Protein AF-A0A9P1DT03-F1 (afdb_monomer_lite)

InterPro domains:
  IPR000571 Zinc finger, CCCH-type [PS50103] (258-285)

Organism: NCBI:txid2562237

Radius of gyration: 35.98 Å; chains: 1; bounding box: 80×106×91 Å

Foldseek 3Di:
DVLVVVLVVLVVVLVVDDLVCLLCSLVVSLVSDDDPLNVLCPPPDPVCSSDSCNNVVSVVSSCVVCVCVLVVVLVVLVVVLVVLLDDDVPDDPVNSVVVNVVSVVVNVVSVVVVVVVVVVVVVVVVVVVVVVVPPPDPDDDDDDDDDDDDDDDDDDDDDDDDDDDDDDDDDDDDDDDDDDDDDDDDDDDDDDDDDDDDDDDDDDDDDDDDDDDDDDDDDDDDDDDDDDDDDDDDDDDDPPPPPPPPPLWALQQQPPPFQHAAADPCLVVVRDPCGNPDNHGNDDHPDHQDDQDPVSLVVLLPQAPLLNLVLLLVLLVVVCVDVLVVVLCVVVNVLSVVVNVVVCVVPNDDPVSNVVSVVSSVSCNRDRNNRSLVSVLVRPNDDPVSNVVSVVSSVSSSVVSVVVVVD

Secondary structure (DSSP, 8-state):
-HHHHHHHHHHHHHHTS-GGGGGGHHHHHHTT--HHHHHTTTTS-HHHHTSTTHHHHHHHHHHHHHTTHHHHHHHHHHHHHHHHTSPPTT--HHHHHHHHHHHHHHHHHHHHHHHHHHHHHHHHHHHHHHHHHSSS--S---------------------------------------------------------------------------------PPPP-PPPP----------------TT---GGGTTTTTT--SB-HHHHTT--TTGGG-SSB-SPPSSPPPPPPHHHHHHHHHS-HHHHHHHHHHHHHHHTTSHHHHHHHHHHHHHHHHHHHHHHHHSPPPHHHHHHHHHTGGGTTT--HHHHHHHHHH-TTS-HHHHHHHHHHHHHHHHHHHHHHH-

pLDDT: mean 75.53, std 22.0, range [33.19, 98.31]

Sequence (407 aa):
MVDLLDTVKVILSVASLEDKQQHLAGPRLLNRLSGEALRATEHLSVASIRSTEGWLEVLKTLDKHYKYLLETELHEAIDEFLFLLRRHGGEGATAFASRSKTQLNRLETLIAQERALTKKKRKKRSKRSRSTRGAGLASDSSSHHSSLEESELESMQDEPQDEPTDGPDEHPTGAAAASPASGHAAEQPAAFESPRAESRTRTAKEGGERGPGGWEGGVERAPSYTPVSKVALEEVGGGESEDWPEDISTSGSLGHPFLCRAPCIRAVHGTCMKGPRCEFCHQEHANPKRKLRREERQFLESMRELLALLMLQWQLERLLVTPRLRDDLRLVLAVLERRVKFLRQVQPPTPGELRQARDNQWILRGFSFGHLFTSLQHWPQVSATFKSEVKLLVDSAHRSMEMQRLG

Structure (mmCIF, N/CA/C/O backbone):
data_AF-A0A9P1DT03-F1
#
_entry.id   AF-A0A9P1DT03-F1
#
loop_
_atom_site.group_PDB
_atom_site.id
_atom_site.type_symbol
_atom_site.label_atom_id
_atom_site.label_alt_id
_atom_site.label_comp_id
_atom_site.label_asym_id
_atom_site.label_entity_id
_atom_site.label_seq_id
_atom_site.pdbx_PDB_ins_code
_atom_site.Cartn_x
_atom_site.Cartn_y
_atom_site.Cartn_z
_atom_site.occupancy
_atom_site.B_iso_or_equiv
_atom_site.auth_seq_id
_atom_site.auth_comp_id
_atom_site.auth_asym_id
_atom_site.auth_atom_id
_atom_site.pdbx_PDB_model_num
ATOM 1 N N . MET A 1 1 ? 27.480 6.971 -14.783 1.00 40.19 1 MET A N 1
ATOM 2 C CA . MET A 1 1 ? 28.730 7.783 -14.762 1.00 40.19 1 MET A CA 1
ATOM 3 C C . MET A 1 1 ? 29.220 8.151 -16.168 1.00 40.19 1 MET A C 1
ATOM 5 O O . MET A 1 1 ? 29.672 9.276 -16.343 1.00 40.19 1 MET A O 1
ATOM 9 N N . VAL A 1 2 ? 29.094 7.255 -17.160 1.00 39.31 2 VAL A N 1
ATOM 10 C CA . VAL A 1 2 ? 29.430 7.522 -18.577 1.00 39.31 2 VAL A CA 1
ATOM 11 C C . VAL A 1 2 ? 28.613 8.694 -19.158 1.00 39.31 2 VAL A C 1
ATOM 13 O O . VAL A 1 2 ? 29.194 9.574 -19.784 1.00 39.31 2 VAL A O 1
ATOM 16 N N . ASP A 1 3 ? 27.326 8.818 -18.815 1.00 54.81 3 ASP A N 1
ATOM 17 C CA . ASP A 1 3 ? 26.463 9.907 -19.321 1.00 54.81 3 ASP A CA 1
ATOM 18 C C . ASP A 1 3 ? 26.859 11.311 -18.830 1.00 54.81 3 ASP A C 1
ATOM 20 O O . ASP A 1 3 ? 26.633 12.319 -19.506 1.00 54.81 3 ASP A O 1
ATOM 24 N N . LEU A 1 4 ? 27.494 11.407 -17.657 1.00 52.66 4 LEU A N 1
ATOM 25 C CA . LEU A 1 4 ? 27.874 12.696 -17.072 1.00 52.66 4 LEU A CA 1
ATOM 26 C C . LEU A 1 4 ? 29.064 13.321 -17.819 1.00 52.66 4 LEU A C 1
ATOM 28 O O . LEU A 1 4 ? 29.118 14.535 -17.999 1.00 52.66 4 LEU A O 1
ATOM 32 N N . LEU A 1 5 ? 30.004 12.489 -18.279 1.00 48.31 5 LEU A N 1
ATOM 33 C CA . LEU A 1 5 ? 31.182 12.916 -19.039 1.00 48.31 5 LEU A CA 1
ATOM 34 C C . LEU A 1 5 ? 30.804 13.459 -20.421 1.00 48.31 5 LEU A C 1
ATOM 36 O O . LEU A 1 5 ? 31.355 14.475 -20.848 1.00 48.31 5 LEU A O 1
ATOM 40 N N . ASP A 1 6 ? 29.832 12.838 -21.088 1.00 57.75 6 ASP A N 1
ATOM 41 C CA . ASP A 1 6 ? 29.327 13.335 -22.369 1.00 57.75 6 ASP A CA 1
ATOM 42 C C . ASP A 1 6 ? 28.484 14.604 -22.195 1.00 57.75 6 ASP A C 1
ATOM 44 O O . ASP A 1 6 ? 28.613 15.538 -22.987 1.00 57.75 6 ASP A O 1
ATOM 48 N N . THR A 1 7 ? 27.740 14.723 -21.091 1.00 58.69 7 THR A N 1
ATOM 49 C CA . THR A 1 7 ? 27.036 15.966 -20.735 1.00 58.69 7 THR A CA 1
ATOM 50 C C . THR A 1 7 ? 28.016 17.130 -20.519 1.00 58.69 7 THR A C 1
ATOM 52 O O . THR A 1 7 ? 27.793 18.228 -21.026 1.00 58.69 7 THR A O 1
ATOM 55 N N . VAL A 1 8 ? 29.146 16.902 -19.838 1.00 57.75 8 VAL A N 1
ATOM 56 C CA . VAL A 1 8 ? 30.189 17.927 -19.626 1.00 57.75 8 VAL A CA 1
ATOM 57 C C . VAL A 1 8 ? 30.841 18.356 -20.943 1.00 57.75 8 VAL A C 1
ATOM 59 O O . VAL A 1 8 ? 31.031 19.552 -21.161 1.00 57.75 8 VAL A O 1
ATOM 62 N N . LYS A 1 9 ? 31.131 17.421 -21.858 1.00 63.69 9 LYS A N 1
ATOM 63 C CA . LYS A 1 9 ? 31.642 17.761 -23.200 1.00 63.69 9 LYS A CA 1
ATOM 64 C C . LYS A 1 9 ? 30.647 18.609 -23.992 1.00 63.69 9 LYS A C 1
ATOM 66 O O . LYS A 1 9 ? 31.058 19.552 -24.663 1.00 63.69 9 LYS A O 1
ATOM 71 N N . VAL A 1 10 ? 29.348 18.318 -23.886 1.00 60.16 10 VAL A N 1
ATOM 72 C CA . VAL A 1 10 ? 28.306 19.122 -24.538 1.00 60.16 10 VAL A CA 1
ATOM 73 C C . VAL A 1 10 ? 28.227 20.519 -23.923 1.00 60.16 10 VAL A C 1
ATOM 75 O O . VAL A 1 10 ? 28.206 21.485 -24.677 1.00 60.16 10 VAL A O 1
ATOM 78 N N . ILE A 1 11 ? 28.282 20.661 -22.595 1.00 65.06 11 ILE A N 1
ATOM 79 C CA . ILE A 1 11 ? 28.311 21.976 -21.925 1.00 65.06 11 ILE A CA 1
ATOM 80 C C . ILE A 1 11 ? 29.515 22.806 -22.393 1.00 65.06 11 ILE A C 1
ATOM 82 O O . ILE A 1 11 ? 29.360 23.984 -22.707 1.00 65.06 11 ILE A O 1
ATOM 86 N N . LEU A 1 12 ? 30.695 22.191 -22.510 1.00 61.03 12 LEU A N 1
ATOM 87 C CA . LEU A 1 12 ? 31.896 22.855 -23.029 1.00 61.03 12 LEU A CA 1
ATOM 88 C C . LEU A 1 12 ? 31.758 23.233 -24.513 1.00 61.03 12 LEU A C 1
ATOM 90 O O . LEU A 1 12 ? 32.197 24.307 -24.912 1.00 61.03 12 LEU A O 1
ATOM 94 N N . SER A 1 13 ? 31.095 22.400 -25.321 1.00 67.44 13 SER A N 1
ATOM 95 C CA . SER A 1 13 ? 30.803 22.722 -26.726 1.00 67.44 13 SER A CA 1
ATOM 96 C C . SER A 1 13 ? 29.764 23.839 -26.878 1.00 67.44 13 SER A C 1
ATOM 98 O O . SER A 1 13 ? 29.881 24.659 -27.781 1.00 67.44 13 SER A O 1
ATOM 100 N N . VAL A 1 14 ? 28.783 23.912 -25.971 1.00 59.94 14 VAL A N 1
ATOM 101 C CA . VAL A 1 14 ? 27.758 24.965 -25.925 1.00 59.94 14 VAL A CA 1
ATOM 102 C C . VAL A 1 14 ? 28.367 26.288 -25.472 1.00 59.94 14 VAL A C 1
ATOM 104 O O . VAL A 1 14 ? 28.049 27.321 -26.049 1.00 59.94 14 VAL A O 1
ATOM 107 N N . ALA A 1 15 ? 29.302 26.261 -24.518 1.00 65.56 15 ALA A N 1
ATOM 108 C CA . ALA A 1 15 ? 30.071 27.437 -24.110 1.00 65.56 15 ALA A CA 1
ATOM 109 C C . ALA A 1 15 ? 30.966 27.999 -25.234 1.00 65.56 15 ALA A C 1
ATOM 111 O O . ALA A 1 15 ? 31.374 29.153 -25.166 1.00 65.56 15 ALA A O 1
ATOM 112 N N . SER A 1 16 ? 31.253 27.195 -26.266 1.00 73.19 16 SER A N 1
ATOM 113 C CA . SER A 1 16 ? 31.991 27.602 -27.468 1.00 73.19 16 SER A CA 1
ATOM 114 C C . SER A 1 16 ? 31.085 28.051 -28.626 1.00 73.19 16 SER A C 1
ATOM 116 O O . SER A 1 16 ? 31.606 28.410 -29.683 1.00 73.19 16 SER A O 1
ATOM 118 N N . LEU A 1 17 ? 29.754 28.004 -28.484 1.00 77.19 17 LEU A N 1
ATOM 119 C CA . LEU A 1 17 ? 28.845 28.485 -29.525 1.00 77.19 17 LEU A CA 1
ATOM 120 C C . LEU A 1 17 ? 28.819 30.014 -29.537 1.00 77.19 17 LEU A C 1
ATOM 122 O O . LEU A 1 17 ? 28.672 30.657 -28.499 1.00 77.19 17 LEU A O 1
ATOM 126 N N . GLU A 1 18 ? 28.904 30.594 -30.732 1.00 78.38 18 GLU A N 1
ATOM 127 C CA . GLU A 1 18 ? 28.679 32.023 -30.933 1.00 78.38 18 GLU A CA 1
ATOM 128 C C . GLU A 1 18 ? 27.270 32.419 -30.463 1.00 78.38 18 GLU A C 1
ATOM 130 O O . GLU A 1 18 ? 26.312 31.656 -30.619 1.00 78.38 18 GLU A O 1
ATOM 135 N N . ASP A 1 19 ? 27.129 33.642 -29.947 1.00 78.31 19 ASP A N 1
ATOM 136 C CA . ASP A 1 19 ? 25.899 34.180 -29.336 1.00 78.31 19 ASP A CA 1
ATOM 137 C C . ASP A 1 19 ? 24.647 33.975 -30.217 1.00 78.31 19 ASP A C 1
ATOM 139 O O . ASP A 1 19 ? 23.552 33.666 -29.749 1.00 78.31 19 ASP A O 1
ATOM 143 N N . LYS A 1 20 ? 24.832 34.022 -31.542 1.00 84.50 20 LYS A N 1
ATOM 144 C CA . LYS A 1 20 ? 23.774 33.838 -32.547 1.00 84.50 20 LYS A CA 1
ATOM 145 C C . LYS A 1 20 ? 23.182 32.422 -32.575 1.00 84.50 20 LYS A C 1
ATOM 147 O O . LYS A 1 20 ? 22.052 32.254 -33.026 1.00 84.50 20 LYS A O 1
ATOM 152 N N . GLN A 1 21 ? 23.908 31.402 -32.113 1.00 86.44 21 GLN A N 1
ATOM 153 C CA . GLN A 1 21 ? 23.494 29.992 -32.165 1.00 86.44 21 GLN A CA 1
ATOM 154 C C . GLN A 1 21 ? 23.014 29.428 -30.820 1.00 86.44 21 GLN A C 1
ATOM 156 O O . GLN A 1 21 ? 22.638 28.255 -30.754 1.00 86.44 21 GLN A O 1
ATOM 161 N N . GLN A 1 22 ? 22.970 30.231 -29.753 1.00 83.81 22 GLN A N 1
ATOM 162 C CA . GLN A 1 22 ? 22.597 29.749 -28.416 1.00 83.81 22 GLN A CA 1
ATOM 163 C C . GLN A 1 22 ? 21.181 29.156 -28.345 1.00 83.81 22 GLN A C 1
ATOM 165 O O . GLN A 1 22 ? 20.955 28.181 -27.633 1.00 83.81 22 GLN A O 1
ATOM 170 N N . HIS A 1 23 ? 20.247 29.655 -29.157 1.00 87.94 23 HIS A N 1
ATOM 171 C CA . HIS A 1 23 ? 18.879 29.131 -29.252 1.00 87.94 23 HIS A CA 1
ATOM 172 C C . HIS A 1 23 ? 18.800 27.665 -29.746 1.00 87.94 23 HIS A C 1
ATOM 174 O O . HIS A 1 23 ? 17.794 26.985 -29.540 1.00 87.94 23 HIS A O 1
ATOM 180 N N . LEU A 1 24 ? 19.862 27.143 -30.380 1.00 90.56 24 LEU A N 1
ATOM 181 C CA . LEU A 1 24 ? 19.963 25.742 -30.814 1.00 90.56 24 LEU A CA 1
ATOM 182 C C . LEU A 1 24 ? 20.623 24.829 -29.771 1.00 90.56 24 LEU A C 1
ATOM 184 O O . LEU A 1 24 ? 20.621 23.607 -29.944 1.00 90.56 24 LEU A O 1
ATOM 188 N N . ALA A 1 25 ? 21.182 25.386 -28.694 1.00 87.81 25 ALA A N 1
ATOM 189 C CA . ALA A 1 25 ? 21.884 24.614 -27.675 1.00 87.81 25 ALA A CA 1
ATOM 190 C C . ALA A 1 25 ? 20.943 23.668 -26.912 1.00 87.81 25 ALA A C 1
ATOM 192 O O . ALA A 1 25 ? 21.278 22.499 -26.725 1.00 87.81 25 ALA A O 1
ATOM 193 N N . GLY A 1 26 ? 19.748 24.140 -26.535 1.00 90.31 26 GLY A N 1
ATOM 194 C CA . GLY A 1 26 ? 18.739 23.336 -25.834 1.00 90.31 26 GLY A CA 1
ATOM 195 C C . GLY A 1 26 ? 18.313 22.090 -26.625 1.00 90.31 26 GLY A C 1
ATOM 196 O O . GLY A 1 26 ? 18.474 20.976 -26.124 1.00 90.31 26 GLY A O 1
ATOM 197 N N . PRO A 1 27 ? 17.857 22.230 -27.887 1.00 93.62 27 PRO A N 1
ATOM 198 C CA . PRO A 1 27 ? 17.497 21.085 -28.725 1.00 93.62 27 PRO A CA 1
ATOM 199 C C . PRO A 1 27 ? 18.657 20.111 -28.979 1.00 93.62 27 PRO A C 1
ATOM 201 O O . PRO A 1 27 ? 18.458 18.897 -28.978 1.00 93.62 27 PRO A O 1
ATOM 204 N N . ARG A 1 28 ? 19.886 20.616 -29.170 1.00 89.56 28 ARG A N 1
ATOM 205 C CA . ARG A 1 28 ? 21.075 19.763 -29.354 1.00 89.56 28 ARG A CA 1
ATOM 206 C C . ARG A 1 28 ? 21.401 18.949 -28.107 1.00 89.56 28 ARG A C 1
ATOM 208 O O . ARG A 1 28 ? 21.791 17.793 -28.243 1.00 89.56 28 ARG A O 1
ATOM 215 N N . LEU A 1 29 ? 21.241 19.543 -26.924 1.00 87.94 29 LEU A N 1
ATOM 216 C CA . LEU A 1 29 ? 21.437 18.859 -25.652 1.00 87.94 29 LEU A CA 1
ATOM 217 C C . LEU A 1 29 ? 20.405 17.736 -25.481 1.00 87.94 29 LEU A C 1
ATOM 219 O O . LEU A 1 29 ? 20.803 16.608 -25.215 1.00 87.94 29 LEU A O 1
ATOM 223 N N . LEU A 1 30 ? 19.116 18.002 -25.734 1.00 91.19 30 LEU A N 1
ATOM 224 C CA . LEU A 1 30 ? 18.057 16.985 -25.639 1.00 91.19 30 LEU A CA 1
ATOM 225 C C . LEU A 1 30 ? 18.270 15.797 -26.580 1.00 91.19 30 LEU A C 1
ATOM 227 O O . LEU A 1 30 ? 18.135 14.660 -26.146 1.00 91.19 30 LEU A O 1
ATOM 231 N N . ASN A 1 31 ? 18.677 16.037 -27.830 1.00 91.75 31 ASN A N 1
ATOM 232 C CA . ASN A 1 31 ? 18.954 14.965 -28.798 1.00 91.75 31 ASN A CA 1
ATOM 233 C C . ASN A 1 31 ? 20.114 14.040 -28.390 1.00 91.75 31 ASN A C 1
ATOM 235 O O . ASN A 1 31 ? 20.312 12.995 -29.006 1.00 91.75 31 ASN A O 1
ATOM 239 N N . ARG A 1 32 ? 20.924 14.442 -27.404 1.00 86.12 32 ARG A N 1
ATOM 240 C CA . ARG A 1 32 ? 22.022 13.638 -26.853 1.00 86.12 32 ARG A CA 1
ATOM 241 C C . ARG A 1 32 ? 21.647 12.941 -25.549 1.00 86.12 32 ARG A C 1
ATOM 243 O O . ARG A 1 32 ? 22.372 12.039 -25.140 1.00 86.12 32 ARG A O 1
ATOM 250 N N . LEU A 1 33 ? 20.554 13.342 -24.900 1.00 85.44 33 LEU A N 1
ATOM 251 C CA . LEU A 1 33 ? 20.055 12.651 -23.719 1.00 85.44 33 LEU A CA 1
ATOM 252 C C . LEU A 1 33 ? 19.413 11.326 -24.129 1.00 85.44 33 LEU A C 1
ATOM 254 O O . LEU A 1 33 ? 18.764 11.216 -25.167 1.00 85.44 33 LEU A O 1
ATOM 258 N N . SER A 1 34 ? 19.573 10.316 -23.284 1.00 85.00 34 SER A N 1
ATOM 259 C CA . SER A 1 34 ? 18.923 9.019 -23.446 1.00 85.00 34 SER A CA 1
ATOM 260 C C . SER A 1 34 ? 18.436 8.495 -22.094 1.00 85.00 34 SER A C 1
ATOM 262 O O . SER A 1 34 ? 18.786 9.036 -21.040 1.00 85.00 34 SER A O 1
ATOM 264 N N . GLY A 1 35 ? 17.573 7.476 -22.124 1.00 88.12 35 GLY A N 1
ATOM 265 C CA . GLY A 1 35 ? 17.072 6.806 -20.923 1.00 88.12 35 GLY A CA 1
ATOM 266 C C . GLY A 1 35 ? 16.370 7.748 -19.940 1.00 88.12 35 GLY A C 1
ATOM 267 O O . GLY A 1 35 ? 15.505 8.538 -20.320 1.00 88.12 35 GLY A O 1
ATOM 268 N N . GLU A 1 36 ? 16.747 7.655 -18.665 1.00 81.12 36 GLU A N 1
ATOM 269 C CA . GLU A 1 36 ? 16.115 8.410 -17.577 1.00 81.12 36 GLU A CA 1
ATOM 270 C C . GLU A 1 36 ? 16.347 9.921 -17.684 1.00 81.12 36 GLU A C 1
ATOM 272 O O . GLU A 1 36 ? 15.454 10.709 -17.387 1.00 81.12 36 GLU A O 1
ATOM 277 N N . ALA A 1 37 ? 17.508 10.346 -18.195 1.00 83.88 37 ALA A N 1
ATOM 278 C CA . ALA A 1 37 ? 17.792 11.763 -18.405 1.00 83.88 37 ALA A CA 1
ATOM 279 C C . ALA A 1 37 ? 16.848 12.390 -19.441 1.00 83.88 37 ALA A C 1
ATOM 281 O O . ALA A 1 37 ? 16.415 13.525 -19.257 1.00 83.88 37 ALA A O 1
ATOM 282 N N . LEU A 1 38 ? 16.496 11.647 -20.497 1.00 92.25 38 LEU A N 1
ATOM 283 C CA . LEU A 1 38 ? 15.524 12.108 -21.487 1.00 92.25 38 LEU A CA 1
ATOM 284 C C . LEU A 1 38 ? 14.125 12.202 -20.864 1.00 92.25 38 LEU A C 1
ATOM 286 O O . LEU A 1 38 ? 13.516 13.271 -20.926 1.00 92.25 38 LEU A O 1
ATOM 290 N N . ARG A 1 39 ? 13.674 11.144 -20.172 1.00 88.94 39 ARG A N 1
ATOM 291 C CA . ARG A 1 39 ? 12.377 11.109 -19.465 1.00 88.94 39 ARG A CA 1
ATOM 292 C C . ARG A 1 39 ? 12.217 12.259 -18.474 1.00 88.94 39 ARG A C 1
ATOM 294 O O . ARG A 1 39 ? 11.182 12.920 -18.434 1.00 88.94 39 ARG A O 1
ATOM 301 N N . ALA A 1 40 ? 13.278 12.567 -17.731 1.00 91.00 40 ALA A N 1
ATOM 302 C CA . ALA A 1 40 ? 13.310 13.685 -16.796 1.00 91.00 40 ALA A CA 1
ATOM 303 C C . ALA A 1 40 ? 13.072 15.047 -17.464 1.00 91.00 40 ALA A C 1
ATOM 305 O O . ALA A 1 40 ? 12.684 15.986 -16.780 1.00 91.00 40 ALA A O 1
ATOM 306 N N . THR A 1 41 ? 13.284 15.171 -18.775 1.00 95.56 41 THR A N 1
ATOM 307 C CA . THR A 1 41 ? 13.151 16.428 -19.528 1.00 95.56 41 THR A CA 1
ATOM 308 C C . THR A 1 41 ? 11.926 16.486 -20.444 1.00 95.56 41 THR A C 1
ATOM 310 O O . THR A 1 41 ? 11.654 17.544 -21.003 1.00 95.56 41 THR A O 1
ATOM 313 N N . GLU A 1 42 ? 11.141 15.408 -20.560 1.00 96.00 42 GLU A N 1
ATOM 314 C CA . GLU A 1 42 ? 9.981 15.321 -21.472 1.00 96.00 42 GLU A CA 1
ATOM 315 C C . GLU A 1 42 ? 8.890 16.366 -21.199 1.00 96.00 42 GLU A C 1
ATOM 317 O O . GLU A 1 42 ? 8.134 16.736 -22.093 1.00 96.00 42 GLU A O 1
ATOM 322 N N . HIS A 1 43 ? 8.811 16.866 -19.967 1.00 95.94 43 HIS A N 1
ATOM 323 C CA . HIS A 1 43 ? 7.821 17.862 -19.562 1.00 95.94 43 HIS A CA 1
ATOM 324 C C . HIS A 1 43 ? 8.209 19.306 -19.923 1.00 95.94 43 HIS A C 1
ATOM 326 O O . HIS A 1 43 ? 7.423 20.225 -19.687 1.00 95.94 43 HIS A O 1
ATOM 332 N N . LEU A 1 44 ? 9.413 19.531 -20.460 1.00 96.69 44 LEU A N 1
ATOM 333 C CA . LEU A 1 44 ? 9.859 20.857 -20.876 1.00 96.69 44 LEU A CA 1
ATOM 334 C C . LEU A 1 44 ? 9.197 21.261 -22.194 1.00 96.69 44 LEU A C 1
ATOM 336 O O . LEU A 1 44 ? 9.132 20.493 -23.153 1.00 96.69 44 LEU A O 1
ATOM 340 N N . SER A 1 45 ? 8.709 22.499 -22.259 1.00 97.00 45 SER A N 1
ATOM 341 C CA . SER A 1 45 ? 8.036 22.990 -23.458 1.00 97.00 45 SER A CA 1
ATOM 342 C C . SER A 1 45 ? 9.037 23.230 -24.591 1.00 97.00 45 SER A C 1
ATOM 344 O O . SER A 1 45 ? 10.097 23.823 -24.394 1.00 97.00 45 SER A O 1
ATOM 346 N N . VAL A 1 46 ? 8.680 22.848 -25.820 1.00 95.44 46 VAL A N 1
ATOM 347 C CA . VAL A 1 46 ? 9.539 23.072 -27.001 1.00 95.44 46 VAL A CA 1
ATOM 348 C C . VAL A 1 46 ? 9.861 24.562 -27.192 1.00 95.44 46 VAL A C 1
ATOM 350 O O . VAL A 1 46 ? 10.950 24.907 -27.651 1.00 95.44 46 VAL A O 1
ATOM 353 N N . ALA A 1 47 ? 8.935 25.448 -26.815 1.00 95.94 47 ALA A N 1
ATOM 354 C CA . ALA A 1 47 ? 9.129 26.893 -26.868 1.00 95.94 47 ALA A CA 1
ATOM 355 C C . ALA A 1 47 ? 10.214 27.370 -25.888 1.00 95.94 47 ALA A C 1
ATOM 357 O O . ALA A 1 47 ? 11.076 28.156 -26.276 1.00 95.94 47 ALA A O 1
ATOM 358 N N . SER A 1 48 ? 10.213 26.866 -24.651 1.00 95.50 48 SER A N 1
ATOM 359 C CA . SER A 1 48 ? 11.189 27.268 -23.634 1.00 95.50 48 SER A CA 1
ATOM 360 C C . SER A 1 48 ? 12.589 26.720 -23.933 1.00 95.50 48 SER A C 1
ATOM 362 O O . SER A 1 48 ? 13.575 27.450 -23.822 1.00 95.50 48 SER A O 1
ATOM 364 N N . ILE A 1 49 ? 12.675 25.503 -24.480 1.00 95.38 49 ILE A N 1
ATOM 365 C CA . ILE A 1 49 ? 13.932 24.869 -24.909 1.00 95.38 49 ILE A CA 1
ATOM 366 C C . ILE A 1 49 ? 14.616 25.625 -26.065 1.00 95.38 49 ILE A C 1
ATOM 368 O O . ILE A 1 49 ? 15.844 25.637 -26.145 1.00 95.38 49 ILE A O 1
ATOM 372 N N . ARG A 1 50 ? 13.847 26.250 -26.968 1.00 95.25 50 ARG A N 1
ATOM 373 C CA . ARG A 1 50 ? 14.374 27.032 -28.107 1.00 95.25 50 ARG A CA 1
ATOM 374 C C . ARG A 1 50 ? 14.741 28.475 -27.751 1.00 95.25 50 ARG A C 1
ATOM 376 O O . ARG A 1 50 ? 15.167 29.220 -28.630 1.00 95.25 50 ARG A O 1
ATOM 383 N N . SER A 1 51 ? 14.559 28.897 -26.502 1.00 94.75 51 SER A N 1
ATOM 384 C CA . SER A 1 51 ? 15.024 30.211 -26.056 1.00 94.75 51 SER A CA 1
ATOM 385 C C . SER A 1 51 ? 16.557 30.258 -25.986 1.00 94.75 51 SER A C 1
ATOM 387 O O . SER A 1 51 ? 17.225 29.223 -25.942 1.00 94.75 51 SER A O 1
ATOM 389 N N . THR A 1 52 ? 17.136 31.459 -25.951 1.00 91.88 52 THR A N 1
ATOM 390 C CA . THR A 1 52 ? 18.587 31.656 -25.761 1.00 91.88 52 THR A CA 1
ATOM 391 C C . THR A 1 52 ? 19.096 31.010 -24.467 1.00 91.88 52 THR A C 1
ATOM 393 O O . THR A 1 52 ? 20.208 30.489 -24.426 1.00 91.88 52 THR A O 1
ATOM 396 N N . GLU A 1 53 ? 18.247 30.948 -23.439 1.00 91.50 53 GLU A N 1
ATOM 397 C CA . GLU A 1 53 ? 18.526 30.299 -22.154 1.00 91.50 53 GLU A CA 1
ATOM 398 C C . GLU A 1 53 ? 17.947 28.878 -22.037 1.00 91.50 53 GLU A C 1
ATOM 400 O O . GLU A 1 53 ? 18.038 28.256 -20.978 1.00 91.50 53 GLU A O 1
ATOM 405 N N . GLY A 1 54 ? 17.374 28.314 -23.103 1.00 90.38 54 GLY A N 1
ATOM 406 C CA . GLY A 1 54 ? 16.648 27.041 -23.031 1.00 90.38 54 GLY A CA 1
ATOM 407 C C . GLY A 1 54 ? 17.522 25.864 -22.591 1.00 90.38 54 GLY A C 1
ATOM 408 O O . GLY A 1 54 ? 17.065 24.954 -21.902 1.00 90.38 54 GLY A O 1
ATOM 409 N N . TRP A 1 55 ? 18.820 25.911 -22.894 1.00 90.62 55 TRP A N 1
ATOM 410 C CA . TRP A 1 55 ? 19.790 24.924 -22.413 1.00 90.62 55 TRP A CA 1
ATOM 411 C C . TRP A 1 55 ? 19.997 24.979 -20.887 1.00 90.62 55 TRP A C 1
ATOM 413 O O . TRP A 1 55 ? 20.202 23.934 -20.268 1.00 90.62 55 TRP A O 1
ATOM 423 N N . LEU A 1 56 ? 19.888 26.156 -20.254 1.00 88.75 56 LEU A N 1
ATOM 424 C CA . LEU A 1 56 ? 19.953 26.288 -18.792 1.00 88.75 56 LEU A CA 1
ATOM 425 C C . LEU A 1 56 ? 18.743 25.642 -18.123 1.00 88.75 56 LEU A C 1
ATOM 427 O O . LEU A 1 56 ? 18.870 25.092 -17.032 1.00 88.75 56 LEU A O 1
ATOM 431 N N . GLU A 1 57 ? 17.573 25.703 -18.753 1.00 94.12 57 GLU A N 1
ATOM 432 C CA . GLU A 1 57 ? 16.363 25.068 -18.234 1.00 94.12 57 GLU A CA 1
ATOM 433 C C . GLU A 1 57 ? 16.466 23.537 -18.269 1.00 94.12 57 GLU A C 1
ATOM 435 O O . GLU A 1 57 ? 16.141 22.875 -17.278 1.00 94.12 57 GLU A O 1
ATOM 440 N N . VAL A 1 58 ? 17.032 22.976 -19.345 1.00 92.31 58 VAL A N 1
ATOM 441 C CA . VAL A 1 58 ? 17.362 21.543 -19.434 1.00 92.31 58 VAL A CA 1
ATOM 442 C C . VAL A 1 58 ? 18.338 21.147 -18.319 1.00 92.31 58 VAL A C 1
ATOM 444 O O . VAL A 1 58 ? 18.072 20.201 -17.578 1.00 92.31 58 VAL A O 1
ATOM 447 N N . LEU A 1 59 ? 19.423 21.905 -18.119 1.00 88.31 59 LEU A N 1
ATOM 448 C CA . LEU A 1 59 ? 20.396 21.624 -17.055 1.00 88.31 59 LEU A CA 1
ATOM 449 C C . LEU A 1 59 ? 19.808 21.757 -15.647 1.00 88.31 59 LEU A C 1
ATOM 451 O O . LEU A 1 59 ? 20.086 20.912 -14.802 1.00 88.31 59 LEU A O 1
ATOM 455 N N . LYS A 1 60 ? 18.981 22.775 -15.377 1.00 91.00 60 LYS A N 1
ATOM 456 C CA . LYS A 1 60 ? 18.287 22.936 -14.085 1.00 91.00 60 LYS A CA 1
ATOM 457 C C . LYS A 1 60 ? 17.347 21.767 -13.806 1.00 91.00 60 LYS A C 1
ATOM 459 O O . LYS A 1 60 ? 17.234 21.333 -12.662 1.00 91.00 60 LYS A O 1
ATOM 464 N N . THR A 1 61 ? 16.675 21.266 -14.837 1.00 93.50 61 THR A N 1
ATOM 465 C CA . THR A 1 61 ? 15.756 20.129 -14.727 1.00 93.50 61 THR A CA 1
ATOM 466 C C . THR A 1 61 ? 16.514 18.845 -14.420 1.00 93.50 61 THR A C 1
ATOM 468 O O . THR A 1 61 ? 16.147 18.137 -13.483 1.00 93.50 61 THR A O 1
ATOM 471 N N . LEU A 1 62 ? 17.624 18.598 -15.122 1.00 89.00 62 LEU A N 1
ATOM 472 C CA . LEU A 1 62 ? 18.521 17.480 -14.834 1.00 89.00 62 LEU A CA 1
ATOM 473 C C . LEU A 1 62 ? 19.139 17.597 -13.435 1.00 89.00 62 LEU A C 1
ATOM 475 O O . LEU A 1 62 ? 19.096 16.634 -12.678 1.00 89.00 62 LEU A O 1
ATOM 479 N N . ASP A 1 63 ? 19.641 18.771 -13.045 1.00 84.94 63 ASP A N 1
ATOM 480 C CA . ASP A 1 63 ? 20.190 19.009 -11.704 1.00 84.94 63 ASP A CA 1
ATOM 481 C C . ASP A 1 63 ? 19.136 18.743 -10.625 1.00 84.94 63 ASP A C 1
ATOM 483 O O . ASP A 1 63 ? 19.415 18.058 -9.648 1.00 84.94 63 ASP A O 1
ATOM 487 N N . LYS A 1 64 ? 17.891 19.198 -10.823 1.00 87.81 64 LYS A N 1
ATOM 488 C CA . LYS A 1 64 ? 16.776 18.937 -9.904 1.00 87.81 64 LYS A CA 1
ATOM 489 C C . LYS A 1 64 ? 16.428 17.450 -9.823 1.00 87.81 64 LYS A C 1
ATOM 491 O O . LYS A 1 64 ? 16.196 16.964 -8.717 1.00 87.81 64 LYS A O 1
ATOM 496 N N . HIS A 1 65 ? 16.375 16.758 -10.959 1.00 85.81 65 HIS A N 1
ATOM 497 C CA . HIS A 1 65 ? 16.036 15.338 -11.038 1.00 85.81 65 HIS A CA 1
ATOM 498 C C . HIS A 1 65 ? 17.119 14.469 -10.380 1.00 85.81 65 HIS A C 1
ATOM 500 O O . HIS A 1 65 ? 16.820 13.643 -9.524 1.00 85.81 65 HIS A O 1
ATOM 506 N N . TYR A 1 66 ? 18.391 14.741 -10.676 1.00 81.88 66 TYR A N 1
ATOM 507 C CA . TYR A 1 66 ? 19.531 13.990 -10.149 1.00 81.88 66 TYR A CA 1
ATOM 508 C C . TYR A 1 66 ? 20.049 14.491 -8.794 1.00 81.88 66 TYR A C 1
ATOM 510 O O . TYR A 1 66 ? 20.953 13.889 -8.213 1.00 81.88 66 TYR A O 1
ATOM 518 N N . LYS A 1 67 ? 19.457 15.552 -8.231 1.00 82.06 67 LYS A N 1
ATOM 519 C CA . LYS A 1 67 ? 19.821 16.111 -6.917 1.00 82.06 67 LYS A CA 1
ATOM 520 C C . LYS A 1 67 ? 19.818 15.073 -5.793 1.00 82.06 67 LYS A C 1
ATOM 522 O O . LYS A 1 67 ? 20.580 15.215 -4.833 1.00 82.06 67 LYS A O 1
ATOM 527 N N . TYR A 1 68 ? 18.945 14.077 -5.917 1.00 77.06 68 TYR A N 1
ATOM 528 C CA . TYR A 1 68 ? 18.726 13.013 -4.941 1.00 77.06 68 TYR A CA 1
ATOM 529 C C . TYR A 1 68 ? 19.204 11.647 -5.441 1.00 77.06 68 TYR A C 1
ATOM 531 O O . TYR A 1 68 ? 19.001 10.662 -4.746 1.00 77.06 68 TYR A O 1
ATOM 539 N N . LEU A 1 69 ? 19.880 11.575 -6.597 1.00 77.38 69 LEU A N 1
ATOM 540 C CA . LEU A 1 69 ? 20.268 10.301 -7.212 1.00 77.38 69 LEU A CA 1
ATOM 541 C C . LEU A 1 69 ? 21.059 9.413 -6.252 1.00 77.38 69 LEU A C 1
ATOM 543 O O . LEU A 1 69 ? 20.788 8.231 -6.164 1.00 77.38 69 LEU A O 1
ATOM 547 N N . LEU A 1 70 ? 21.988 9.981 -5.483 1.00 70.31 70 LEU A N 1
ATOM 548 C CA . LEU A 1 70 ? 22.792 9.204 -4.534 1.00 70.31 70 LEU A CA 1
ATOM 549 C C . LEU A 1 70 ? 21.984 8.677 -3.345 1.00 70.31 70 LEU A C 1
ATOM 551 O O . LEU A 1 70 ? 22.340 7.651 -2.783 1.00 70.31 70 LEU A O 1
ATOM 555 N N . GLU A 1 71 ? 20.914 9.372 -2.960 1.00 71.56 71 GLU A N 1
ATOM 556 C CA . GLU A 1 71 ? 19.980 8.898 -1.936 1.00 71.56 71 GLU A CA 1
ATOM 557 C C . GLU A 1 71 ? 19.133 7.757 -2.514 1.00 71.56 71 GLU A C 1
ATOM 559 O O . GLU A 1 71 ? 18.996 6.714 -1.885 1.00 71.56 71 GLU A O 1
ATOM 564 N N . THR A 1 72 ? 18.661 7.897 -3.757 1.00 75.88 72 THR A N 1
ATOM 565 C CA . THR A 1 72 ? 17.939 6.842 -4.482 1.00 75.88 72 THR A CA 1
ATOM 566 C C . THR A 1 72 ? 18.805 5.603 -4.730 1.00 75.88 72 THR A C 1
ATOM 568 O O . THR A 1 72 ? 18.385 4.509 -4.381 1.00 75.88 72 THR A O 1
ATOM 571 N N . GLU A 1 73 ? 20.031 5.754 -5.240 1.00 76.25 73 GLU A N 1
ATOM 572 C CA . GLU A 1 73 ? 20.986 4.656 -5.458 1.00 76.25 73 GLU A CA 1
ATOM 573 C C . GLU A 1 73 ? 21.361 3.963 -4.143 1.00 76.25 73 GLU A C 1
ATOM 575 O O . GLU A 1 73 ? 21.517 2.743 -4.109 1.00 76.25 73 GLU A O 1
ATOM 580 N N . LEU A 1 74 ? 21.491 4.720 -3.047 1.00 69.06 74 LEU A N 1
ATOM 581 C CA . LEU A 1 74 ? 21.707 4.148 -1.722 1.00 69.06 74 LEU A CA 1
ATOM 582 C C . LEU A 1 74 ? 20.492 3.330 -1.270 1.00 69.06 74 LEU A C 1
ATOM 584 O O . LEU A 1 74 ? 20.670 2.214 -0.792 1.00 69.06 74 LEU A O 1
ATOM 588 N N . HIS A 1 75 ? 19.275 3.851 -1.435 1.00 70.00 75 HIS A N 1
ATOM 589 C CA . HIS A 1 75 ? 18.049 3.126 -1.100 1.00 70.00 75 HIS A CA 1
ATOM 590 C C . HIS A 1 75 ? 17.882 1.851 -1.934 1.00 70.00 75 HIS A C 1
ATOM 592 O O . HIS A 1 75 ? 17.631 0.793 -1.365 1.00 70.00 75 HIS A O 1
ATOM 598 N N . GLU A 1 76 ? 18.103 1.918 -3.246 1.00 77.56 76 GLU A N 1
ATOM 599 C CA . GLU A 1 76 ? 18.065 0.749 -4.129 1.00 77.56 76 GLU A CA 1
ATOM 600 C C . GLU A 1 76 ? 19.146 -0.275 -3.766 1.00 77.56 76 GLU A C 1
ATOM 602 O O . GLU A 1 76 ? 18.865 -1.469 -3.727 1.00 77.56 76 GLU A O 1
ATOM 607 N N . ALA A 1 77 ? 20.363 0.166 -3.429 1.00 72.00 77 ALA A N 1
ATOM 608 C CA . ALA A 1 77 ? 21.427 -0.730 -2.979 1.00 72.00 77 ALA A CA 1
ATOM 609 C C . ALA A 1 77 ? 21.113 -1.381 -1.621 1.00 72.00 77 ALA A C 1
ATOM 611 O O . ALA A 1 77 ? 21.481 -2.535 -1.404 1.00 72.00 77 ALA A O 1
ATOM 612 N N . ILE A 1 78 ? 20.432 -0.673 -0.712 1.00 69.25 78 ILE A N 1
ATOM 613 C CA . ILE A 1 78 ? 19.935 -1.241 0.549 1.00 69.25 78 ILE A CA 1
ATOM 614 C C . ILE A 1 78 ? 18.870 -2.298 0.259 1.00 69.25 78 ILE A C 1
ATOM 616 O O . ILE A 1 78 ? 18.955 -3.394 0.806 1.00 69.25 78 ILE A O 1
ATOM 620 N N . ASP A 1 79 ? 17.902 -2.006 -0.607 1.00 70.06 79 ASP A N 1
ATOM 621 C CA . ASP A 1 79 ? 16.841 -2.951 -0.963 1.00 70.06 79 ASP A CA 1
ATOM 622 C C . ASP A 1 79 ? 17.404 -4.188 -1.685 1.00 70.06 79 ASP A C 1
ATOM 624 O O . ASP A 1 79 ? 17.048 -5.318 -1.341 1.00 70.06 79 ASP A O 1
ATOM 628 N N . GLU A 1 80 ? 18.344 -4.002 -2.618 1.00 76.81 80 GLU A N 1
ATOM 629 C CA . GLU A 1 80 ? 19.073 -5.080 -3.297 1.00 76.81 80 GLU A CA 1
ATOM 630 C C . GLU A 1 80 ? 19.861 -5.925 -2.283 1.00 76.81 80 GLU A C 1
ATOM 632 O O . GLU A 1 80 ? 19.777 -7.153 -2.295 1.00 76.81 80 GLU A O 1
ATOM 637 N N . PHE A 1 81 ? 20.579 -5.288 -1.353 1.00 75.81 81 PHE A N 1
ATOM 638 C CA . PHE A 1 81 ? 21.299 -5.979 -0.284 1.00 75.81 81 PHE A CA 1
ATOM 639 C C . PHE A 1 81 ? 20.352 -6.791 0.609 1.00 75.81 81 PHE A C 1
ATOM 641 O O . PHE A 1 81 ? 20.598 -7.972 0.845 1.00 75.81 81 PHE A O 1
ATOM 648 N N . LEU A 1 82 ? 19.246 -6.195 1.066 1.00 72.06 82 LEU A N 1
ATOM 649 C CA . LEU A 1 82 ? 18.248 -6.864 1.905 1.00 72.06 82 LEU A CA 1
ATOM 650 C C . LEU A 1 82 ? 17.587 -8.044 1.185 1.00 72.06 82 LEU A C 1
ATOM 652 O O . LEU A 1 82 ? 17.330 -9.075 1.807 1.00 72.06 82 LEU A O 1
ATOM 656 N N . PHE A 1 83 ? 17.346 -7.919 -0.119 1.00 73.81 83 PHE A N 1
ATOM 657 C CA . PHE A 1 83 ? 16.842 -9.009 -0.944 1.00 73.81 83 PHE A CA 1
ATOM 658 C C . PHE A 1 83 ? 17.869 -10.147 -1.071 1.00 73.81 83 PHE A C 1
ATOM 660 O O . PHE A 1 83 ? 17.526 -11.319 -0.911 1.00 73.81 83 PHE A O 1
ATOM 667 N N . LEU A 1 84 ? 19.144 -9.808 -1.285 1.00 72.38 84 LEU A N 1
ATOM 668 C CA . LEU A 1 84 ? 20.245 -10.762 -1.455 1.00 72.38 84 LEU A CA 1
ATOM 669 C C . LEU A 1 84 ? 20.723 -11.417 -0.151 1.00 72.38 84 LEU A C 1
ATOM 671 O O . LEU A 1 84 ? 21.394 -12.447 -0.207 1.00 72.38 84 LEU A O 1
ATOM 675 N N . LEU A 1 85 ? 20.344 -10.892 1.019 1.00 76.00 85 LEU A N 1
ATOM 676 C CA . LEU A 1 85 ? 20.541 -11.580 2.303 1.00 76.00 85 LEU A CA 1
ATOM 677 C C . LEU A 1 85 ? 19.776 -12.911 2.381 1.00 76.00 85 LEU A C 1
ATOM 679 O O . LEU A 1 85 ? 20.066 -13.746 3.242 1.00 76.00 85 LEU A O 1
ATOM 683 N N . ARG A 1 86 ? 18.809 -13.146 1.485 1.00 84.00 86 ARG A N 1
ATOM 684 C CA . ARG A 1 86 ? 18.137 -14.437 1.376 1.00 84.00 86 ARG A CA 1
ATOM 685 C C . ARG A 1 86 ? 19.044 -15.426 0.641 1.00 84.00 86 ARG A C 1
ATOM 687 O O . ARG A 1 86 ? 19.232 -15.341 -0.568 1.00 84.00 86 ARG A O 1
ATOM 694 N N . ARG A 1 87 ? 19.567 -16.407 1.380 1.00 80.50 87 ARG A N 1
ATOM 695 C CA . ARG A 1 87 ? 20.332 -17.522 0.805 1.00 80.50 87 ARG A CA 1
ATOM 696 C C . ARG A 1 87 ? 19.478 -18.268 -0.223 1.00 80.50 87 ARG A C 1
ATOM 698 O O . ARG A 1 87 ? 18.352 -18.663 0.087 1.00 80.50 87 ARG A O 1
ATOM 705 N N . HIS A 1 88 ? 20.010 -18.482 -1.424 1.00 87.75 88 HIS A N 1
ATOM 706 C CA . HIS A 1 88 ? 19.304 -19.262 -2.440 1.00 87.75 88 HIS A CA 1
ATOM 707 C C . HIS A 1 88 ? 19.358 -20.763 -2.112 1.00 87.75 88 HIS A C 1
ATOM 709 O O . HIS A 1 88 ? 20.314 -21.256 -1.504 1.00 87.75 88 HIS A O 1
ATOM 715 N N . GLY A 1 89 ? 18.326 -21.510 -2.515 1.00 88.12 89 GLY A N 1
ATOM 716 C CA . GLY A 1 89 ? 18.342 -22.972 -2.436 1.00 88.12 89 GLY A CA 1
ATOM 717 C C . GLY A 1 89 ? 19.490 -23.531 -3.279 1.00 88.12 89 GLY A C 1
ATOM 718 O O . GLY A 1 89 ? 19.619 -23.176 -4.445 1.00 88.12 89 GLY A O 1
ATOM 719 N N . GLY A 1 90 ? 20.350 -24.357 -2.680 1.00 90.75 90 GLY A N 1
ATOM 720 C CA . GLY A 1 90 ? 21.534 -24.919 -3.346 1.00 90.75 90 GLY A CA 1
ATOM 721 C C . GLY A 1 90 ? 22.786 -24.031 -3.332 1.00 90.75 90 GLY A C 1
ATOM 722 O O . GLY A 1 90 ? 23.837 -24.463 -3.794 1.00 90.75 90 GLY A O 1
ATOM 723 N N . GLU A 1 91 ? 22.727 -22.821 -2.769 1.00 93.06 91 GLU A N 1
ATOM 724 C CA . GLU A 1 91 ? 23.914 -21.978 -2.620 1.00 93.06 91 GLU A CA 1
ATOM 725 C C . GLU A 1 91 ? 24.786 -22.438 -1.439 1.00 93.06 91 GLU A C 1
ATOM 727 O O . GLU A 1 91 ? 24.331 -22.517 -0.292 1.00 93.06 91 GLU A O 1
ATOM 732 N N . GLY A 1 92 ? 26.060 -22.730 -1.721 1.00 93.38 92 GLY A N 1
ATOM 733 C CA . GLY A 1 92 ? 27.063 -23.052 -0.706 1.00 93.38 92 GLY A CA 1
ATOM 734 C C . GLY A 1 92 ? 27.404 -21.849 0.182 1.00 93.38 92 GLY A C 1
ATOM 735 O O . GLY A 1 92 ? 27.345 -20.697 -0.250 1.00 93.38 92 GLY A O 1
ATOM 736 N N . ALA A 1 93 ? 27.805 -22.108 1.430 1.00 86.56 93 ALA A N 1
ATOM 737 C CA . ALA A 1 93 ? 28.066 -21.059 2.422 1.00 86.56 93 ALA A CA 1
ATOM 738 C C . ALA A 1 93 ? 29.140 -20.043 1.979 1.00 86.56 93 ALA A C 1
ATOM 740 O O . ALA A 1 93 ? 29.012 -18.851 2.249 1.00 86.56 93 ALA A O 1
ATOM 741 N N . THR A 1 94 ? 30.171 -20.497 1.262 1.00 92.12 94 THR A N 1
ATOM 742 C CA . THR A 1 94 ? 31.257 -19.647 0.749 1.00 92.12 94 THR A CA 1
ATOM 743 C C . THR A 1 94 ? 30.790 -18.715 -0.370 1.00 92.12 94 THR A C 1
ATOM 745 O O . THR A 1 94 ? 31.119 -17.529 -0.352 1.00 92.12 94 THR A O 1
ATOM 748 N N . ALA A 1 95 ? 29.974 -19.215 -1.304 1.00 88.50 95 ALA A N 1
ATOM 749 C CA . ALA A 1 95 ? 29.395 -18.420 -2.388 1.00 88.50 95 ALA A CA 1
ATOM 750 C C . ALA A 1 95 ? 28.459 -17.329 -1.843 1.00 88.50 95 ALA A C 1
ATOM 752 O O . ALA A 1 95 ? 28.596 -16.156 -2.204 1.00 88.50 95 ALA A O 1
ATOM 753 N N . PHE A 1 96 ? 27.599 -17.699 -0.886 1.00 89.00 96 PHE A N 1
ATOM 754 C CA . PHE A 1 96 ? 26.723 -16.761 -0.187 1.00 89.00 96 PHE A CA 1
ATOM 755 C C . PHE A 1 96 ? 27.518 -15.670 0.548 1.00 89.00 96 PHE A C 1
ATOM 757 O O . PHE A 1 96 ? 27.235 -14.478 0.392 1.00 89.00 96 PHE A O 1
ATOM 764 N N . ALA A 1 97 ? 28.546 -16.055 1.314 1.00 84.50 97 ALA A N 1
ATOM 765 C CA . ALA A 1 97 ? 29.386 -15.110 2.048 1.00 84.50 97 ALA A CA 1
ATOM 766 C C . ALA A 1 97 ? 30.134 -14.151 1.108 1.00 84.50 97 ALA A C 1
ATOM 768 O O . ALA A 1 97 ? 30.202 -12.951 1.377 1.00 84.50 97 ALA A O 1
ATOM 769 N N . SER A 1 98 ? 30.644 -14.653 -0.022 1.00 91.00 98 SER A N 1
ATOM 770 C CA . SER A 1 98 ? 31.332 -13.832 -1.021 1.00 91.00 98 SER A CA 1
ATOM 771 C C . SER A 1 98 ? 30.398 -12.791 -1.641 1.00 91.00 98 SER A C 1
ATOM 773 O O . SER A 1 98 ? 30.749 -11.614 -1.702 1.00 91.00 98 SER A O 1
ATOM 775 N N . ARG A 1 99 ? 29.192 -13.192 -2.067 1.00 87.06 99 ARG A N 1
ATOM 776 C CA . ARG A 1 99 ? 28.193 -12.266 -2.628 1.00 87.06 99 ARG A CA 1
ATOM 777 C C . ARG A 1 99 ? 27.747 -11.221 -1.613 1.00 87.06 99 ARG A C 1
ATOM 779 O O . ARG A 1 99 ? 27.721 -10.033 -1.932 1.00 87.06 99 ARG A O 1
ATOM 786 N N . SER A 1 100 ? 27.458 -11.664 -0.390 1.00 85.38 100 SER A N 1
ATOM 787 C CA . SER A 1 100 ? 27.074 -10.784 0.716 1.00 85.38 100 SER A CA 1
ATOM 788 C C . SER A 1 100 ? 28.156 -9.740 0.991 1.00 85.38 100 SER A C 1
ATOM 790 O O . SER A 1 100 ? 27.850 -8.557 1.106 1.00 85.38 100 SER A O 1
ATOM 792 N N . LYS A 1 101 ? 29.433 -10.146 1.016 1.00 90.31 101 LYS A N 1
ATOM 793 C CA . LYS A 1 101 ? 30.567 -9.238 1.229 1.00 90.31 101 LYS A CA 1
ATOM 794 C C . LYS A 1 101 ? 30.716 -8.210 0.107 1.00 90.31 101 LYS A C 1
ATOM 796 O O . LYS A 1 101 ? 30.934 -7.037 0.391 1.00 90.31 101 LYS A O 1
ATOM 801 N N . THR A 1 102 ? 30.566 -8.614 -1.155 1.00 89.38 102 THR A N 1
ATOM 802 C CA . THR A 1 102 ? 30.634 -7.684 -2.295 1.00 89.38 102 THR A CA 1
ATOM 803 C C . THR A 1 102 ? 29.545 -6.615 -2.220 1.00 89.38 102 THR A C 1
ATOM 805 O O . THR A 1 102 ? 29.833 -5.433 -2.410 1.00 89.38 102 THR A O 1
ATOM 808 N N . GLN A 1 103 ? 28.310 -7.006 -1.899 1.00 83.12 103 GLN A N 1
ATOM 809 C CA . GLN A 1 103 ? 27.203 -6.056 -1.774 1.00 83.12 103 GLN A CA 1
ATOM 810 C C . GLN A 1 103 ? 27.356 -5.151 -0.545 1.00 83.12 103 GLN A C 1
ATOM 812 O O . GLN A 1 103 ? 27.095 -3.953 -0.631 1.00 83.12 103 GLN A O 1
ATOM 817 N N . LEU A 1 104 ? 27.868 -5.683 0.569 1.00 85.00 104 LEU A N 1
ATOM 818 C CA . LEU A 1 104 ? 28.171 -4.894 1.763 1.00 85.00 104 LEU A CA 1
ATOM 819 C C . LEU A 1 104 ? 29.252 -3.840 1.475 1.00 85.00 104 LEU A C 1
ATOM 821 O O . LEU A 1 104 ? 29.056 -2.671 1.792 1.00 85.00 104 LEU A O 1
ATOM 825 N N . ASN A 1 105 ? 30.329 -4.204 0.774 1.00 88.50 105 ASN A N 1
ATOM 826 C CA . ASN A 1 105 ? 31.365 -3.254 0.349 1.00 88.50 105 ASN A CA 1
ATOM 827 C C . ASN A 1 105 ? 30.805 -2.152 -0.572 1.00 88.50 105 ASN A C 1
ATOM 829 O O . ASN A 1 105 ? 31.203 -0.985 -0.476 1.00 88.50 105 ASN A O 1
ATOM 833 N N . ARG A 1 106 ? 29.875 -2.499 -1.476 1.00 86.94 106 ARG A N 1
ATOM 834 C CA . ARG A 1 106 ? 29.180 -1.522 -2.330 1.00 86.94 106 ARG A CA 1
ATOM 835 C C . ARG A 1 106 ? 28.361 -0.549 -1.481 1.00 86.94 106 ARG A C 1
ATOM 837 O O . ARG A 1 106 ? 28.479 0.661 -1.670 1.00 86.94 106 ARG A O 1
ATOM 844 N N . LEU A 1 107 ? 27.594 -1.062 -0.520 1.00 84.06 107 LEU A N 1
ATOM 845 C CA . LEU A 1 107 ? 26.790 -0.256 0.396 1.00 84.06 107 LEU A CA 1
ATOM 846 C C . LEU A 1 107 ? 27.661 0.672 1.260 1.00 84.06 107 LEU A C 1
ATOM 848 O O . LEU A 1 107 ? 27.386 1.867 1.355 1.00 84.06 107 LEU A O 1
ATOM 852 N N . GLU A 1 108 ? 28.754 0.162 1.830 1.00 88.75 108 GLU A N 1
ATOM 853 C CA . GLU A 1 108 ? 29.721 0.960 2.593 1.00 88.75 108 GLU A CA 1
ATOM 854 C C . GLU A 1 108 ? 30.315 2.097 1.755 1.00 88.75 108 GLU A C 1
ATOM 856 O O . GLU A 1 108 ? 30.440 3.229 2.234 1.00 88.75 108 GLU A O 1
ATOM 861 N N . THR A 1 109 ? 30.630 1.821 0.487 1.00 89.38 109 THR A N 1
ATOM 862 C CA . THR A 1 109 ? 31.149 2.828 -0.444 1.00 89.38 109 THR A CA 1
ATOM 863 C C . THR A 1 109 ? 30.125 3.939 -0.6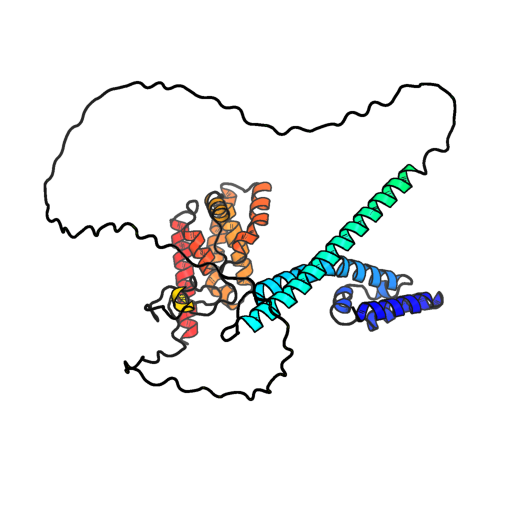85 1.00 89.38 109 THR A C 1
ATOM 865 O O . THR A 1 109 ? 30.485 5.118 -0.632 1.00 89.38 109 THR A O 1
ATOM 868 N N . LEU A 1 110 ? 28.849 3.597 -0.888 1.00 82.69 110 LEU A N 1
ATOM 869 C CA . LEU A 1 110 ? 27.773 4.579 -1.070 1.00 82.69 110 LEU A CA 1
ATOM 870 C C . LEU A 1 110 ? 27.551 5.425 0.194 1.00 82.69 110 LEU A C 1
ATOM 872 O O . LEU A 1 110 ? 27.501 6.654 0.110 1.00 82.69 110 LEU A O 1
ATOM 876 N N . ILE A 1 111 ? 27.544 4.805 1.379 1.00 81.81 111 ILE A N 1
ATOM 877 C CA . ILE A 1 111 ? 27.448 5.517 2.666 1.00 81.81 111 ILE A CA 1
ATOM 878 C C . ILE A 1 111 ? 28.637 6.475 2.850 1.00 81.81 111 ILE A C 1
ATOM 880 O O . ILE A 1 111 ? 28.477 7.615 3.300 1.00 81.81 111 ILE A O 1
ATOM 884 N N . ALA A 1 112 ? 29.853 6.046 2.503 1.00 89.19 112 ALA A N 1
ATOM 885 C CA . ALA A 1 112 ? 31.040 6.892 2.584 1.00 89.19 112 ALA A CA 1
ATOM 886 C C . ALA A 1 112 ? 30.946 8.101 1.635 1.00 89.19 112 ALA A C 1
ATOM 888 O O . ALA A 1 112 ? 31.270 9.227 2.036 1.00 89.19 112 ALA A O 1
ATOM 889 N N . GLN A 1 113 ? 30.459 7.896 0.407 1.00 86.69 113 GLN A N 1
ATOM 890 C CA . GLN A 1 113 ? 30.225 8.965 -0.567 1.00 86.69 113 GLN A CA 1
ATOM 891 C C . GLN A 1 113 ? 29.174 9.968 -0.071 1.00 86.69 113 GLN A C 1
ATOM 893 O O . GLN A 1 113 ? 29.410 11.182 -0.109 1.00 86.69 113 GLN A O 1
ATOM 898 N N . GLU A 1 114 ? 28.059 9.487 0.477 1.00 86.75 114 GLU A N 1
ATOM 899 C CA . GLU A 1 114 ? 27.005 10.329 1.043 1.00 86.75 114 GLU A CA 1
ATOM 900 C C . GLU A 1 114 ? 27.527 11.176 2.221 1.00 86.75 114 GLU A C 1
ATOM 902 O O . GLU A 1 114 ? 27.372 12.406 2.260 1.00 86.75 114 GLU A O 1
ATOM 907 N N . ARG A 1 115 ? 28.262 10.552 3.153 1.00 87.94 115 ARG A N 1
ATOM 908 C CA . ARG A 1 115 ? 28.930 11.244 4.270 1.00 87.94 115 ARG A CA 1
ATOM 909 C C . ARG A 1 115 ? 29.938 12.290 3.785 1.00 87.94 115 ARG A C 1
ATOM 911 O O . ARG A 1 115 ? 30.064 13.362 4.384 1.00 87.94 115 ARG A O 1
ATOM 918 N N . ALA A 1 116 ? 30.665 12.028 2.701 1.00 89.06 116 ALA A N 1
ATOM 919 C CA . ALA A 1 116 ? 31.587 13.003 2.122 1.00 89.06 116 ALA A CA 1
ATOM 920 C C . ALA A 1 116 ? 30.842 14.219 1.540 1.00 89.06 116 ALA A C 1
ATOM 922 O O . ALA A 1 116 ? 31.278 15.363 1.720 1.00 89.06 116 ALA A O 1
ATOM 923 N N . LEU A 1 117 ? 29.693 14.008 0.894 1.00 83.75 117 LEU A N 1
ATOM 924 C CA . LEU A 1 117 ? 28.870 15.085 0.339 1.00 83.75 117 LEU A CA 1
ATOM 925 C C . LEU A 1 117 ? 28.204 15.937 1.414 1.00 83.75 117 LEU A C 1
ATOM 927 O O . LEU A 1 117 ? 28.208 17.168 1.308 1.00 83.75 117 LEU A O 1
ATOM 931 N N . THR A 1 118 ? 27.692 15.325 2.480 1.00 83.00 118 THR A N 1
ATOM 932 C CA . THR A 1 118 ? 27.134 16.064 3.621 1.00 83.00 118 THR A CA 1
ATOM 933 C C . THR A 1 118 ? 28.209 16.912 4.308 1.00 83.00 118 THR A C 1
ATOM 935 O O . THR A 1 118 ? 27.981 18.099 4.567 1.00 83.00 118 THR A O 1
ATOM 938 N N . LYS A 1 119 ? 29.428 16.382 4.495 1.00 92.56 119 LYS A N 1
ATOM 939 C CA . LYS A 1 119 ? 30.585 17.157 4.987 1.00 92.56 119 LYS A CA 1
ATOM 940 C C . LYS A 1 119 ? 30.927 18.337 4.067 1.00 92.56 119 LYS A C 1
ATOM 942 O O . LYS A 1 119 ? 31.114 19.452 4.559 1.00 92.56 119 LYS A O 1
ATOM 947 N N . LYS A 1 120 ? 30.959 18.141 2.740 1.00 90.69 120 LYS A N 1
ATOM 948 C CA . LYS A 1 120 ? 31.185 19.227 1.760 1.00 90.69 120 LYS A CA 1
ATOM 949 C C . LYS A 1 120 ? 30.098 20.308 1.844 1.00 90.69 120 LYS A C 1
ATOM 951 O O . LYS A 1 120 ? 30.424 21.496 1.875 1.00 90.69 120 LYS A O 1
ATOM 956 N N . LYS A 1 121 ? 28.821 19.919 1.966 1.00 85.62 121 LYS A N 1
ATOM 957 C CA . LYS A 1 121 ? 27.690 20.848 2.158 1.00 85.62 121 LYS A CA 1
ATOM 958 C C . LYS A 1 121 ? 27.836 21.659 3.456 1.00 85.62 121 LYS A C 1
ATOM 960 O O . LYS A 1 121 ? 27.669 22.880 3.422 1.00 85.62 121 LYS A O 1
ATOM 965 N N . ARG A 1 122 ? 28.218 21.025 4.576 1.00 89.00 122 ARG A N 1
ATOM 966 C CA . ARG A 1 122 ? 28.472 21.712 5.863 1.00 89.00 122 ARG A CA 1
ATOM 967 C C . ARG A 1 122 ? 29.621 22.721 5.756 1.00 89.00 122 ARG A C 1
ATOM 969 O O . ARG A 1 122 ? 29.447 23.872 6.153 1.00 89.00 122 ARG A O 1
ATOM 976 N N . LYS A 1 123 ? 30.746 22.344 5.132 1.00 93.12 123 LYS A N 1
ATOM 977 C CA . LYS A 1 123 ? 31.882 23.258 4.891 1.00 93.12 123 LYS A CA 1
ATOM 978 C C . LYS A 1 123 ? 31.488 24.463 4.025 1.00 93.12 123 LYS A C 1
ATOM 980 O O . LYS A 1 123 ? 31.844 25.591 4.355 1.00 93.12 123 LYS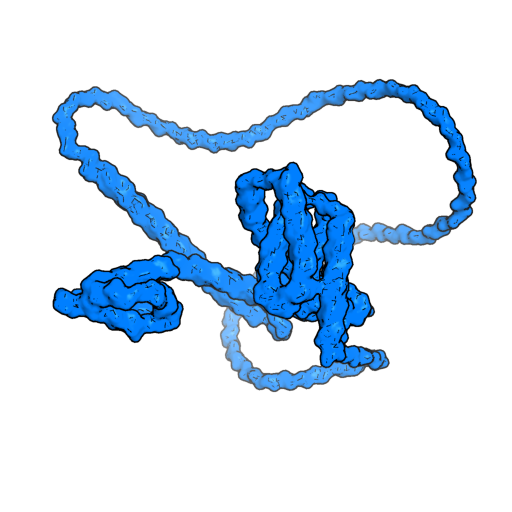 A O 1
ATOM 985 N N . LYS A 1 124 ? 30.696 24.258 2.962 1.00 90.50 124 LYS A N 1
ATOM 986 C CA . LYS A 1 124 ? 30.207 25.353 2.099 1.00 90.50 124 LYS A CA 1
ATOM 987 C C . LYS A 1 124 ? 29.297 26.329 2.857 1.00 90.50 124 LYS A C 1
ATOM 989 O O . LYS A 1 124 ? 29.421 27.536 2.660 1.00 90.50 124 LYS A O 1
ATOM 994 N N . ARG A 1 125 ? 28.424 25.836 3.749 1.00 87.44 125 ARG A N 1
ATOM 995 C CA . ARG A 1 125 ? 27.576 26.694 4.606 1.00 87.44 125 ARG A CA 1
ATOM 996 C C . ARG A 1 125 ? 28.409 27.511 5.597 1.00 87.44 125 ARG A C 1
ATOM 998 O O . ARG A 1 125 ? 28.188 28.712 5.694 1.00 87.44 125 ARG A O 1
ATOM 1005 N N . SER A 1 126 ? 29.400 26.895 6.246 1.00 89.50 126 SER A N 1
ATOM 1006 C CA . SER A 1 126 ? 30.306 27.582 7.182 1.00 89.50 126 SER A CA 1
ATOM 1007 C C . SER A 1 126 ? 31.160 28.665 6.500 1.00 89.50 126 SER A C 1
ATOM 1009 O O . SER A 1 126 ? 31.300 29.770 7.021 1.00 89.50 126 SER A O 1
ATOM 1011 N N . LYS A 1 127 ? 31.671 28.412 5.285 1.00 91.38 127 LYS A N 1
ATOM 1012 C CA . LYS A 1 127 ? 32.424 29.432 4.531 1.00 91.38 127 LYS A CA 1
ATOM 1013 C C . LYS A 1 127 ? 31.546 30.631 4.151 1.00 91.38 127 LYS A C 1
ATOM 1015 O O . LYS A 1 127 ? 32.003 31.770 4.210 1.00 91.38 127 LYS A O 1
ATOM 1020 N N . ARG A 1 128 ? 30.277 30.388 3.799 1.00 83.25 128 ARG A N 1
ATOM 1021 C CA . ARG A 1 128 ? 29.326 31.450 3.440 1.00 83.25 128 ARG A CA 1
ATOM 1022 C C . ARG A 1 128 ? 28.933 32.297 4.655 1.00 83.25 128 ARG A C 1
ATOM 1024 O O . ARG A 1 128 ? 28.929 33.514 4.535 1.00 83.25 128 ARG A O 1
ATOM 1031 N N . SER A 1 129 ? 28.701 31.691 5.824 1.00 82.62 129 SER A N 1
ATOM 1032 C CA . SER A 1 129 ? 28.394 32.449 7.049 1.00 82.62 129 SER A CA 1
ATOM 1033 C C . SER A 1 129 ? 29.566 33.313 7.528 1.00 82.62 129 SER A C 1
ATOM 1035 O O . SER A 1 129 ? 29.341 34.420 8.013 1.00 82.62 129 SER A O 1
ATOM 1037 N N . ARG A 1 130 ? 30.815 32.862 7.340 1.00 82.25 130 ARG A N 1
ATOM 1038 C CA . ARG A 1 130 ? 32.006 33.663 7.670 1.00 82.25 130 ARG A CA 1
ATOM 1039 C C . ARG A 1 130 ? 32.218 34.831 6.700 1.00 82.25 130 ARG A C 1
ATOM 1041 O O . ARG A 1 130 ? 32.577 35.916 7.136 1.00 82.25 130 ARG A O 1
ATOM 1048 N N . SER A 1 131 ? 31.934 34.640 5.409 1.00 78.75 131 SER A N 1
ATOM 1049 C CA . SER A 1 131 ? 32.045 35.705 4.399 1.00 78.75 131 SER A CA 1
ATOM 1050 C C . SER A 1 131 ? 31.006 36.817 4.577 1.00 78.75 131 SER A C 1
ATOM 1052 O O . SER A 1 131 ? 31.315 37.967 4.294 1.00 78.75 131 SER A O 1
ATOM 1054 N N . THR A 1 132 ? 29.792 36.508 5.046 1.00 75.12 132 THR A N 1
ATOM 1055 C CA . THR A 1 132 ? 28.733 37.519 5.233 1.00 75.12 132 THR A CA 1
ATOM 1056 C C . THR A 1 132 ? 28.956 38.393 6.473 1.00 75.12 132 THR A C 1
ATOM 1058 O O . THR A 1 132 ? 28.512 39.533 6.490 1.00 75.12 132 THR A O 1
ATOM 1061 N N . ARG A 1 133 ? 29.690 37.910 7.485 1.00 66.81 133 ARG A N 1
ATOM 1062 C CA . ARG A 1 133 ? 30.067 38.715 8.664 1.00 66.81 133 ARG A CA 1
ATOM 1063 C C . ARG A 1 133 ? 31.311 39.591 8.459 1.00 66.81 133 ARG A C 1
ATOM 1065 O O . ARG A 1 133 ? 31.523 40.499 9.246 1.00 66.81 133 ARG A O 1
ATOM 1072 N N . GLY A 1 134 ? 32.120 39.337 7.428 1.00 61.38 134 GLY A N 1
ATOM 1073 C CA . GLY A 1 134 ? 33.377 40.062 7.188 1.00 61.38 134 GLY A CA 1
ATOM 1074 C C . GLY A 1 134 ? 33.283 41.288 6.272 1.00 61.38 134 GLY A C 1
ATOM 1075 O O . GLY A 1 134 ? 34.300 41.930 6.053 1.00 61.38 134 GLY A O 1
ATOM 1076 N N . ALA A 1 135 ? 32.109 41.600 5.710 1.00 59.38 135 ALA A N 1
ATOM 1077 C CA . ALA A 1 135 ? 31.948 42.668 4.711 1.00 59.38 135 ALA A CA 1
ATOM 1078 C C . ALA A 1 135 ? 31.119 43.874 5.193 1.00 59.38 135 ALA A C 1
ATOM 1080 O O . ALA A 1 135 ? 30.848 44.779 4.412 1.00 59.38 135 ALA A O 1
ATOM 1081 N N . GLY A 1 136 ? 30.707 43.899 6.461 1.00 57.19 136 GLY A N 1
ATOM 1082 C CA . GLY A 1 136 ? 29.958 45.012 7.036 1.00 57.19 136 GLY A CA 1
ATOM 1083 C C . GLY A 1 136 ? 30.601 45.465 8.331 1.00 57.19 136 GLY A C 1
ATOM 1084 O O . GLY A 1 136 ? 30.139 45.039 9.377 1.00 57.19 136 GLY A O 1
ATOM 1085 N N . LEU A 1 137 ? 31.690 46.236 8.238 1.00 56.62 137 LEU A N 1
ATOM 1086 C CA . LEU A 1 137 ? 32.212 47.154 9.266 1.00 56.62 137 LEU A CA 1
ATOM 1087 C C . LEU A 1 137 ? 33.473 47.843 8.714 1.00 56.62 137 LEU A C 1
ATOM 1089 O O . LEU A 1 137 ? 34.603 47.562 9.098 1.00 56.62 137 LEU A O 1
ATOM 1093 N N . ALA A 1 138 ? 33.252 48.741 7.760 1.00 57.00 138 ALA A N 1
ATOM 1094 C CA . ALA A 1 138 ? 34.139 49.867 7.502 1.00 57.00 138 ALA A CA 1
ATOM 1095 C C . ALA A 1 138 ? 33.267 51.124 7.594 1.00 57.00 138 ALA A C 1
ATOM 1097 O O . ALA A 1 138 ? 32.831 51.665 6.585 1.00 57.00 138 ALA A O 1
ATOM 1098 N N . SER A 1 139 ? 32.909 51.505 8.820 1.00 56.25 139 SER A N 1
ATOM 1099 C CA . SER A 1 139 ? 32.410 52.844 9.126 1.00 56.25 139 SER A CA 1
ATOM 1100 C C . SER A 1 139 ? 32.788 53.177 10.564 1.00 56.25 139 SER A C 1
ATOM 1102 O O . SER A 1 139 ? 32.367 52.494 11.493 1.00 56.25 139 SER A O 1
ATOM 1104 N N . ASP A 1 140 ? 33.630 54.200 10.658 1.00 44.00 140 ASP A N 1
ATOM 1105 C CA . ASP A 1 140 ? 33.983 55.053 11.789 1.00 44.00 140 ASP A CA 1
ATOM 1106 C C . ASP A 1 140 ? 34.434 54.437 13.116 1.00 44.00 140 ASP A C 1
ATOM 1108 O O . ASP A 1 140 ? 33.670 54.078 14.009 1.00 44.00 140 ASP A O 1
ATOM 1112 N N . SER A 1 141 ? 35.757 54.489 13.284 1.00 49.53 141 SER A N 1
ATOM 1113 C CA . SER A 1 141 ? 36.388 54.726 14.574 1.00 49.53 141 SER A CA 1
ATOM 1114 C C . SER A 1 141 ? 36.033 56.121 15.105 1.00 49.53 141 SER A C 1
ATOM 1116 O O . SER A 1 141 ? 36.537 57.123 14.608 1.00 49.53 141 SER A O 1
ATOM 1118 N N . SER A 1 142 ? 35.292 56.171 16.210 1.00 51.12 142 SER A N 1
ATOM 1119 C CA . SER A 1 142 ? 35.562 57.130 17.283 1.00 51.12 142 SER A CA 1
ATOM 1120 C C . SER A 1 142 ? 35.580 56.386 18.619 1.00 51.12 142 SER A C 1
ATOM 1122 O O . SER A 1 142 ? 34.563 55.845 19.043 1.00 51.12 142 SER A O 1
ATOM 1124 N N . SER A 1 143 ? 36.777 56.323 19.206 1.00 51.59 143 SER A N 1
ATOM 1125 C CA . SER A 1 143 ? 37.118 56.172 20.629 1.00 51.59 143 SER A CA 1
ATOM 1126 C C . SER A 1 143 ? 36.014 55.750 21.611 1.00 51.59 143 SER A C 1
ATOM 1128 O O . SER A 1 143 ? 35.069 56.498 21.823 1.00 51.59 143 SER A O 1
ATOM 1130 N N . HIS A 1 144 ? 36.238 54.670 22.365 1.00 43.94 144 HIS A N 1
ATOM 1131 C CA . HIS A 1 144 ? 36.559 54.776 23.796 1.00 43.94 144 HIS A CA 1
ATOM 1132 C C . HIS A 1 144 ? 36.924 53.408 24.408 1.00 43.94 144 HIS A C 1
ATOM 1134 O O . HIS A 1 144 ? 36.383 52.363 24.066 1.00 43.94 144 HIS A O 1
ATOM 1140 N N . HIS A 1 145 ? 37.907 53.486 25.299 1.00 48.47 145 HIS A N 1
ATOM 1141 C CA . HIS A 1 145 ? 38.512 52.481 26.171 1.00 48.47 145 HIS A CA 1
ATOM 1142 C C . HIS A 1 145 ? 37.520 51.619 26.982 1.00 48.47 145 HIS A C 1
ATOM 1144 O O . HIS A 1 145 ? 36.637 52.182 27.619 1.00 48.47 145 HIS A O 1
ATOM 1150 N N . SER A 1 146 ? 37.762 50.300 27.050 1.00 43.84 146 SER A N 1
ATOM 1151 C CA . SER A 1 146 ? 37.650 49.409 28.238 1.00 43.84 146 SER A CA 1
ATOM 1152 C C . SER A 1 146 ? 37.882 47.968 27.744 1.00 43.84 146 SER A C 1
ATOM 1154 O O . SER A 1 146 ? 37.090 47.485 26.947 1.00 43.84 146 SER A O 1
ATOM 1156 N N . SER A 1 147 ? 39.000 47.266 27.956 1.00 53.12 147 SER A N 1
ATOM 1157 C CA . SER A 1 147 ? 39.673 46.848 29.198 1.00 53.12 147 SER A CA 1
ATOM 1158 C C . SER A 1 147 ? 38.750 46.149 30.195 1.00 53.12 147 SER A C 1
ATOM 1160 O O . SER A 1 147 ? 38.327 46.767 31.165 1.00 53.12 147 SER A O 1
ATOM 1162 N N . LEU A 1 148 ? 38.480 44.859 29.980 1.00 44.22 148 LEU A N 1
ATOM 1163 C CA . LEU A 1 148 ? 38.346 43.884 31.067 1.00 44.22 148 LEU A CA 1
ATOM 1164 C C . LEU A 1 148 ? 38.434 42.456 30.527 1.00 44.22 148 LEU A C 1
ATOM 1166 O O . LEU A 1 148 ? 38.015 42.164 29.409 1.00 44.22 148 LEU A O 1
ATOM 1170 N N . GLU A 1 149 ? 39.091 41.643 31.337 1.00 48.03 149 GLU A N 1
ATOM 1171 C CA . GLU A 1 149 ? 39.800 40.422 31.008 1.00 48.03 149 GLU A CA 1
ATOM 1172 C C . GLU A 1 149 ? 38.919 39.207 30.725 1.00 48.03 149 GLU A C 1
ATOM 1174 O O . GLU A 1 149 ? 37.745 39.117 31.088 1.00 48.03 149 GLU A O 1
ATOM 1179 N N . GLU A 1 150 ? 39.578 38.262 30.065 1.00 46.81 150 GLU A N 1
ATOM 1180 C CA . GLU A 1 150 ? 39.189 36.885 29.838 1.00 46.81 150 GLU A CA 1
ATOM 1181 C C . GLU A 1 150 ? 38.882 36.160 31.156 1.00 46.81 150 GLU A C 1
ATOM 1183 O O . GLU A 1 150 ? 39.613 36.239 32.141 1.00 46.81 150 GLU A O 1
ATOM 1188 N N . SER A 1 151 ? 37.798 35.394 31.162 1.00 46.69 151 SER A N 1
ATOM 1189 C CA . SER A 1 151 ? 37.617 34.289 32.097 1.00 46.69 151 SER A CA 1
ATOM 1190 C C . SER A 1 151 ? 36.954 33.152 31.337 1.00 46.69 151 SER A C 1
ATOM 1192 O O . SER A 1 151 ? 35.762 33.182 31.026 1.00 46.69 151 SER A O 1
ATOM 1194 N N . GLU A 1 152 ? 37.792 32.184 30.978 1.00 51.28 152 GLU A N 1
ATOM 1195 C CA . GLU A 1 152 ? 37.409 30.845 30.559 1.00 51.28 152 GLU A CA 1
ATOM 1196 C C . GLU A 1 152 ? 36.633 30.183 31.702 1.00 51.28 152 GLU A C 1
ATOM 1198 O O . GLU A 1 152 ? 37.170 29.967 32.786 1.00 51.28 152 GLU A O 1
ATOM 1203 N N . LEU A 1 153 ? 35.364 29.858 31.463 1.00 40.88 153 LEU A N 1
ATOM 1204 C CA . LEU A 1 153 ? 34.625 28.914 32.290 1.00 40.88 153 LEU A CA 1
ATOM 1205 C C . LEU A 1 153 ? 33.948 27.895 31.380 1.00 40.88 153 LEU A C 1
ATOM 1207 O O . LEU A 1 153 ? 33.012 28.189 30.634 1.00 40.88 153 LEU A O 1
ATOM 1211 N N . GLU A 1 154 ? 34.496 26.688 31.452 1.00 46.00 154 GLU A N 1
ATOM 1212 C CA . GLU A 1 154 ? 33.926 25.438 30.984 1.00 46.00 154 GLU A CA 1
ATOM 1213 C C . GLU A 1 154 ? 32.508 25.275 31.551 1.00 46.00 154 GLU A C 1
ATOM 1215 O O . GLU A 1 154 ? 32.322 25.144 32.759 1.00 46.00 154 GLU A O 1
ATOM 1220 N N . SER A 1 155 ? 31.485 25.261 30.690 1.00 40.97 155 SER A N 1
ATOM 1221 C CA . SER A 1 155 ? 30.150 24.822 31.098 1.00 40.97 155 SER A CA 1
ATOM 1222 C C . SER A 1 155 ? 30.033 23.316 30.879 1.00 40.97 155 SER A C 1
ATOM 1224 O O . SER A 1 155 ? 29.690 22.851 29.786 1.00 40.97 155 SER A O 1
ATOM 1226 N N . MET A 1 156 ? 30.322 22.560 31.935 1.00 44.06 156 MET A N 1
ATOM 1227 C CA . MET A 1 156 ? 29.730 21.243 32.145 1.00 44.06 156 MET A CA 1
ATOM 1228 C C . MET A 1 156 ? 28.200 21.400 32.157 1.00 44.06 156 MET A C 1
ATOM 1230 O O . MET A 1 156 ? 27.681 22.304 32.805 1.00 44.06 156 MET A O 1
ATOM 1234 N N . GLN A 1 157 ? 27.482 20.553 31.420 1.00 42.09 157 GLN A N 1
ATOM 1235 C CA . GLN A 1 157 ? 26.037 20.377 31.580 1.00 42.09 157 GLN A CA 1
ATOM 1236 C C . GLN A 1 157 ? 25.773 18.929 31.980 1.00 42.09 157 GLN A C 1
ATOM 1238 O O . GLN A 1 157 ? 25.798 18.026 31.148 1.00 42.09 157 GLN A O 1
ATOM 1243 N N . ASP A 1 158 ? 25.642 18.776 33.295 1.00 37.78 158 ASP A N 1
ATOM 1244 C CA . ASP A 1 158 ? 24.632 18.025 34.041 1.00 37.78 158 ASP A CA 1
ATOM 1245 C C . ASP A 1 158 ? 23.988 16.799 33.377 1.00 37.78 158 ASP A C 1
ATOM 1247 O O . ASP A 1 158 ? 23.058 16.888 32.571 1.00 37.78 158 ASP A O 1
ATOM 1251 N N . GLU A 1 159 ? 24.427 15.634 33.857 1.00 41.75 159 GLU A N 1
ATOM 1252 C CA . GLU A 1 159 ? 23.560 14.477 34.072 1.00 41.75 159 GLU A CA 1
ATOM 1253 C C . GLU A 1 159 ? 22.578 14.751 35.226 1.00 41.75 159 GLU A C 1
ATOM 1255 O O . GLU A 1 159 ? 23.002 15.231 36.278 1.00 41.75 159 GLU A O 1
ATOM 1260 N N . PRO A 1 160 ? 21.298 14.365 35.115 1.00 53.59 160 PRO A N 1
ATOM 1261 C CA . PRO A 1 160 ? 20.467 14.134 36.285 1.00 53.59 160 PRO A CA 1
ATOM 1262 C C . PRO A 1 160 ? 20.654 12.690 36.780 1.00 53.59 160 PRO A C 1
ATOM 1264 O O . PRO A 1 160 ? 20.182 11.742 36.151 1.00 53.59 160 PRO A O 1
ATOM 1267 N N . GLN A 1 161 ? 21.347 12.549 37.914 1.00 42.41 161 GLN A N 1
ATOM 1268 C CA . GLN A 1 161 ? 21.345 11.344 38.743 1.00 42.41 161 GLN A CA 1
ATOM 1269 C C . GLN A 1 161 ? 20.048 11.234 39.555 1.00 42.41 161 GLN A C 1
ATOM 1271 O O . GLN A 1 161 ? 19.496 12.228 40.027 1.00 42.41 161 GLN A O 1
ATOM 1276 N N . ASP A 1 162 ? 19.618 9.984 39.705 1.00 41.56 162 ASP A N 1
ATOM 1277 C CA . ASP A 1 162 ? 18.585 9.485 40.604 1.00 41.56 162 ASP A CA 1
ATOM 1278 C C . ASP A 1 162 ? 18.769 9.946 42.059 1.00 41.56 162 ASP A C 1
ATOM 1280 O O . ASP A 1 162 ? 19.885 9.951 42.579 1.00 41.56 162 ASP A O 1
ATOM 1284 N N . GLU A 1 163 ? 17.655 10.177 42.761 1.00 40.75 163 GLU A N 1
ATOM 1285 C CA . GLU A 1 163 ? 17.596 9.916 44.200 1.00 40.75 163 GLU A CA 1
ATOM 1286 C C . GLU A 1 163 ? 16.299 9.188 44.599 1.00 40.75 163 GLU A C 1
ATOM 1288 O O . GLU A 1 163 ? 15.265 9.336 43.938 1.00 40.75 163 GLU A O 1
ATOM 1293 N N . PRO A 1 164 ? 16.370 8.361 45.660 1.00 53.94 164 PRO A N 1
ATOM 1294 C CA . PRO A 1 164 ? 15.366 7.379 46.038 1.00 53.94 164 PRO A CA 1
ATOM 1295 C C . PRO A 1 164 ? 14.377 7.947 47.063 1.00 53.94 164 PRO A C 1
ATOM 1297 O O . PRO A 1 164 ? 14.662 8.902 47.785 1.00 53.94 164 PRO A O 1
ATOM 1300 N N . THR A 1 165 ? 13.208 7.324 47.203 1.00 47.84 165 THR A N 1
ATOM 1301 C CA . THR A 1 165 ? 12.373 7.540 48.392 1.00 47.84 165 THR A CA 1
ATOM 1302 C C . THR A 1 165 ? 11.695 6.236 48.785 1.00 47.84 165 THR A C 1
ATOM 1304 O O . THR A 1 165 ? 10.774 5.767 48.118 1.00 47.84 165 THR A O 1
ATOM 1307 N N . ASP A 1 166 ? 12.207 5.650 49.865 1.00 46.88 166 ASP A N 1
ATOM 1308 C CA . ASP A 1 166 ? 11.633 4.524 50.593 1.00 46.88 166 ASP A CA 1
ATOM 1309 C C . ASP A 1 166 ? 10.576 5.005 51.606 1.00 46.88 166 ASP A C 1
ATOM 1311 O O . ASP A 1 166 ? 10.859 5.864 52.442 1.00 46.88 166 ASP A O 1
ATOM 1315 N N . GLY A 1 167 ? 9.409 4.348 51.561 1.00 39.19 167 GLY A N 1
ATOM 1316 C CA . GLY A 1 167 ? 8.548 3.962 52.697 1.00 39.19 167 GLY A CA 1
ATOM 1317 C C . GLY A 1 167 ? 7.585 4.996 53.320 1.00 39.19 167 GLY A C 1
ATOM 1318 O O . GLY A 1 167 ? 7.748 6.196 53.108 1.00 39.19 167 GLY A O 1
ATOM 1319 N N . PRO A 1 168 ? 6.607 4.564 54.159 1.00 57.19 168 PRO A N 1
ATOM 1320 C CA . PRO A 1 168 ? 6.219 3.191 54.523 1.00 57.19 168 PRO A CA 1
ATOM 1321 C C . PRO A 1 168 ? 4.706 2.865 54.373 1.00 57.19 168 PRO A C 1
ATOM 1323 O O . PRO A 1 168 ? 3.884 3.708 54.020 1.00 57.19 168 PRO A O 1
ATOM 1326 N N . ASP A 1 169 ? 4.396 1.593 54.655 1.00 44.91 169 ASP A N 1
ATOM 1327 C CA . ASP A 1 169 ? 3.093 0.938 54.841 1.00 44.91 169 ASP A CA 1
ATOM 1328 C C . ASP A 1 169 ? 2.022 1.735 55.605 1.00 44.91 169 ASP A C 1
ATOM 1330 O O . ASP A 1 169 ? 2.338 2.382 56.596 1.00 44.91 169 ASP A O 1
ATOM 1334 N N . GLU A 1 170 ? 0.743 1.522 55.252 1.00 47.00 170 GLU A N 1
ATOM 1335 C CA . GLU A 1 170 ? -0.337 1.349 56.242 1.00 47.00 170 GLU A CA 1
ATOM 1336 C C . GLU A 1 170 ? -1.599 0.676 55.648 1.00 47.00 170 GLU A C 1
ATOM 1338 O O . GLU A 1 170 ? -2.268 1.182 54.746 1.00 47.00 170 GLU A O 1
ATOM 1343 N N . HIS A 1 171 ? -1.917 -0.504 56.192 1.00 40.66 171 HIS A N 1
ATOM 1344 C CA . HIS A 1 171 ? -3.215 -1.190 56.140 1.00 40.66 171 HIS A CA 1
ATOM 1345 C C . HIS A 1 171 ? -4.212 -0.530 57.115 1.00 40.66 171 HIS A C 1
ATOM 1347 O O . HIS A 1 171 ? -3.798 -0.002 58.146 1.00 40.66 171 HIS A O 1
ATOM 1353 N N . PRO A 1 172 ? -5.531 -0.651 56.874 1.00 56.84 172 PRO A N 1
ATOM 1354 C CA . PRO A 1 172 ? -6.357 -1.505 57.755 1.00 56.84 172 PRO A CA 1
ATOM 1355 C C . PRO A 1 172 ? -7.389 -2.344 56.951 1.00 56.84 172 PRO A C 1
ATOM 1357 O O . PRO A 1 172 ? -7.838 -1.936 55.884 1.00 56.84 172 PRO A O 1
ATOM 1360 N N . THR A 1 173 ? -7.636 -3.635 57.243 1.00 38.06 173 THR A N 1
ATOM 1361 C CA . THR A 1 173 ? -8.649 -4.183 58.196 1.00 38.06 173 THR A CA 1
ATOM 1362 C C . THR A 1 173 ? -9.970 -3.398 58.195 1.00 38.06 173 THR A C 1
ATOM 1364 O O . THR A 1 173 ? -9.966 -2.183 58.270 1.00 38.06 173 THR A O 1
ATOM 1367 N N . GLY A 1 174 ? -11.192 -3.924 58.133 1.00 33.19 174 GLY A N 1
ATOM 1368 C CA . GLY A 1 174 ? -11.898 -5.213 58.093 1.00 33.19 174 GLY A CA 1
ATOM 1369 C C . GLY A 1 174 ? -13.389 -4.803 57.920 1.00 33.19 174 GLY A C 1
ATOM 1370 O O . GLY A 1 174 ? -13.729 -3.648 58.151 1.00 33.19 174 GLY A O 1
ATOM 1371 N N . ALA A 1 175 ? -14.333 -5.574 57.388 1.00 35.94 175 ALA A N 1
ATOM 1372 C CA . ALA A 1 175 ? -15.102 -6.636 58.042 1.00 35.94 175 ALA A CA 1
ATOM 1373 C C . ALA A 1 175 ? -16.386 -6.803 57.182 1.00 35.94 175 ALA A C 1
ATOM 1375 O O . ALA A 1 175 ? -16.983 -5.817 56.765 1.00 35.94 175 ALA A O 1
ATOM 1376 N N . ALA A 1 176 ? -16.688 -8.017 56.720 1.00 35.28 176 ALA A N 1
ATOM 1377 C CA . ALA A 1 176 ? -17.821 -8.844 57.163 1.00 35.28 176 ALA A CA 1
ATOM 1378 C C . ALA A 1 176 ? -19.239 -8.308 56.850 1.00 35.28 176 ALA A C 1
ATOM 1380 O O . ALA A 1 176 ? -19.695 -7.366 57.483 1.00 35.28 176 ALA A O 1
ATOM 1381 N N . ALA A 1 177 ? -19.979 -9.006 55.973 1.00 36.78 177 ALA A N 1
ATOM 1382 C CA . ALA A 1 177 ? -21.191 -9.755 56.353 1.00 36.78 177 ALA A CA 1
ATOM 1383 C C . ALA A 1 177 ? -21.939 -10.369 55.143 1.00 36.78 177 ALA A C 1
ATOM 1385 O O . ALA A 1 177 ? -22.187 -9.705 54.144 1.00 36.78 177 ALA A O 1
ATOM 1386 N N . ALA A 1 178 ? -22.383 -11.613 55.361 1.00 37.81 178 ALA A N 1
ATOM 1387 C CA . ALA A 1 178 ? -23.583 -12.278 54.832 1.00 37.81 178 ALA A CA 1
ATOM 1388 C C . ALA A 1 178 ? -23.598 -12.897 53.411 1.00 37.81 178 ALA A C 1
ATOM 1390 O O . ALA A 1 178 ? -23.946 -12.266 52.416 1.00 37.81 178 ALA A O 1
ATOM 1391 N N . SER A 1 179 ? -23.387 -14.221 53.389 1.00 39.00 179 SER A N 1
ATOM 1392 C CA . SER A 1 179 ? -24.071 -15.196 52.510 1.00 39.00 179 SER A CA 1
ATOM 1393 C C . SER A 1 179 ? -25.591 -15.243 52.802 1.00 39.00 179 SER A C 1
ATOM 1395 O O . SER A 1 179 ? -26.001 -14.766 53.864 1.00 39.00 179 SER A O 1
ATOM 1397 N N . PRO A 1 180 ? -26.443 -15.829 51.926 1.00 56.06 180 PRO A N 1
ATOM 1398 C CA . PRO A 1 180 ? -26.653 -17.295 51.881 1.00 56.06 180 PRO A CA 1
ATOM 1399 C C . PRO A 1 180 ? -26.761 -17.860 50.437 1.00 56.06 180 PRO A C 1
ATOM 1401 O O . PRO A 1 180 ? -27.208 -17.186 49.521 1.00 56.06 180 PRO A O 1
ATOM 1404 N N . ALA A 1 181 ? -26.150 -19.009 50.132 1.00 36.53 181 ALA A N 1
ATOM 1405 C CA . ALA A 1 181 ? -26.661 -20.391 50.227 1.00 36.53 181 ALA A CA 1
ATOM 1406 C C . ALA A 1 181 ? -27.529 -20.870 49.038 1.00 36.53 181 ALA A C 1
ATOM 1408 O O . ALA A 1 181 ? -28.671 -20.455 48.867 1.00 36.53 181 ALA A O 1
ATOM 1409 N N . SER A 1 182 ? -26.964 -21.797 48.255 1.00 39.62 182 SER A N 1
ATOM 1410 C CA . SER A 1 182 ? -27.567 -22.935 47.516 1.00 39.62 182 SER A CA 1
ATOM 141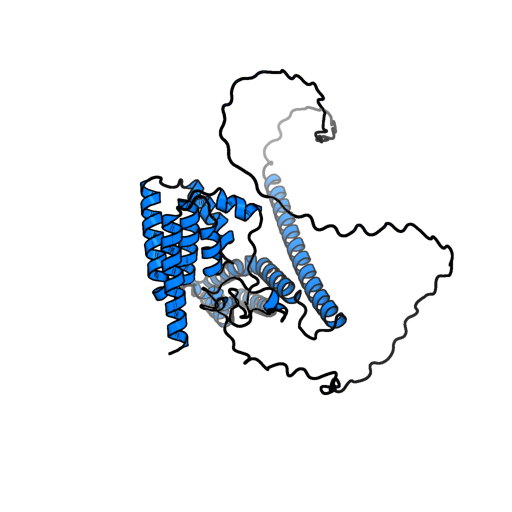1 C C . SER A 1 182 ? -26.488 -23.408 46.521 1.00 39.62 182 SER A C 1
ATOM 1413 O O . SER A 1 182 ? -25.924 -22.592 45.808 1.00 39.62 182 SER A O 1
ATOM 1415 N N . GLY A 1 183 ? -25.995 -24.645 46.461 1.00 35.94 183 GLY A N 1
ATOM 1416 C CA . GLY A 1 183 ? -26.529 -25.948 46.838 1.00 35.94 183 GLY A CA 1
ATOM 1417 C C . GLY A 1 183 ? -26.692 -26.758 45.550 1.00 35.94 183 GLY A C 1
ATOM 1418 O O . GLY A 1 183 ? -27.645 -26.480 44.847 1.00 35.94 183 GLY A O 1
ATOM 1419 N N . HIS A 1 184 ? -25.742 -27.653 45.226 1.00 39.50 184 HIS A N 1
ATOM 1420 C CA . HIS A 1 184 ? -25.836 -28.874 44.381 1.00 39.50 184 HIS A CA 1
ATOM 1421 C C . HIS A 1 184 ? -24.398 -29.391 44.109 1.00 39.50 184 HIS A C 1
ATOM 1423 O O . HIS A 1 184 ? -23.577 -28.670 43.555 1.00 39.50 184 HIS A O 1
ATOM 1429 N N . ALA A 1 185 ? -23.967 -30.473 44.776 1.00 35.75 185 ALA A N 1
ATOM 1430 C CA . ALA A 1 185 ? -23.937 -31.868 44.283 1.00 35.75 185 ALA A CA 1
ATOM 1431 C C . ALA A 1 185 ? -22.936 -32.056 43.114 1.00 35.75 185 ALA A C 1
ATOM 1433 O O . ALA A 1 185 ? -23.202 -31.624 42.004 1.00 35.75 185 ALA A O 1
ATOM 1434 N N . ALA A 1 186 ? -21.679 -32.431 43.384 1.00 39.41 186 ALA A N 1
ATOM 1435 C CA . ALA A 1 186 ? -21.160 -33.802 43.544 1.00 39.41 186 ALA A CA 1
ATOM 1436 C C . ALA A 1 186 ? -20.999 -34.562 42.212 1.00 39.41 186 ALA A C 1
ATOM 1438 O O . ALA A 1 186 ? -21.978 -35.090 41.712 1.00 39.41 186 ALA A O 1
ATOM 1439 N N . GLU A 1 187 ? -19.758 -34.652 41.705 1.00 36.19 187 GLU A N 1
ATOM 1440 C CA . GLU A 1 187 ? -19.177 -35.863 41.088 1.00 36.19 187 GLU A CA 1
ATOM 1441 C C . GLU A 1 187 ? -17.669 -35.670 40.784 1.00 36.19 187 GLU A C 1
ATOM 1443 O O . GLU A 1 187 ? -17.262 -34.835 39.980 1.00 36.19 187 GLU A O 1
ATOM 1448 N N . GLN A 1 188 ? -16.838 -36.446 41.485 1.00 41.97 188 GLN A N 1
ATOM 1449 C CA . GLN A 1 188 ? -15.481 -36.898 41.119 1.00 41.97 188 GLN A CA 1
ATOM 1450 C C . GLN A 1 188 ? -15.624 -38.375 40.684 1.00 41.97 188 GLN A C 1
ATOM 1452 O O . GLN A 1 188 ? -16.587 -38.991 41.151 1.00 41.97 188 GLN A O 1
ATOM 1457 N N . PRO A 1 189 ? -14.736 -38.999 39.869 1.00 54.94 189 PRO A N 1
ATOM 1458 C CA . PRO A 1 189 ? -13.263 -39.042 40.013 1.00 54.94 189 PRO A CA 1
ATOM 1459 C C . PRO A 1 189 ? -12.541 -38.979 38.629 1.00 54.94 189 PRO A C 1
ATOM 1461 O O . PRO A 1 189 ? -13.180 -38.695 37.629 1.00 54.94 189 PRO A O 1
ATOM 1464 N N . ALA A 1 190 ? -11.234 -39.144 38.405 1.00 34.94 190 ALA A N 1
ATOM 1465 C CA . ALA A 1 190 ? -10.160 -39.838 39.098 1.00 34.94 190 ALA A CA 1
ATOM 1466 C C . ALA A 1 190 ? -8.792 -39.248 38.693 1.00 34.94 190 ALA A C 1
ATOM 1468 O O . ALA A 1 190 ? -8.617 -38.718 37.595 1.00 34.94 190 ALA A O 1
ATOM 1469 N N . ALA A 1 191 ? -7.828 -39.380 39.601 1.00 35.81 191 ALA A N 1
ATOM 1470 C CA . ALA A 1 191 ? -6.430 -39.019 39.433 1.00 35.81 191 ALA A CA 1
ATOM 1471 C C . ALA A 1 191 ? -5.684 -40.011 38.523 1.00 35.81 191 ALA A C 1
ATOM 1473 O O . ALA A 1 191 ? -5.887 -41.221 38.619 1.00 35.81 191 ALA A O 1
ATOM 1474 N N . PHE A 1 192 ? -4.776 -39.493 37.694 1.00 38.78 192 PHE A N 1
ATOM 1475 C CA . PHE A 1 192 ? -3.740 -40.275 37.023 1.00 38.78 192 PHE A CA 1
ATOM 1476 C C . PHE A 1 192 ? -2.376 -39.678 37.388 1.00 38.78 192 PHE A C 1
ATOM 1478 O O . PHE A 1 192 ? -2.032 -38.572 36.971 1.00 38.78 192 PHE A O 1
ATOM 1485 N N . GLU A 1 193 ? -1.639 -40.403 38.226 1.00 38.41 193 GLU A N 1
ATOM 1486 C CA . GLU A 1 193 ? -0.255 -40.134 38.613 1.00 38.41 193 GLU A CA 1
ATOM 1487 C C . GLU A 1 193 ? 0.714 -40.768 37.609 1.00 38.41 193 GLU A C 1
ATOM 1489 O O . GLU A 1 193 ? 0.543 -41.927 37.225 1.00 38.41 193 GLU A O 1
ATOM 1494 N N . SER A 1 194 ? 1.773 -40.047 37.226 1.00 34.19 194 SER A N 1
ATOM 1495 C CA . SER A 1 194 ? 3.038 -40.634 36.747 1.00 34.19 194 SER A CA 1
ATOM 1496 C C . SER A 1 194 ? 4.128 -39.570 36.539 1.00 34.19 194 SER A C 1
ATOM 1498 O O . SER A 1 194 ? 3.813 -38.383 36.462 1.00 34.19 194 SER A O 1
ATOM 1500 N N . PRO A 1 195 ? 5.424 -39.942 36.557 1.00 46.19 195 PRO A N 1
ATOM 1501 C CA . PRO A 1 195 ? 6.280 -39.499 37.644 1.00 46.19 195 PRO A CA 1
ATOM 1502 C C . PRO A 1 195 ? 7.425 -38.566 37.240 1.00 46.19 195 PRO A C 1
ATOM 1504 O O . PRO A 1 195 ? 7.859 -38.454 36.096 1.00 46.19 195 PRO A O 1
ATOM 1507 N N . ARG A 1 196 ? 7.918 -37.929 38.298 1.00 38.25 196 ARG A N 1
ATOM 1508 C CA . ARG A 1 196 ? 9.092 -37.075 38.450 1.00 38.25 196 ARG A CA 1
ATOM 1509 C C . ARG A 1 196 ? 10.373 -37.855 38.116 1.00 38.25 196 ARG A C 1
ATOM 1511 O O . ARG A 1 196 ? 10.657 -38.851 38.771 1.00 38.25 196 ARG A O 1
ATOM 1518 N N . ALA A 1 197 ? 11.147 -37.380 37.139 1.00 35.97 197 ALA A N 1
ATOM 1519 C CA . ALA A 1 197 ? 12.486 -37.887 36.839 1.00 35.97 197 ALA A CA 1
ATOM 1520 C C . ALA A 1 197 ? 13.570 -36.919 37.335 1.00 35.97 197 ALA A C 1
ATOM 1522 O O . ALA A 1 197 ? 13.387 -35.703 37.389 1.00 35.97 197 ALA A O 1
ATOM 1523 N N . GLU A 1 198 ? 14.673 -37.523 37.750 1.00 34.25 198 GLU A N 1
ATOM 1524 C CA . GLU A 1 198 ? 15.633 -37.032 38.723 1.00 34.25 198 GLU A CA 1
ATOM 1525 C C . GLU A 1 198 ? 16.749 -36.156 38.143 1.00 34.25 198 GLU A C 1
ATOM 1527 O O . GLU A 1 198 ? 17.185 -36.265 36.998 1.00 34.25 198 GLU A O 1
ATOM 1532 N N . SER A 1 199 ? 17.256 -35.321 39.039 1.00 36.81 199 SER A N 1
ATOM 1533 C CA . SER A 1 199 ? 18.531 -34.616 39.025 1.00 36.81 199 SER A CA 1
ATOM 1534 C C . SER A 1 199 ? 19.748 -35.537 38.856 1.00 36.81 199 SER A C 1
ATOM 1536 O O . SER A 1 199 ? 19.898 -36.510 39.593 1.00 36.81 199 SER A O 1
ATOM 1538 N N . ARG A 1 200 ? 20.703 -35.144 38.001 1.00 39.22 200 ARG A N 1
ATOM 1539 C CA . ARG A 1 200 ? 22.090 -35.638 38.035 1.00 39.22 200 ARG A CA 1
ATOM 1540 C C . ARG A 1 200 ? 23.091 -34.486 38.027 1.00 39.22 200 ARG A C 1
ATOM 1542 O O . ARG A 1 200 ? 23.163 -33.694 37.093 1.00 39.22 200 ARG A O 1
ATOM 1549 N N . THR A 1 201 ? 23.875 -34.431 39.095 1.00 34.91 201 THR A N 1
ATOM 1550 C CA . THR A 1 201 ? 25.038 -33.569 39.310 1.00 34.91 201 THR A CA 1
ATOM 1551 C C . THR A 1 201 ? 26.337 -34.201 38.794 1.00 34.91 201 THR A C 1
ATOM 1553 O O . THR A 1 201 ? 26.565 -35.384 39.014 1.00 34.91 201 THR A O 1
ATOM 1556 N N . ARG A 1 202 ? 27.199 -33.334 38.236 1.00 39.03 202 ARG A N 1
ATOM 1557 C CA . ARG A 1 202 ? 28.682 -33.291 38.251 1.00 39.03 202 ARG A CA 1
ATOM 1558 C C . ARG A 1 202 ? 29.506 -34.516 37.813 1.00 39.03 202 ARG A C 1
ATOM 1560 O O . ARG A 1 202 ? 29.515 -35.548 38.466 1.00 39.03 202 ARG A O 1
ATOM 1567 N N . THR A 1 203 ? 30.423 -34.273 36.874 1.00 33.97 203 THR A N 1
ATOM 1568 C CA . THR A 1 203 ? 31.839 -34.673 37.003 1.00 33.97 203 THR A CA 1
ATOM 1569 C C . THR A 1 203 ? 32.729 -33.685 36.247 1.00 33.97 203 THR A C 1
ATOM 1571 O O . THR A 1 203 ? 32.512 -33.396 35.075 1.00 33.97 203 THR A O 1
ATOM 1574 N N . ALA A 1 204 ? 33.704 -33.134 36.968 1.00 40.59 204 ALA A N 1
ATOM 1575 C CA . ALA A 1 204 ? 34.827 -32.376 36.438 1.00 40.59 204 ALA A CA 1
ATOM 1576 C C . ALA A 1 204 ? 35.896 -33.348 35.917 1.00 40.59 204 ALA A C 1
ATOM 1578 O O . ALA A 1 204 ? 36.093 -34.410 36.512 1.00 40.59 204 ALA A O 1
ATOM 1579 N N . LYS A 1 205 ? 36.620 -32.971 34.858 1.00 42.12 205 LYS A N 1
ATOM 1580 C CA . LYS A 1 205 ? 37.941 -33.537 34.578 1.00 42.12 205 LYS A CA 1
ATOM 1581 C C . LYS A 1 205 ? 38.829 -32.509 33.883 1.00 42.12 205 LYS A C 1
ATOM 1583 O O . LYS A 1 205 ? 38.444 -31.906 32.886 1.00 42.12 205 LYS A O 1
ATOM 1588 N N . GLU A 1 206 ? 39.982 -32.311 34.501 1.00 38.44 206 GLU A N 1
ATOM 1589 C CA . GLU A 1 206 ? 41.092 -31.444 34.128 1.00 38.44 206 GLU A CA 1
ATOM 1590 C C . GLU A 1 206 ? 41.847 -31.941 32.884 1.00 38.44 206 GLU A C 1
ATOM 1592 O O . GLU A 1 206 ? 41.868 -33.140 32.599 1.00 38.44 206 GLU A O 1
ATOM 1597 N N . GLY A 1 207 ? 42.581 -31.014 32.256 1.00 34.91 207 GLY A N 1
ATOM 1598 C CA . GLY A 1 207 ? 43.929 -31.276 31.738 1.00 34.91 207 GLY A CA 1
ATOM 1599 C C . GLY A 1 207 ? 44.100 -31.242 30.218 1.00 34.91 207 GLY A C 1
ATOM 1600 O O . GLY A 1 207 ? 43.571 -32.095 29.513 1.00 34.91 207 GLY A O 1
ATOM 1601 N N . GLY A 1 208 ? 44.940 -30.320 29.722 1.00 33.28 208 GLY A N 1
ATOM 1602 C CA . GLY A 1 208 ? 45.539 -30.449 28.388 1.00 33.28 208 GLY A CA 1
ATOM 1603 C C . GLY A 1 208 ? 46.083 -29.166 27.757 1.00 33.28 208 GLY A C 1
ATOM 1604 O O . GLY A 1 208 ? 45.476 -28.640 26.833 1.00 33.28 208 GLY A O 1
ATOM 1605 N N . GLU A 1 209 ? 47.247 -28.696 28.213 1.00 42.50 209 GLU A N 1
ATOM 1606 C CA . GLU A 1 209 ? 48.092 -27.716 27.512 1.00 42.50 209 GLU A CA 1
ATOM 1607 C C . GLU A 1 209 ? 48.719 -28.288 26.220 1.00 42.50 209 GLU A C 1
ATOM 1609 O O . GLU A 1 209 ? 49.140 -29.451 26.202 1.00 42.50 209 GLU A O 1
ATOM 1614 N N . ARG A 1 210 ? 48.819 -27.435 25.180 1.00 39.97 210 ARG A N 1
ATOM 1615 C CA . ARG A 1 210 ? 49.735 -27.399 23.999 1.00 39.97 210 ARG A CA 1
ATOM 1616 C C . ARG A 1 210 ? 48.992 -26.659 22.872 1.00 39.97 210 ARG A C 1
ATOM 1618 O O . ARG A 1 210 ? 47.859 -27.012 22.597 1.00 39.97 210 ARG A O 1
ATOM 1625 N N . GLY A 1 211 ? 49.469 -25.664 22.130 1.00 36.84 211 GLY A N 1
ATOM 1626 C CA . GLY A 1 211 ? 50.732 -24.957 21.894 1.00 36.84 211 GLY A CA 1
ATOM 1627 C C . GLY A 1 211 ? 50.521 -24.160 20.575 1.00 36.84 211 GLY A C 1
ATOM 1628 O O . GLY A 1 211 ? 49.635 -24.535 19.803 1.00 36.84 211 GLY A O 1
ATOM 1629 N N . PRO A 1 212 ? 51.237 -23.055 20.291 1.00 48.47 212 PRO A N 1
ATOM 1630 C CA . PRO A 1 212 ? 50.941 -22.198 19.140 1.00 48.47 212 PRO A CA 1
ATOM 1631 C C . PRO A 1 212 ? 51.701 -22.666 17.888 1.00 48.47 212 PRO A C 1
ATOM 1633 O O . PRO A 1 212 ? 52.929 -22.675 17.872 1.00 48.47 212 PRO A O 1
ATOM 1636 N N . GLY A 1 213 ? 50.975 -23.054 16.836 1.00 37.38 213 GLY A N 1
ATOM 1637 C CA . GLY A 1 213 ? 51.535 -23.447 15.539 1.00 37.38 213 GLY A CA 1
ATOM 1638 C C . GLY A 1 213 ? 51.007 -22.554 14.420 1.00 37.38 213 GLY A C 1
ATOM 1639 O O . GLY A 1 213 ? 49.797 -22.476 14.211 1.00 37.38 213 GLY A O 1
ATOM 1640 N N . GLY A 1 214 ? 51.921 -21.849 13.752 1.00 36.03 214 GLY A N 1
ATOM 1641 C CA . GLY A 1 214 ? 51.652 -20.903 12.673 1.00 36.03 214 GLY A CA 1
ATOM 1642 C C . GLY A 1 214 ? 51.103 -21.545 11.400 1.00 36.03 214 GLY A C 1
ATOM 1643 O O . GLY A 1 214 ? 51.369 -22.703 11.093 1.00 36.03 214 GLY A O 1
ATOM 1644 N N . TRP A 1 215 ? 50.348 -20.744 10.652 1.00 37.25 215 TRP A N 1
ATOM 1645 C CA . TRP A 1 215 ? 49.849 -21.083 9.324 1.00 37.25 215 TRP A CA 1
ATOM 1646 C C . TRP A 1 215 ? 50.589 -20.221 8.303 1.00 37.25 215 TRP A C 1
ATOM 1648 O O . TRP A 1 215 ? 50.256 -19.053 8.101 1.00 37.25 215 TRP A O 1
ATOM 1658 N N . GLU A 1 216 ? 51.628 -20.795 7.701 1.00 35.56 216 GLU A N 1
ATOM 1659 C CA . GLU A 1 216 ? 52.252 -20.273 6.487 1.00 35.56 216 GLU A CA 1
ATOM 1660 C C . GLU A 1 216 ? 51.420 -20.669 5.260 1.00 35.56 216 GLU A C 1
ATOM 1662 O O . GLU A 1 216 ? 50.837 -21.752 5.189 1.00 35.56 216 GLU A O 1
ATOM 1667 N N . GLY A 1 217 ? 51.331 -19.739 4.309 1.00 42.88 217 GLY A N 1
ATOM 1668 C CA . GLY A 1 217 ? 50.500 -19.840 3.118 1.00 42.88 217 GLY A CA 1
ATOM 1669 C C . GLY A 1 217 ? 51.049 -20.805 2.070 1.00 42.88 217 GLY A C 1
ATOM 1670 O O . GLY A 1 217 ? 52.175 -20.658 1.602 1.00 42.88 217 GLY A O 1
ATOM 1671 N N . GLY A 1 218 ? 50.197 -21.733 1.638 1.00 33.41 218 GLY A N 1
ATOM 1672 C CA . GLY A 1 218 ? 50.377 -22.526 0.426 1.00 33.41 218 GLY A CA 1
ATOM 1673 C C . GLY A 1 218 ? 49.454 -22.022 -0.681 1.00 33.41 218 GLY A C 1
ATOM 1674 O O . GLY A 1 218 ? 48.232 -22.100 -0.570 1.00 33.41 218 GLY A O 1
ATOM 1675 N N . VAL A 1 219 ? 50.045 -21.488 -1.750 1.00 46.62 219 VAL A N 1
ATOM 1676 C CA . VAL A 1 219 ? 49.374 -21.204 -3.023 1.00 46.62 219 VAL A CA 1
ATOM 1677 C C . VAL A 1 219 ? 49.271 -22.527 -3.778 1.00 46.62 219 VAL A C 1
ATOM 1679 O O . VAL A 1 219 ? 50.250 -22.957 -4.383 1.00 46.62 219 VAL A O 1
ATOM 1682 N N . GLU A 1 220 ? 48.104 -23.176 -3.755 1.00 36.69 220 GLU A N 1
ATOM 1683 C CA . GLU A 1 220 ? 47.841 -24.349 -4.594 1.00 36.69 220 GLU A CA 1
ATOM 1684 C C . GLU A 1 220 ? 46.779 -24.087 -5.667 1.00 36.69 220 GLU A C 1
ATOM 1686 O O . GLU A 1 220 ? 45.772 -23.401 -5.494 1.00 36.69 220 GLU A O 1
ATOM 1691 N N . ARG A 1 221 ? 47.124 -24.616 -6.836 1.00 37.94 221 ARG A N 1
ATOM 1692 C CA . ARG A 1 221 ? 46.580 -24.420 -8.174 1.00 37.94 221 ARG A CA 1
ATOM 1693 C C . ARG A 1 221 ? 45.190 -25.065 -8.293 1.00 37.94 221 ARG A C 1
ATOM 1695 O O . ARG A 1 221 ? 45.017 -26.231 -7.961 1.00 37.94 221 ARG A O 1
ATOM 1702 N N . ALA A 1 222 ? 44.213 -24.309 -8.798 1.00 35.25 222 ALA A N 1
ATOM 1703 C CA . ALA A 1 222 ? 42.827 -24.751 -8.965 1.00 35.25 222 ALA A CA 1
ATOM 1704 C C . ALA A 1 222 ? 42.687 -25.947 -9.938 1.00 35.25 222 ALA A C 1
ATOM 1706 O O . ALA A 1 222 ? 43.213 -25.870 -11.053 1.00 35.25 222 ALA A O 1
ATOM 1707 N N . PRO A 1 223 ? 41.935 -27.009 -9.585 1.00 39.09 223 PRO A N 1
ATOM 1708 C CA . PRO A 1 223 ? 41.478 -28.003 -10.547 1.00 39.09 223 PRO A CA 1
ATOM 1709 C C . PRO A 1 223 ? 40.200 -27.526 -11.257 1.00 39.09 223 PRO A C 1
ATOM 1711 O O . PRO A 1 223 ? 39.242 -27.066 -10.635 1.00 39.09 223 PRO A O 1
ATOM 1714 N N . SER A 1 224 ? 40.189 -27.649 -12.584 1.00 35.22 224 SER A N 1
ATOM 1715 C CA . SER A 1 224 ? 39.013 -27.467 -13.438 1.00 35.22 224 SER A CA 1
ATOM 1716 C C . SER A 1 224 ? 37.958 -28.536 -13.133 1.00 35.22 224 SER A C 1
ATOM 1718 O O . SER A 1 224 ? 38.251 -29.725 -13.259 1.00 35.22 224 SER A O 1
ATOM 1720 N N . TYR A 1 225 ? 36.740 -28.127 -12.768 1.00 34.22 225 TYR A N 1
ATOM 1721 C CA . TYR A 1 225 ? 35.631 -29.035 -12.462 1.00 34.22 225 TYR A CA 1
ATOM 1722 C C . TYR A 1 225 ? 34.595 -29.043 -13.595 1.00 34.22 225 TYR A C 1
ATOM 1724 O O . TYR A 1 225 ? 34.074 -27.996 -13.982 1.00 34.22 225 TYR A O 1
ATOM 1732 N N . THR A 1 226 ? 34.305 -30.232 -14.121 1.00 37.47 226 THR A N 1
ATOM 1733 C CA . THR A 1 226 ? 33.176 -30.533 -15.011 1.00 37.47 226 THR A CA 1
ATOM 1734 C C . THR A 1 226 ? 31.899 -30.768 -14.188 1.00 37.47 226 THR A C 1
ATOM 1736 O O . THR A 1 226 ? 31.980 -31.226 -13.049 1.00 37.47 226 THR A O 1
ATOM 1739 N N . PRO A 1 227 ? 30.699 -30.460 -14.713 1.00 36.72 227 PRO A N 1
ATOM 1740 C CA . PRO A 1 227 ? 29.454 -30.605 -13.961 1.00 36.72 227 PRO A CA 1
ATOM 1741 C C . PRO A 1 227 ? 29.117 -32.086 -13.732 1.00 36.72 227 PRO A C 1
ATOM 1743 O O . PRO A 1 227 ? 29.008 -32.861 -14.680 1.00 36.72 227 PRO A O 1
ATOM 1746 N N . VAL A 1 228 ? 28.935 -32.465 -12.464 1.00 37.62 228 VAL A N 1
ATOM 1747 C CA . VAL A 1 228 ? 28.513 -33.809 -12.045 1.00 37.62 228 VAL A CA 1
ATOM 1748 C C . VAL A 1 228 ? 26.987 -33.876 -12.010 1.00 37.62 228 VAL A C 1
ATOM 1750 O O . VAL A 1 228 ? 26.325 -33.123 -11.295 1.00 37.62 228 VAL A O 1
ATOM 1753 N N . SER A 1 229 ? 26.450 -34.787 -12.817 1.00 38.00 229 SER A N 1
ATOM 1754 C CA . SER A 1 229 ? 25.052 -35.208 -12.873 1.00 38.00 229 SER A CA 1
ATOM 1755 C C . SER A 1 229 ? 24.544 -35.717 -11.521 1.00 38.00 229 SER A C 1
ATOM 1757 O O . SER A 1 229 ? 25.303 -36.307 -10.756 1.00 38.00 229 SER A O 1
ATOM 1759 N N . LYS A 1 230 ? 23.238 -35.523 -11.272 1.00 46.47 230 LYS A N 1
ATOM 1760 C CA . LYS A 1 230 ? 22.448 -36.125 -10.180 1.00 46.47 230 LYS A CA 1
ATOM 1761 C C . LYS A 1 230 ? 22.920 -37.555 -9.884 1.00 46.47 230 LYS A C 1
ATOM 1763 O O . LYS A 1 230 ? 22.652 -38.461 -10.669 1.00 46.47 230 LYS A O 1
ATOM 1768 N N . VAL A 1 231 ? 23.595 -37.741 -8.753 1.00 38.78 231 VAL A N 1
ATOM 1769 C CA . VAL A 1 231 ? 23.876 -39.069 -8.206 1.00 38.78 231 VAL A CA 1
ATOM 1770 C C . VAL A 1 231 ? 22.661 -39.491 -7.393 1.00 38.78 231 VAL A C 1
ATOM 1772 O O . VAL A 1 231 ? 22.197 -38.756 -6.520 1.00 38.78 231 VAL A O 1
ATOM 1775 N N . ALA A 1 232 ? 22.138 -40.654 -7.768 1.00 45.47 232 ALA A N 1
ATOM 1776 C CA . ALA A 1 232 ? 21.066 -41.374 -7.113 1.00 45.47 232 ALA A CA 1
ATOM 1777 C C . ALA A 1 232 ? 21.381 -41.580 -5.627 1.00 45.47 232 ALA A C 1
ATOM 1779 O O . ALA A 1 232 ? 22.460 -42.051 -5.270 1.00 45.47 232 ALA A O 1
ATOM 1780 N N . LEU A 1 233 ? 20.428 -41.205 -4.778 1.00 46.62 233 LEU A N 1
ATOM 1781 C CA . LEU A 1 233 ? 20.421 -41.560 -3.369 1.00 46.62 233 LEU A CA 1
ATOM 1782 C C . LEU A 1 233 ? 19.632 -42.863 -3.263 1.00 46.62 233 LEU A C 1
ATOM 1784 O O . LEU A 1 233 ? 18.455 -42.907 -3.620 1.00 46.62 233 LEU A O 1
ATOM 1788 N N . GLU A 1 234 ? 20.348 -43.914 -2.877 1.00 46.41 234 GLU A N 1
ATOM 1789 C CA . GLU A 1 234 ? 19.856 -45.277 -2.746 1.00 46.41 234 GLU A CA 1
ATOM 1790 C C . GLU A 1 234 ? 18.769 -45.425 -1.678 1.00 46.41 234 GLU A C 1
ATOM 1792 O O . GLU A 1 234 ? 18.647 -44.662 -0.717 1.00 46.41 234 GLU A O 1
ATOM 1797 N N . GLU A 1 235 ? 17.983 -46.458 -1.934 1.00 53.50 235 GLU A N 1
ATOM 1798 C CA . GLU A 1 235 ? 16.699 -46.836 -1.386 1.00 53.50 235 GLU A CA 1
ATOM 1799 C C . GLU A 1 235 ? 16.773 -47.249 0.088 1.00 53.50 235 GLU A C 1
ATOM 1801 O O . GLU A 1 235 ? 17.459 -48.199 0.462 1.00 53.50 235 GLU A O 1
ATOM 1806 N N . VAL A 1 236 ? 15.966 -46.596 0.927 1.00 46.66 236 VAL A N 1
ATOM 1807 C CA . VAL A 1 236 ? 15.541 -47.152 2.214 1.00 46.66 236 VAL A CA 1
ATOM 1808 C C . VAL A 1 236 ? 14.018 -47.082 2.279 1.00 46.66 236 VAL A C 1
ATOM 1810 O O . VAL A 1 236 ? 13.448 -46.028 2.535 1.00 46.66 236 VAL A O 1
ATOM 1813 N N . GLY A 1 237 ? 13.385 -48.237 2.054 1.00 42.94 237 GLY A N 1
ATOM 1814 C CA . GLY A 1 237 ? 12.070 -48.604 2.591 1.00 42.94 237 GLY A CA 1
ATOM 1815 C C . GLY A 1 237 ? 10.870 -47.818 2.068 1.00 42.94 237 GLY A C 1
ATOM 1816 O O . GLY A 1 237 ? 10.405 -46.888 2.721 1.00 42.94 237 GLY A O 1
ATOM 1817 N N . GLY A 1 238 ? 10.322 -48.265 0.935 1.00 41.44 238 GLY A N 1
ATOM 1818 C CA . GLY A 1 238 ? 9.089 -47.758 0.339 1.00 41.44 238 GLY A CA 1
ATOM 1819 C C . GLY A 1 238 ? 7.876 -47.845 1.269 1.00 41.44 238 GLY A C 1
ATOM 1820 O O . GLY A 1 238 ? 7.294 -48.908 1.469 1.00 41.44 238 GLY A O 1
ATOM 1821 N N . GLY A 1 239 ? 7.462 -46.694 1.786 1.00 43.41 239 GLY A N 1
ATOM 1822 C CA . GLY A 1 239 ? 6.054 -46.331 1.767 1.00 43.41 239 GLY A CA 1
ATOM 1823 C C . GLY A 1 239 ? 5.861 -45.480 0.523 1.00 43.41 239 GLY A C 1
ATOM 1824 O O . GLY A 1 239 ? 6.546 -44.469 0.387 1.00 43.41 239 GLY A O 1
ATOM 1825 N N . GLU A 1 240 ? 5.010 -45.921 -0.399 1.00 46.03 240 GLU A N 1
ATOM 1826 C CA . GLU A 1 240 ? 4.620 -45.165 -1.588 1.00 46.03 240 GLU A CA 1
ATOM 1827 C C . GLU A 1 240 ? 4.144 -43.780 -1.132 1.00 46.03 240 GLU A C 1
ATOM 1829 O O . GLU A 1 240 ? 3.044 -43.618 -0.604 1.00 46.03 240 GLU A O 1
ATOM 1834 N N . SER A 1 241 ? 5.015 -42.777 -1.239 1.00 54.59 241 SER A N 1
ATOM 1835 C CA . SER A 1 241 ? 4.623 -41.393 -1.054 1.00 54.59 241 SER A CA 1
ATOM 1836 C C . SER A 1 241 ? 3.712 -41.079 -2.225 1.00 54.59 241 SER A C 1
ATOM 1838 O O . SER A 1 241 ? 4.204 -40.865 -3.331 1.00 54.59 241 SER A O 1
ATOM 1840 N N . GLU A 1 242 ? 2.400 -41.148 -1.995 1.00 60.41 242 GLU A N 1
ATOM 1841 C CA . GLU A 1 242 ? 1.387 -40.648 -2.917 1.00 60.41 242 GLU A CA 1
ATOM 1842 C C . GLU A 1 242 ? 1.851 -39.274 -3.397 1.00 60.41 242 GLU A C 1
ATOM 1844 O O . GLU A 1 242 ? 1.908 -38.314 -2.623 1.00 60.41 242 GLU A O 1
ATOM 1849 N N . ASP A 1 243 ? 2.277 -39.224 -4.656 1.00 58.03 243 ASP A N 1
ATOM 1850 C CA . ASP A 1 243 ? 2.758 -38.024 -5.316 1.00 58.03 243 ASP A CA 1
ATOM 1851 C C . ASP A 1 243 ? 1.521 -37.151 -5.534 1.00 58.03 243 ASP A C 1
ATOM 1853 O O . ASP A 1 243 ? 0.772 -37.280 -6.506 1.00 58.03 243 ASP A O 1
ATOM 1857 N N . T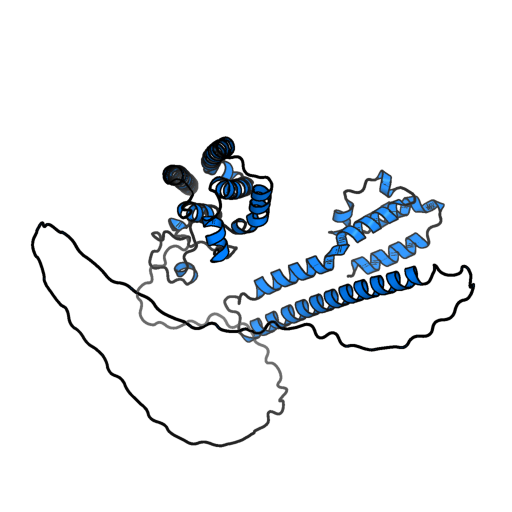RP A 1 244 ? 1.191 -36.366 -4.510 1.00 5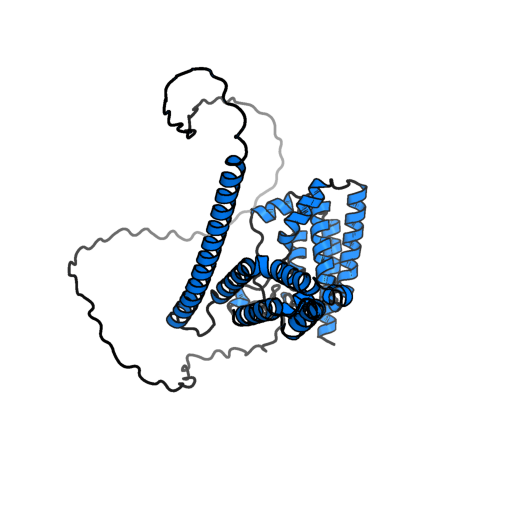9.22 244 TRP A N 1
ATOM 1858 C CA . TRP A 1 244 ? 0.032 -35.495 -4.533 1.00 59.22 244 TRP A CA 1
ATOM 1859 C C . TRP A 1 244 ? 0.222 -34.489 -5.673 1.00 59.22 244 TRP A C 1
ATOM 1861 O O . TRP A 1 244 ? 1.283 -33.868 -5.743 1.00 59.22 244 TRP A O 1
ATOM 1871 N N . PRO A 1 245 ? -0.779 -34.295 -6.552 1.00 65.12 245 PRO A N 1
ATOM 1872 C CA . PRO A 1 245 ? -0.651 -33.397 -7.692 1.00 65.12 245 PRO A CA 1
ATOM 1873 C C . PRO A 1 245 ? -0.153 -32.022 -7.231 1.00 65.12 245 PRO A C 1
ATOM 1875 O O . PRO A 1 245 ? -0.697 -31.448 -6.286 1.00 65.12 245 PRO A O 1
ATOM 1878 N N . GLU A 1 246 ? 0.878 -31.495 -7.895 1.00 63.06 246 GLU A N 1
ATOM 1879 C CA . GLU A 1 246 ? 1.625 -30.291 -7.483 1.00 63.06 246 GLU A CA 1
ATOM 1880 C C . GLU A 1 246 ? 0.752 -29.019 -7.359 1.00 63.06 246 GLU A C 1
ATOM 1882 O O . GLU A 1 246 ? 1.178 -28.021 -6.781 1.00 63.06 246 GLU A O 1
ATOM 1887 N N . ASP A 1 247 ? -0.508 -29.072 -7.804 1.00 68.06 247 ASP A N 1
ATOM 1888 C CA . ASP A 1 247 ? -1.458 -27.959 -7.845 1.00 68.06 247 ASP A CA 1
ATOM 1889 C C . ASP A 1 247 ? -2.629 -28.058 -6.844 1.00 68.06 247 ASP A C 1
ATOM 1891 O O . ASP A 1 247 ? -3.714 -27.503 -7.065 1.00 68.06 247 ASP A O 1
ATOM 1895 N N . ILE A 1 248 ? -2.446 -28.717 -5.693 1.00 70.50 248 ILE A N 1
ATOM 1896 C CA . ILE A 1 248 ? -3.481 -28.720 -4.644 1.00 70.50 248 ILE A CA 1
ATOM 1897 C C . ILE A 1 248 ? -3.610 -27.326 -4.028 1.00 70.50 248 ILE A C 1
ATOM 1899 O O . ILE A 1 248 ? -2.947 -26.936 -3.063 1.00 70.50 248 ILE A O 1
ATOM 1903 N N . SER A 1 249 ? -4.546 -26.563 -4.576 1.00 82.94 249 SER A N 1
ATOM 1904 C CA . SER A 1 249 ? -4.952 -25.294 -4.007 1.00 82.94 249 SER A CA 1
ATOM 1905 C C . SER A 1 249 ? -5.770 -25.517 -2.754 1.00 82.94 249 SER A C 1
ATOM 1907 O O . SER A 1 249 ? -6.873 -26.051 -2.778 1.00 82.94 249 SER A O 1
ATOM 1909 N N . THR A 1 250 ? -5.197 -25.095 -1.636 1.00 90.69 250 THR A N 1
ATOM 1910 C CA . THR A 1 250 ? -5.872 -25.152 -0.345 1.00 90.69 250 THR A CA 1
ATOM 1911 C C . THR A 1 250 ? -6.981 -24.113 -0.264 1.00 90.69 250 THR A C 1
ATOM 1913 O O . THR A 1 250 ? -6.925 -23.079 -0.936 1.00 90.69 250 THR A O 1
ATOM 1916 N N . SER A 1 251 ? -7.948 -24.325 0.629 1.00 88.88 251 SER A N 1
ATOM 1917 C CA . SER A 1 251 ? -8.992 -23.328 0.909 1.00 88.88 251 SER A CA 1
ATOM 1918 C C . SER A 1 251 ? -8.414 -21.967 1.321 1.00 88.88 251 SER A C 1
ATOM 1920 O O . SER A 1 251 ? -8.955 -20.918 0.975 1.00 88.88 251 SER A O 1
ATOM 1922 N N . GLY A 1 252 ? -7.263 -21.949 2.003 1.00 90.06 252 GLY A N 1
ATOM 1923 C CA . GLY A 1 252 ? -6.560 -20.709 2.333 1.00 90.06 252 GLY A CA 1
ATOM 1924 C C . GLY A 1 252 ? -5.902 -20.002 1.145 1.00 90.06 252 GLY A C 1
ATOM 1925 O O . GLY A 1 252 ? -5.591 -18.813 1.251 1.00 90.06 252 GLY A O 1
ATOM 1926 N N . SER A 1 253 ? -5.693 -20.709 0.034 1.00 92.19 253 SER A N 1
ATOM 1927 C CA . SER A 1 253 ? -5.086 -20.182 -1.195 1.00 92.19 253 SER A CA 1
ATOM 1928 C C . SER A 1 253 ? -6.106 -19.530 -2.134 1.00 92.19 253 SER A C 1
ATOM 1930 O O . SER A 1 253 ? -5.712 -18.877 -3.102 1.00 92.19 253 SER A O 1
ATOM 1932 N N . LEU A 1 254 ? -7.404 -19.659 -1.839 1.00 88.88 254 LEU A N 1
ATOM 1933 C CA . LEU A 1 254 ? -8.470 -19.005 -2.592 1.00 88.88 254 LEU A CA 1
ATOM 1934 C C . LEU A 1 254 ? -8.285 -17.482 -2.578 1.00 88.88 254 LEU A C 1
ATOM 1936 O O . LEU A 1 254 ? -8.083 -16.867 -1.530 1.00 88.88 254 LEU A O 1
ATOM 1940 N N . GLY A 1 255 ? -8.305 -16.886 -3.771 1.00 86.69 255 GLY A N 1
ATOM 1941 C CA . GLY A 1 255 ? -8.097 -15.454 -3.970 1.00 86.69 255 GLY A CA 1
ATOM 1942 C C . GLY A 1 255 ? -6.639 -14.983 -3.904 1.00 86.69 255 GLY A C 1
ATOM 1943 O O . GLY A 1 255 ? -6.392 -13.782 -3.779 1.00 86.69 255 GLY A O 1
ATOM 1944 N N . HIS A 1 256 ? -5.650 -15.881 -3.974 1.00 88.62 256 HIS A N 1
ATOM 1945 C CA . HIS A 1 256 ? -4.246 -15.484 -4.138 1.00 88.62 256 HIS A CA 1
ATOM 1946 C C . HIS A 1 256 ? -4.052 -14.654 -5.428 1.00 88.62 256 HIS A C 1
ATOM 1948 O O . HIS A 1 256 ? -4.655 -14.985 -6.449 1.00 88.62 256 HIS A O 1
ATOM 1954 N N . PRO A 1 257 ? -3.234 -13.579 -5.416 1.00 88.50 257 PRO A N 1
ATOM 1955 C CA . PRO A 1 257 ? -2.407 -13.084 -4.303 1.00 88.50 257 PRO A CA 1
ATOM 1956 C C . PRO A 1 257 ? -3.110 -12.109 -3.343 1.00 88.50 257 PRO A C 1
ATOM 1958 O O . PRO A 1 257 ? -2.554 -11.761 -2.300 1.00 88.50 257 PRO A O 1
ATOM 1961 N N . PHE A 1 258 ? -4.322 -11.651 -3.657 1.00 86.06 258 PHE A N 1
ATOM 1962 C CA . PHE A 1 258 ? -4.901 -10.458 -3.029 1.00 86.06 258 PHE A CA 1
ATOM 1963 C C . PHE A 1 258 ? -5.809 -10.747 -1.826 1.00 86.06 258 PHE A C 1
ATOM 1965 O O . PHE A 1 258 ? -5.665 -10.100 -0.783 1.00 86.06 258 PHE A O 1
ATOM 1972 N N . LEU A 1 259 ? -6.717 -11.718 -1.954 1.00 88.94 259 LEU A N 1
ATOM 1973 C CA . LEU A 1 259 ? -7.683 -12.117 -0.922 1.00 88.94 259 LEU A CA 1
ATOM 1974 C C . LEU A 1 259 ? -7.263 -13.371 -0.143 1.00 88.94 259 LEU A C 1
ATOM 1976 O O . LEU A 1 259 ? -7.902 -13.709 0.850 1.00 88.94 259 LEU A O 1
ATOM 1980 N N . CYS A 1 260 ? -6.176 -14.038 -0.544 1.00 90.81 260 CYS A N 1
ATOM 1981 C CA . CYS A 1 260 ? -5.729 -15.245 0.150 1.00 90.81 260 CYS A CA 1
ATOM 1982 C C . CYS A 1 260 ? -5.500 -15.023 1.653 1.00 90.81 260 CYS A C 1
ATOM 1984 O O . CYS A 1 260 ? -5.137 -13.934 2.130 1.00 90.81 260 CYS A O 1
ATOM 1986 N N . ARG A 1 261 ? -5.682 -16.102 2.416 1.00 89.94 261 ARG A N 1
ATOM 1987 C CA . ARG A 1 261 ? -5.455 -16.110 3.864 1.00 89.94 261 ARG A CA 1
ATOM 1988 C C . ARG A 1 261 ? -3.959 -15.981 4.183 1.00 89.94 261 ARG A C 1
ATOM 1990 O O . ARG A 1 261 ? -3.108 -15.822 3.307 1.00 89.94 261 ARG A O 1
ATOM 1997 N N . ALA A 1 262 ? -3.601 -15.943 5.468 1.00 88.56 262 ALA A N 1
ATOM 1998 C CA . ALA A 1 262 ? -2.194 -15.923 5.888 1.00 88.56 262 ALA A CA 1
ATOM 1999 C C . ALA A 1 262 ? -1.412 -17.120 5.292 1.00 88.56 262 ALA A C 1
ATOM 2001 O O . ALA A 1 262 ? -2.011 -18.179 5.099 1.00 88.56 262 ALA A O 1
ATOM 2002 N N . PRO A 1 263 ? -0.111 -16.968 4.972 1.00 91.38 263 PRO A N 1
ATOM 2003 C CA . PRO A 1 263 ? 0.690 -18.054 4.428 1.00 91.38 263 PRO A CA 1
ATOM 2004 C C . PRO A 1 263 ? 0.827 -19.159 5.470 1.00 91.38 263 PRO A C 1
ATOM 2006 O O . PRO A 1 263 ? 0.985 -18.897 6.667 1.00 91.38 263 PRO A O 1
ATOM 2009 N N . CYS A 1 264 ? 0.785 -20.401 5.013 1.00 92.88 264 CYS A N 1
ATOM 2010 C CA . CYS A 1 264 ? 0.989 -21.556 5.863 1.00 92.88 264 CYS A CA 1
ATOM 2011 C C . CYS A 1 264 ? 2.481 -21.716 6.153 1.00 92.88 264 CYS A C 1
ATOM 2013 O O . CYS A 1 264 ? 3.235 -22.163 5.294 1.00 92.88 264 CYS A O 1
ATOM 2015 N N . ILE A 1 265 ? 2.905 -21.411 7.383 1.00 92.19 265 ILE A N 1
ATOM 2016 C CA . ILE A 1 265 ? 4.311 -21.560 7.799 1.00 92.19 265 ILE A CA 1
ATOM 2017 C C . ILE A 1 265 ? 4.791 -23.001 7.575 1.00 92.19 265 ILE A C 1
ATOM 2019 O O . ILE A 1 265 ? 5.890 -23.217 7.083 1.00 92.19 265 ILE A O 1
ATOM 2023 N N . ARG A 1 266 ? 3.947 -23.999 7.866 1.00 94.69 266 ARG A N 1
ATOM 2024 C CA . ARG A 1 266 ? 4.303 -25.408 7.652 1.00 94.69 266 ARG A CA 1
ATOM 2025 C C . ARG A 1 266 ? 4.437 -25.763 6.172 1.00 94.69 266 ARG A C 1
ATOM 2027 O O . ARG A 1 266 ? 5.309 -26.550 5.838 1.00 94.69 266 ARG A O 1
ATOM 2034 N N . ALA A 1 267 ? 3.617 -25.187 5.290 1.00 93.19 267 ALA A N 1
ATOM 2035 C CA . ALA A 1 267 ? 3.705 -25.467 3.853 1.00 93.19 267 ALA A CA 1
ATOM 2036 C C . ALA A 1 267 ? 4.978 -24.877 3.248 1.00 93.19 267 ALA A C 1
ATOM 2038 O O . ALA A 1 267 ? 5.638 -25.549 2.470 1.00 93.19 267 ALA A O 1
ATOM 2039 N N . VAL A 1 268 ? 5.381 -23.682 3.697 1.00 90.00 268 VAL A N 1
ATOM 2040 C CA . VAL A 1 268 ? 6.673 -23.073 3.331 1.00 90.00 268 VAL A CA 1
ATOM 2041 C C . VAL A 1 268 ? 7.854 -23.991 3.684 1.00 90.00 268 VAL A C 1
ATOM 2043 O O . VAL A 1 268 ? 8.870 -23.975 2.999 1.00 90.00 268 VAL A O 1
ATOM 2046 N N . HIS A 1 269 ? 7.719 -24.813 4.728 1.00 90.88 269 HIS A N 1
ATOM 2047 C CA . HIS A 1 269 ? 8.719 -25.804 5.134 1.00 90.88 269 HIS A CA 1
ATOM 2048 C C . HIS A 1 269 ? 8.451 -27.228 4.611 1.00 90.88 269 HIS A C 1
ATOM 2050 O O . HIS A 1 269 ? 9.140 -28.147 5.039 1.00 90.88 269 HIS A O 1
ATOM 2056 N N . GLY A 1 270 ? 7.440 -27.452 3.763 1.00 90.62 270 GLY A N 1
ATOM 2057 C CA . GLY A 1 270 ? 7.082 -28.793 3.276 1.00 90.62 270 GLY A CA 1
ATOM 2058 C C . GLY A 1 270 ? 6.534 -29.750 4.349 1.00 90.62 270 GLY A C 1
ATOM 2059 O O . GLY A 1 270 ? 6.505 -30.954 4.147 1.00 90.62 270 GLY A O 1
ATOM 2060 N N . THR A 1 271 ? 6.089 -29.240 5.502 1.00 94.69 271 THR A N 1
ATOM 2061 C CA . THR A 1 271 ? 5.632 -30.037 6.665 1.00 94.69 271 THR A CA 1
ATOM 2062 C C . THR A 1 271 ? 4.134 -29.878 6.957 1.00 94.69 271 THR A C 1
ATOM 2064 O O . THR A 1 271 ? 3.645 -30.208 8.044 1.00 94.69 271 THR A O 1
ATOM 2067 N N . CYS A 1 272 ? 3.358 -29.312 6.024 1.00 95.44 272 CYS A N 1
ATOM 2068 C CA . CYS A 1 272 ? 1.925 -29.111 6.233 1.00 95.44 272 CYS A CA 1
ATOM 2069 C C . CYS A 1 272 ? 1.128 -30.404 6.025 1.00 95.44 272 CYS A C 1
ATOM 2071 O O . CYS A 1 272 ? 0.764 -30.745 4.908 1.00 95.44 272 CYS A O 1
ATOM 2073 N N . MET A 1 273 ? 0.744 -31.057 7.122 1.00 95.12 273 MET A N 1
ATOM 2074 C CA . MET A 1 273 ? -0.076 -32.278 7.081 1.00 95.12 273 MET A CA 1
ATOM 2075 C C . MET A 1 273 ? -1.564 -32.041 6.769 1.00 95.12 273 MET A C 1
ATOM 2077 O O . MET A 1 273 ? -2.316 -32.991 6.591 1.00 95.12 273 MET A O 1
ATOM 2081 N N . LYS A 1 274 ? -2.033 -30.784 6.738 1.00 94.62 274 LYS A N 1
ATOM 2082 C CA . LYS A 1 274 ? -3.453 -30.483 6.467 1.00 94.62 274 LYS A CA 1
ATOM 2083 C C . LYS A 1 274 ? -3.817 -30.594 4.982 1.00 94.62 274 LYS A C 1
ATOM 2085 O O . LYS A 1 274 ? -5.006 -30.629 4.667 1.00 94.62 274 LYS A O 1
ATOM 2090 N N . GLY A 1 275 ? -2.818 -30.602 4.094 1.00 89.75 275 GLY A N 1
ATOM 2091 C CA . GLY A 1 275 ? -3.003 -30.672 2.643 1.00 89.75 275 GLY A CA 1
ATOM 2092 C C . GLY A 1 275 ? -4.078 -29.690 2.137 1.00 89.75 275 GLY A C 1
ATOM 2093 O O . GLY A 1 275 ? -4.055 -28.523 2.546 1.00 89.75 275 GLY A O 1
ATOM 2094 N N . PRO A 1 276 ? -5.056 -30.135 1.321 1.00 90.12 276 PRO A N 1
ATOM 2095 C CA . PRO A 1 276 ? -6.114 -29.278 0.763 1.00 90.12 276 PRO A CA 1
ATOM 2096 C C . PRO A 1 276 ? -7.003 -28.616 1.825 1.00 90.12 276 PRO A C 1
ATOM 2098 O O . PRO A 1 276 ? -7.555 -27.539 1.598 1.00 90.12 276 PRO A O 1
ATOM 2101 N N . ARG A 1 277 ? -7.118 -29.225 3.013 1.00 92.56 277 ARG A N 1
ATOM 2102 C CA . ARG A 1 277 ? -7.924 -28.706 4.132 1.00 92.56 277 ARG A CA 1
ATOM 2103 C C . ARG A 1 277 ? -7.212 -27.602 4.911 1.00 92.56 277 ARG A C 1
ATOM 2105 O O . ARG A 1 277 ? -7.738 -27.113 5.911 1.00 92.56 277 ARG A O 1
ATOM 2112 N N . CYS A 1 278 ? -5.999 -27.219 4.513 1.00 94.31 278 CYS A N 1
ATOM 2113 C CA . CYS A 1 278 ? -5.299 -26.133 5.167 1.00 94.31 278 CYS A CA 1
ATOM 2114 C C . CYS A 1 278 ? -6.009 -24.797 4.918 1.00 94.31 278 CYS A C 1
ATOM 2116 O O . CYS A 1 278 ? -6.066 -24.280 3.807 1.00 94.31 278 CYS A O 1
ATOM 2118 N N . GLU A 1 279 ? -6.473 -24.184 5.999 1.00 92.56 279 GLU A N 1
ATOM 2119 C CA . GLU A 1 279 ? -7.053 -22.841 5.993 1.00 92.56 279 GLU A CA 1
ATOM 2120 C C . GLU A 1 279 ? -6.034 -21.721 5.729 1.00 92.56 279 GLU A C 1
ATOM 2122 O O . GLU A 1 279 ? -6.393 -20.546 5.707 1.00 92.56 279 GLU A O 1
ATOM 2127 N N . PHE A 1 280 ? -4.759 -22.055 5.553 1.00 92.25 280 PHE A N 1
ATOM 2128 C CA . PHE A 1 280 ? -3.702 -21.108 5.230 1.00 92.25 280 PHE A CA 1
ATOM 2129 C C . PHE A 1 280 ? -3.269 -21.270 3.773 1.00 92.25 280 PHE A C 1
ATOM 2131 O O . PHE A 1 280 ? -3.366 -22.347 3.185 1.00 92.25 280 PHE A O 1
ATOM 2138 N N . CYS A 1 281 ? -2.790 -20.179 3.188 1.00 92.44 281 CYS A N 1
ATOM 2139 C CA . CYS A 1 281 ? -2.366 -20.140 1.797 1.00 92.44 281 CYS A CA 1
ATOM 2140 C C . CYS A 1 281 ? -1.053 -20.919 1.620 1.00 92.44 281 CYS A C 1
ATOM 2142 O O . CYS A 1 281 ? -0.097 -20.683 2.361 1.00 92.44 281 CYS A O 1
ATOM 2144 N N . HIS A 1 282 ? -1.015 -21.854 0.672 1.00 93.94 282 HIS A N 1
ATOM 2145 C CA . HIS A 1 282 ? 0.177 -22.644 0.337 1.00 93.94 282 HIS A CA 1
ATOM 2146 C C . HIS A 1 282 ? 0.977 -22.045 -0.825 1.00 93.94 282 HIS A C 1
ATOM 2148 O O . HIS A 1 282 ? 2.131 -22.409 -1.007 1.00 93.94 282 HIS A O 1
ATOM 2154 N N . GLN A 1 283 ? 0.385 -21.108 -1.569 1.00 91.94 283 GLN A N 1
ATOM 2155 C CA . GLN A 1 283 ? 1.042 -20.439 -2.688 1.00 91.94 283 GLN A CA 1
ATOM 2156 C C . GLN A 1 283 ? 2.226 -19.580 -2.220 1.00 91.94 283 GLN A C 1
ATOM 2158 O O . GLN A 1 283 ? 2.217 -19.018 -1.114 1.00 91.94 283 GLN A O 1
ATOM 2163 N N . GLU A 1 284 ? 3.242 -19.453 -3.074 1.00 90.44 284 GLU A N 1
ATOM 2164 C CA . GLU A 1 284 ? 4.389 -18.591 -2.802 1.00 90.44 284 GLU A CA 1
ATOM 2165 C C . GLU A 1 284 ? 3.944 -17.123 -2.774 1.00 90.44 284 GLU A C 1
ATOM 2167 O O . GLU A 1 284 ? 3.270 -16.628 -3.674 1.00 90.44 284 GLU A O 1
ATOM 2172 N N . HIS A 1 285 ? 4.291 -16.402 -1.706 1.00 87.31 285 HIS A N 1
ATOM 2173 C CA . HIS A 1 285 ? 3.989 -14.978 -1.601 1.00 87.31 285 HIS A CA 1
ATOM 2174 C C . HIS A 1 285 ? 5.259 -14.191 -1.889 1.00 87.31 285 HIS A C 1
ATOM 2176 O O . HIS A 1 285 ? 6.240 -14.324 -1.160 1.00 87.31 285 HIS A O 1
ATOM 2182 N N . ALA A 1 286 ? 5.205 -13.323 -2.902 1.00 81.56 286 ALA A N 1
ATOM 2183 C CA . ALA A 1 286 ? 6.338 -12.493 -3.312 1.00 81.56 286 ALA A CA 1
ATOM 2184 C C . ALA A 1 286 ? 6.919 -11.647 -2.165 1.00 81.56 286 ALA A C 1
ATOM 2186 O O . ALA A 1 286 ? 8.116 -11.389 -2.133 1.00 81.56 286 ALA A O 1
ATOM 2187 N N . ASN A 1 287 ? 6.080 -11.252 -1.200 1.00 74.69 287 ASN A N 1
ATOM 2188 C CA . ASN A 1 287 ? 6.505 -10.489 -0.035 1.00 74.69 287 ASN A CA 1
ATOM 2189 C C . ASN A 1 287 ? 6.145 -11.232 1.258 1.00 74.69 287 ASN A C 1
ATOM 2191 O O . ASN A 1 287 ? 4.968 -11.567 1.454 1.00 74.69 287 ASN A O 1
ATOM 2195 N N . PRO A 1 288 ? 7.109 -11.462 2.173 1.00 71.19 288 PRO A N 1
ATOM 2196 C CA . PRO A 1 288 ? 6.792 -11.977 3.495 1.00 71.19 288 PRO A CA 1
ATOM 2197 C C . PRO A 1 288 ? 5.813 -11.013 4.170 1.00 71.19 288 PRO A C 1
ATOM 2199 O O . PRO A 1 288 ? 6.059 -9.808 4.241 1.00 71.19 288 PRO A O 1
ATOM 2202 N N . LYS A 1 289 ? 4.668 -11.532 4.636 1.00 71.94 289 LYS A N 1
ATOM 2203 C CA . LYS A 1 289 ? 3.643 -10.696 5.272 1.00 71.94 289 LYS A CA 1
ATOM 2204 C C . LYS A 1 289 ? 4.270 -9.978 6.464 1.00 71.94 289 LYS A C 1
ATOM 2206 O O . LYS A 1 289 ? 4.702 -10.620 7.424 1.00 71.94 289 LYS A O 1
ATOM 2211 N N . ARG A 1 290 ? 4.317 -8.645 6.402 1.00 83.44 290 ARG A N 1
ATOM 2212 C CA . ARG A 1 290 ? 4.766 -7.815 7.520 1.00 83.44 290 ARG A CA 1
ATOM 2213 C C . ARG A 1 290 ? 3.848 -8.091 8.707 1.00 83.44 290 ARG A C 1
ATOM 2215 O O . ARG A 1 290 ? 2.655 -7.812 8.650 1.00 83.44 290 ARG A O 1
ATOM 2222 N N . LYS A 1 291 ? 4.403 -8.641 9.785 1.00 87.50 291 LYS A N 1
ATOM 2223 C CA . LYS A 1 291 ? 3.686 -8.757 11.056 1.00 87.50 291 LYS A CA 1
ATOM 2224 C C . LYS A 1 291 ? 3.579 -7.363 11.673 1.00 87.50 291 LYS A C 1
ATOM 2226 O O . LYS A 1 291 ? 4.585 -6.655 11.720 1.00 87.50 291 LYS A O 1
ATOM 2231 N N . LEU A 1 292 ? 2.390 -6.991 12.157 1.00 88.88 292 LEU A N 1
ATOM 2232 C CA . LEU A 1 292 ? 2.246 -5.790 12.986 1.00 88.88 292 LEU A CA 1
ATOM 2233 C C . LEU A 1 292 ? 3.148 -5.925 14.211 1.00 88.88 292 LEU A C 1
ATOM 2235 O O . LEU A 1 292 ? 3.064 -6.928 14.933 1.00 88.88 292 LEU A O 1
ATOM 2239 N N . ARG A 1 293 ? 3.975 -4.908 14.455 1.00 93.19 293 ARG A N 1
ATOM 2240 C CA . ARG A 1 293 ? 4.700 -4.767 15.722 1.00 93.19 293 ARG A CA 1
ATOM 2241 C C . ARG A 1 293 ? 3.698 -4.566 16.862 1.00 93.19 293 ARG A C 1
ATOM 2243 O O . ARG A 1 293 ? 2.551 -4.181 16.636 1.00 93.19 293 ARG A O 1
ATOM 2250 N N . ARG A 1 294 ? 4.128 -4.830 18.100 1.00 94.44 294 ARG A N 1
ATOM 2251 C CA . ARG A 1 294 ? 3.278 -4.665 19.293 1.00 94.44 294 ARG A CA 1
ATOM 2252 C C . ARG A 1 294 ? 2.700 -3.247 19.380 1.00 94.44 294 ARG A C 1
ATOM 2254 O O . ARG A 1 294 ? 1.497 -3.102 19.549 1.00 94.44 294 ARG A O 1
ATOM 2261 N N . GLU A 1 295 ? 3.544 -2.239 19.173 1.00 94.62 295 GLU A N 1
ATOM 2262 C CA . GLU A 1 295 ? 3.171 -0.817 19.173 1.00 94.62 295 GLU A CA 1
ATOM 2263 C C . GLU A 1 295 ? 2.160 -0.479 18.073 1.00 94.62 295 GLU A C 1
ATOM 2265 O O . GLU A 1 295 ? 1.162 0.178 18.332 1.00 94.62 295 GLU A O 1
ATOM 2270 N N . GLU A 1 296 ? 2.366 -0.985 16.855 1.00 94.25 296 GLU A N 1
ATOM 2271 C CA . GLU A 1 296 ? 1.457 -0.756 15.723 1.00 94.25 296 GLU A CA 1
ATOM 2272 C C . GLU A 1 296 ? 0.078 -1.369 15.977 1.00 94.25 296 GLU A C 1
ATOM 2274 O O . GLU A 1 296 ? -0.944 -0.783 15.623 1.00 94.25 296 GLU A O 1
ATOM 2279 N N . ARG A 1 297 ? 0.039 -2.547 16.610 1.00 94.62 297 ARG A N 1
ATOM 2280 C CA . ARG A 1 297 ? -1.214 -3.190 17.009 1.00 94.62 297 ARG A CA 1
ATOM 2281 C C . ARG A 1 297 ? -1.930 -2.377 18.084 1.00 94.62 297 ARG A C 1
ATOM 2283 O O . ARG A 1 297 ? -3.105 -2.086 17.913 1.00 94.62 297 ARG A O 1
ATOM 2290 N N . GLN A 1 298 ? -1.215 -1.962 19.127 1.00 94.75 298 GLN A N 1
ATOM 2291 C CA . GLN A 1 298 ? -1.769 -1.135 20.200 1.00 94.75 298 GLN A CA 1
ATOM 2292 C C . GLN A 1 298 ? -2.247 0.232 19.683 1.00 94.75 298 GLN A C 1
ATOM 2294 O O . GLN A 1 298 ? -3.279 0.745 20.112 1.00 94.75 298 GLN A O 1
ATOM 2299 N N . PHE A 1 299 ? -1.542 0.807 18.709 1.00 94.62 299 PHE A N 1
ATOM 2300 C CA . PHE A 1 299 ? -1.958 2.022 18.018 1.00 94.62 299 PHE A CA 1
ATOM 2301 C C . PHE A 1 299 ? -3.264 1.809 17.240 1.00 94.62 299 PHE A C 1
ATOM 2303 O O . PHE A 1 299 ? -4.196 2.594 17.384 1.00 94.62 299 PHE A O 1
ATOM 2310 N N . LEU A 1 300 ? -3.378 0.722 16.470 1.00 94.38 300 LEU A N 1
ATOM 2311 C CA . LEU A 1 300 ? -4.610 0.401 15.742 1.00 94.38 300 LEU A CA 1
ATOM 2312 C C . LEU A 1 300 ? -5.778 0.057 16.677 1.00 94.38 300 LEU A C 1
ATOM 2314 O O . LEU A 1 300 ? -6.909 0.403 16.366 1.00 94.38 300 LEU A O 1
ATOM 2318 N N . GLU A 1 301 ? -5.526 -0.596 17.811 1.00 94.56 301 GLU A N 1
ATOM 2319 C CA . GLU A 1 301 ? -6.549 -0.936 18.813 1.00 94.56 301 GLU A CA 1
ATOM 2320 C C . GLU A 1 301 ? -7.027 0.288 19.608 1.00 94.56 301 GLU A C 1
ATOM 2322 O O . GLU A 1 301 ? -8.203 0.371 19.950 1.00 94.56 301 GLU A O 1
ATOM 2327 N N . SER A 1 302 ? -6.143 1.256 19.872 1.00 95.50 302 SER A N 1
ATOM 2328 C CA . SER A 1 302 ? -6.494 2.502 20.574 1.00 95.50 302 SER A CA 1
ATOM 2329 C C . SER A 1 302 ? -7.103 3.572 19.659 1.00 95.50 302 SER A C 1
ATOM 2331 O O . SER A 1 302 ? -7.719 4.528 20.132 1.00 95.50 302 SER A O 1
ATOM 2333 N N . MET A 1 303 ? -6.969 3.419 18.341 1.00 96.19 303 MET A N 1
ATOM 2334 C CA . MET A 1 303 ? -7.505 4.353 17.358 1.00 96.19 303 MET A CA 1
ATOM 2335 C C . MET A 1 303 ? -9.041 4.332 17.310 1.00 96.19 303 MET A C 1
ATOM 2337 O O . MET A 1 303 ? -9.662 3.271 17.254 1.00 96.19 303 MET A O 1
ATOM 2341 N N . ARG A 1 304 ? -9.668 5.514 17.220 1.00 97.69 304 ARG A N 1
ATOM 2342 C CA . ARG A 1 304 ? -11.123 5.658 17.003 1.00 97.69 304 ARG A CA 1
ATOM 2343 C C . ARG A 1 304 ? -11.592 4.858 15.781 1.00 97.69 304 ARG A C 1
ATOM 2345 O O . ARG A 1 304 ? -10.939 4.893 14.737 1.00 97.69 304 ARG A O 1
ATOM 2352 N N . GLU A 1 305 ? -12.769 4.227 15.881 1.00 97.56 305 GLU A N 1
ATOM 2353 C CA . GLU A 1 305 ? -13.357 3.383 14.819 1.00 97.56 305 GLU A CA 1
ATOM 2354 C C . GLU A 1 305 ? -13.311 4.078 13.449 1.00 97.56 305 GLU A C 1
ATOM 2356 O O . GLU A 1 305 ? -12.825 3.508 12.475 1.00 97.56 305 GLU A O 1
ATOM 2361 N N . LEU A 1 306 ? -13.732 5.346 13.386 1.00 97.88 306 LEU A N 1
ATOM 2362 C CA . LEU A 1 306 ? -13.751 6.127 12.149 1.00 97.88 306 LEU A CA 1
ATOM 2363 C C . LEU A 1 306 ? -12.380 6.202 11.458 1.00 97.88 306 LEU A C 1
ATOM 2365 O O . LEU A 1 306 ? -12.300 6.052 10.241 1.00 97.88 306 LEU A O 1
ATOM 2369 N N . LEU A 1 307 ? -11.306 6.445 12.210 1.00 97.75 307 LEU A N 1
ATOM 2370 C CA . LEU A 1 307 ? -9.964 6.599 11.645 1.00 97.75 307 LEU A CA 1
ATOM 2371 C C . LEU A 1 307 ? -9.424 5.253 11.147 1.00 97.75 307 LEU A C 1
ATOM 2373 O O . LEU A 1 307 ? -8.871 5.186 10.050 1.00 97.75 307 LEU A O 1
ATOM 2377 N N . ALA A 1 308 ? -9.667 4.178 11.901 1.00 96.25 308 ALA A N 1
ATOM 2378 C CA . ALA A 1 308 ? -9.278 2.827 11.509 1.00 96.25 308 ALA A CA 1
ATOM 2379 C C . ALA A 1 308 ? -9.994 2.391 10.215 1.00 96.25 308 ALA A C 1
ATOM 2381 O O . ALA A 1 308 ? -9.366 1.861 9.294 1.00 96.25 308 ALA A O 1
ATOM 2382 N N . LEU A 1 309 ? -11.295 2.686 10.099 1.00 97.25 309 LEU A N 1
ATOM 2383 C CA . LEU A 1 309 ? -12.073 2.408 8.889 1.00 97.25 309 LEU A CA 1
ATOM 2384 C C . LEU A 1 309 ? -11.660 3.287 7.700 1.00 97.25 309 LEU A C 1
ATOM 2386 O O . LEU A 1 309 ? -11.663 2.795 6.576 1.00 97.25 309 LEU A O 1
ATOM 2390 N N . LEU A 1 310 ? -11.247 4.541 7.918 1.00 97.25 310 LEU A N 1
ATOM 2391 C CA . LEU A 1 310 ? -10.691 5.390 6.855 1.00 97.25 310 LEU A CA 1
ATOM 2392 C C . LEU A 1 310 ? -9.366 4.848 6.314 1.00 97.25 310 LEU A C 1
ATOM 2394 O O . LEU A 1 310 ? -9.174 4.795 5.100 1.00 97.25 310 LEU A O 1
ATOM 2398 N N . MET A 1 311 ? -8.469 4.400 7.196 1.00 95.94 311 MET A N 1
ATOM 2399 C CA . MET A 1 311 ? -7.219 3.761 6.779 1.00 95.94 311 MET A CA 1
ATOM 2400 C C . MET A 1 311 ? -7.486 2.486 5.972 1.00 95.94 311 MET A C 1
ATOM 2402 O O . MET A 1 311 ? -6.833 2.255 4.951 1.00 95.94 311 MET A O 1
ATOM 2406 N N . LEU A 1 312 ? -8.465 1.681 6.401 1.00 95.19 312 LEU A N 1
ATOM 2407 C CA . LEU A 1 312 ? -8.901 0.500 5.661 1.00 95.19 312 LEU A CA 1
ATOM 2408 C C . LEU A 1 312 ? -9.513 0.874 4.303 1.00 95.19 312 LEU A C 1
ATOM 2410 O O . LEU A 1 312 ? -9.198 0.225 3.309 1.00 95.19 312 LEU A O 1
ATOM 2414 N N . GLN A 1 313 ? -10.332 1.929 4.247 1.00 96.06 313 GLN A N 1
ATOM 2415 C CA . GLN A 1 313 ? -10.970 2.411 3.021 1.00 96.06 313 GLN A CA 1
ATOM 2416 C C . GLN A 1 313 ? -9.930 2.830 1.985 1.00 96.06 313 GLN A C 1
ATOM 2418 O O . GLN A 1 313 ? -9.947 2.307 0.875 1.00 96.06 313 GLN A O 1
ATOM 2423 N N . TRP A 1 314 ? -8.977 3.692 2.351 1.00 95.50 314 TRP A N 1
ATOM 2424 C CA . TRP A 1 314 ? -7.917 4.114 1.429 1.00 95.50 314 TRP A CA 1
ATOM 2425 C C . TRP A 1 314 ? -7.101 2.937 0.908 1.00 95.50 314 TRP A C 1
ATOM 2427 O O . TRP A 1 314 ? -6.651 2.922 -0.239 1.00 95.50 314 TRP A O 1
ATOM 2437 N N . GLN A 1 315 ? -6.883 1.942 1.764 1.00 93.25 315 GLN A N 1
ATOM 2438 C CA . GLN A 1 315 ? -6.140 0.762 1.374 1.00 93.25 315 GLN A CA 1
ATOM 2439 C C . GLN A 1 315 ? -6.947 -0.146 0.443 1.00 93.25 315 GLN A C 1
ATOM 2441 O O . GLN A 1 315 ? -6.381 -0.705 -0.495 1.00 93.25 315 GLN A O 1
ATOM 2446 N N . LEU A 1 316 ? -8.258 -0.252 0.655 1.00 92.94 316 LEU A N 1
ATOM 2447 C CA . LEU A 1 316 ? -9.163 -0.964 -0.236 1.00 92.94 316 LEU A CA 1
ATOM 2448 C C . LEU A 1 316 ? -9.235 -0.281 -1.604 1.00 92.94 316 LEU A C 1
ATOM 2450 O O . LEU A 1 316 ? -8.981 -0.933 -2.608 1.00 92.94 316 LEU A O 1
ATOM 2454 N N . GLU A 1 317 ? -9.457 1.033 -1.650 1.00 94.31 317 GLU A N 1
ATOM 2455 C CA . GLU A 1 317 ? -9.459 1.835 -2.884 1.00 94.31 317 GLU A CA 1
ATOM 2456 C C . GLU A 1 317 ? -8.189 1.612 -3.716 1.00 94.31 317 GLU A C 1
ATOM 2458 O O . GLU A 1 317 ? -8.259 1.427 -4.932 1.00 94.31 317 GLU A O 1
ATOM 2463 N N . ARG A 1 318 ? -7.025 1.531 -3.059 1.00 92.06 318 ARG A N 1
ATOM 2464 C CA . ARG A 1 318 ? -5.752 1.231 -3.725 1.00 92.06 318 ARG A CA 1
ATOM 2465 C C . ARG A 1 318 ? -5.721 -0.162 -4.359 1.00 92.06 318 ARG A C 1
ATOM 2467 O O . ARG A 1 318 ? -5.130 -0.333 -5.421 1.00 92.06 318 ARG A O 1
ATOM 2474 N N . LEU A 1 319 ? -6.315 -1.165 -3.715 1.00 88.50 319 LEU A N 1
ATOM 2475 C CA . LEU A 1 319 ? -6.364 -2.536 -4.238 1.00 88.50 319 LEU A CA 1
ATOM 2476 C C . LEU A 1 319 ? -7.353 -2.671 -5.410 1.00 88.50 319 LEU A C 1
ATOM 2478 O O . LEU A 1 319 ? -7.102 -3.444 -6.337 1.00 88.50 319 LEU A O 1
ATOM 2482 N N . LEU A 1 320 ? -8.418 -1.863 -5.423 1.00 90.81 320 LEU A N 1
ATOM 2483 C CA . LEU A 1 320 ? -9.450 -1.827 -6.474 1.00 90.81 320 LEU A CA 1
ATOM 2484 C C . LEU A 1 320 ? -9.011 -1.139 -7.776 1.00 90.81 320 LEU A C 1
ATOM 2486 O O . LEU A 1 320 ? -9.804 -1.013 -8.717 1.00 90.81 320 LEU A O 1
ATOM 2490 N N . VAL A 1 321 ? -7.748 -0.711 -7.858 1.00 89.75 321 VAL A N 1
ATOM 2491 C CA . VAL A 1 321 ? -7.102 -0.371 -9.134 1.00 89.75 321 VAL A CA 1
ATOM 2492 C C . VAL A 1 321 ? -7.043 -1.607 -10.044 1.00 89.75 321 VAL A C 1
ATOM 2494 O O . VAL A 1 321 ? -7.089 -1.472 -11.263 1.00 89.75 321 VAL A O 1
ATOM 2497 N N . THR A 1 322 ? -7.021 -2.815 -9.468 1.00 85.69 322 THR A N 1
ATOM 2498 C CA . THR A 1 322 ? -7.061 -4.074 -10.223 1.00 85.69 322 THR A CA 1
ATOM 2499 C C . THR A 1 322 ? -8.498 -4.382 -10.672 1.00 85.69 322 THR A C 1
ATOM 2501 O O . THR A 1 322 ? -9.345 -4.610 -9.805 1.00 85.69 322 THR A O 1
ATOM 2504 N N . PRO A 1 323 ? -8.799 -4.460 -11.986 1.00 86.38 323 PRO A N 1
ATOM 2505 C CA . PRO A 1 323 ? -10.170 -4.620 -12.484 1.00 86.38 323 PRO A CA 1
ATOM 2506 C C . PRO A 1 323 ? -10.887 -5.857 -11.937 1.00 86.38 323 PRO A C 1
ATOM 2508 O O . PRO A 1 323 ? -12.029 -5.755 -11.514 1.00 86.38 323 PRO A O 1
ATOM 2511 N N . ARG A 1 324 ? -10.191 -7.001 -11.854 1.00 82.38 324 ARG A N 1
ATOM 2512 C CA . ARG A 1 324 ? -10.767 -8.259 -11.346 1.00 82.38 324 ARG A CA 1
ATOM 2513 C C . ARG A 1 324 ? -11.268 -8.154 -9.905 1.00 82.38 324 ARG A C 1
ATOM 2515 O O . ARG A 1 324 ? -12.327 -8.662 -9.587 1.00 82.38 324 ARG A O 1
ATOM 2522 N N . LEU A 1 325 ? -10.524 -7.465 -9.039 1.00 85.19 325 LEU A N 1
ATOM 2523 C CA . LEU A 1 325 ? -10.914 -7.298 -7.635 1.00 85.19 325 LEU A CA 1
ATOM 2524 C C . LEU A 1 325 ? -12.042 -6.288 -7.459 1.00 85.19 325 LEU A C 1
ATOM 2526 O O . LEU A 1 325 ? -12.706 -6.295 -6.425 1.00 85.19 325 LEU A O 1
ATOM 2530 N N . ARG A 1 326 ? -12.213 -5.381 -8.427 1.00 89.00 326 ARG A N 1
ATOM 2531 C CA . ARG A 1 326 ? -13.160 -4.279 -8.313 1.00 89.00 326 ARG A CA 1
ATOM 2532 C C . ARG A 1 326 ? -14.577 -4.797 -8.133 1.00 89.00 326 ARG A C 1
ATOM 2534 O O . ARG A 1 326 ? -15.261 -4.301 -7.245 1.00 89.00 326 ARG A O 1
ATOM 2541 N N . ASP A 1 327 ? -14.989 -5.776 -8.930 1.00 89.88 327 ASP A N 1
ATOM 2542 C CA . ASP A 1 327 ? -16.366 -6.269 -8.919 1.00 89.88 327 ASP A CA 1
ATOM 2543 C C . ASP A 1 327 ? -16.670 -7.056 -7.639 1.00 89.88 327 ASP A C 1
ATOM 2545 O O . ASP A 1 327 ? -17.646 -6.752 -6.951 1.00 89.88 327 ASP A O 1
ATOM 2549 N N . ASP A 1 328 ? -15.774 -7.967 -7.248 1.00 88.56 328 ASP A N 1
ATOM 2550 C CA . ASP A 1 328 ? -15.950 -8.805 -6.056 1.00 88.56 328 ASP A CA 1
ATOM 2551 C C . ASP A 1 328 ? -15.938 -7.994 -4.746 1.00 88.56 328 ASP A C 1
ATOM 2553 O O . ASP A 1 328 ? -16.649 -8.312 -3.792 1.00 88.56 328 ASP A O 1
ATOM 2557 N N . LEU A 1 329 ? -15.150 -6.916 -4.680 1.00 93.94 329 LEU A N 1
ATOM 2558 C CA . LEU A 1 329 ? -14.996 -6.101 -3.469 1.00 93.94 329 LEU A CA 1
ATOM 2559 C C . LEU A 1 329 ? -15.824 -4.809 -3.475 1.00 93.94 329 LEU A C 1
ATOM 2561 O O . LEU A 1 329 ? -15.826 -4.086 -2.474 1.00 93.94 329 LEU A O 1
ATOM 2565 N N . ARG A 1 330 ? -16.555 -4.505 -4.554 1.00 94.88 330 ARG A N 1
ATOM 2566 C CA . ARG A 1 330 ? -17.372 -3.283 -4.657 1.00 94.88 330 ARG A CA 1
ATOM 2567 C C . ARG A 1 330 ? -18.374 -3.164 -3.514 1.00 94.88 330 ARG A C 1
ATOM 2569 O O . ARG A 1 330 ? -18.548 -2.083 -2.956 1.00 94.88 330 ARG A O 1
ATOM 2576 N N . LEU A 1 331 ? -19.023 -4.272 -3.157 1.00 95.56 331 LEU A N 1
ATOM 2577 C CA . LEU A 1 331 ? -19.995 -4.300 -2.063 1.00 95.56 331 LEU A CA 1
ATOM 2578 C C . LEU A 1 331 ? -19.330 -4.057 -0.704 1.00 95.56 331 LEU A C 1
ATOM 2580 O O . LEU A 1 331 ? -19.887 -3.340 0.125 1.00 95.56 331 LEU A O 1
ATOM 2584 N N . VAL A 1 332 ? -18.120 -4.590 -0.495 1.00 96.19 332 VAL A N 1
ATOM 2585 C CA . VAL A 1 332 ? -17.342 -4.342 0.728 1.00 96.19 332 VAL A CA 1
ATOM 2586 C C . VAL A 1 332 ? -17.007 -2.858 0.851 1.00 96.19 332 VAL A C 1
ATOM 2588 O O . VAL A 1 332 ? -17.208 -2.275 1.917 1.00 96.19 332 VAL A O 1
ATOM 2591 N N . LEU A 1 333 ? -16.548 -2.232 -0.240 1.00 96.31 333 LEU A N 1
ATOM 2592 C CA . LEU A 1 333 ? -16.264 -0.798 -0.257 1.00 96.31 333 LEU A CA 1
ATOM 2593 C C . LEU A 1 333 ? -17.529 0.020 0.033 1.00 96.31 333 LEU A C 1
ATOM 2595 O O . LEU A 1 333 ? -17.487 0.898 0.886 1.00 96.31 333 LEU A O 1
ATOM 2599 N N . ALA A 1 334 ? -18.662 -0.305 -0.593 1.00 96.94 334 ALA A N 1
ATOM 2600 C CA . ALA A 1 334 ? -19.920 0.411 -0.372 1.00 96.94 334 ALA A CA 1
ATOM 2601 C C . ALA A 1 334 ? -20.404 0.329 1.091 1.00 96.94 334 ALA A C 1
ATOM 2603 O O . ALA A 1 334 ? -20.846 1.328 1.667 1.00 96.94 334 ALA A O 1
ATOM 2604 N N . VAL A 1 335 ? -20.293 -0.845 1.725 1.00 97.94 335 VAL A N 1
ATOM 2605 C CA . VAL A 1 335 ? -20.627 -1.026 3.149 1.00 97.94 335 VAL A CA 1
ATOM 2606 C C . VAL A 1 335 ? -19.682 -0.228 4.048 1.00 97.94 335 VAL A C 1
ATOM 2608 O O . VAL A 1 335 ? -20.136 0.421 4.998 1.00 97.94 335 VAL A O 1
ATOM 2611 N N . LEU A 1 336 ? -18.388 -0.212 3.722 1.00 97.75 336 LEU A N 1
ATOM 2612 C CA . LEU A 1 336 ? -17.382 0.567 4.438 1.00 97.75 336 LEU A CA 1
ATOM 2613 C C . LEU A 1 336 ? -17.632 2.077 4.312 1.00 97.75 336 LEU A C 1
ATOM 2615 O O . LEU A 1 336 ? -17.681 2.769 5.327 1.00 97.75 336 LEU A O 1
ATOM 2619 N N . GLU A 1 337 ? -17.878 2.582 3.103 1.00 97.75 337 GLU A N 1
ATOM 2620 C CA . GLU A 1 337 ? -18.205 3.987 2.831 1.00 97.75 337 GLU A CA 1
ATOM 2621 C C . GLU A 1 337 ? -19.460 4.435 3.583 1.00 97.75 337 GLU A C 1
ATOM 2623 O O . GLU A 1 337 ? -19.474 5.507 4.195 1.00 97.75 337 GLU A O 1
ATOM 2628 N N . ARG A 1 338 ? -20.508 3.600 3.600 1.00 98.31 338 ARG A N 1
ATOM 2629 C CA . ARG A 1 338 ? -21.737 3.864 4.361 1.00 98.31 338 ARG A CA 1
ATOM 2630 C C . ARG A 1 338 ? -21.444 4.000 5.857 1.00 98.31 338 ARG A C 1
ATOM 2632 O O . ARG A 1 338 ? -21.917 4.951 6.481 1.00 98.31 338 ARG A O 1
ATOM 2639 N N . ARG A 1 339 ? -20.649 3.088 6.432 1.00 98.19 339 ARG A N 1
ATOM 2640 C CA . ARG A 1 339 ? -20.267 3.129 7.855 1.00 98.19 339 ARG A CA 1
ATOM 2641 C C . ARG A 1 339 ? -19.407 4.351 8.172 1.00 98.19 339 ARG A C 1
ATOM 2643 O O . ARG A 1 339 ? -19.685 5.047 9.144 1.00 98.19 339 ARG A O 1
ATOM 2650 N N . VAL A 1 340 ? -18.422 4.660 7.330 1.00 98.06 340 VAL A N 1
ATOM 2651 C CA . VAL A 1 340 ? -17.570 5.852 7.461 1.00 98.06 340 VAL A CA 1
ATOM 2652 C C . VAL A 1 340 ? -18.403 7.133 7.387 1.00 98.06 340 VAL A C 1
ATOM 2654 O O . VAL A 1 340 ? -18.219 8.028 8.211 1.00 98.06 340 VAL A O 1
ATOM 2657 N N . LYS A 1 341 ? -19.351 7.228 6.446 1.00 98.12 341 LYS A N 1
ATOM 2658 C CA . LYS A 1 341 ? -20.250 8.384 6.311 1.00 98.12 341 LYS A CA 1
ATOM 2659 C C . LYS A 1 341 ? -21.102 8.582 7.563 1.00 98.12 341 LYS A C 1
ATOM 2661 O O . LYS A 1 341 ? -21.182 9.705 8.054 1.00 98.12 341 LYS A O 1
ATOM 2666 N N . PHE A 1 342 ? -21.681 7.507 8.096 1.00 98.12 342 PHE A N 1
ATOM 2667 C CA . PHE A 1 342 ? -22.441 7.545 9.345 1.00 98.12 342 PHE A CA 1
ATOM 2668 C C . PHE A 1 342 ? -21.577 8.033 10.519 1.00 98.12 342 PHE A C 1
ATOM 2670 O O . PHE A 1 342 ? -21.939 8.988 11.201 1.00 98.12 342 PHE A O 1
ATOM 2677 N N . LEU A 1 343 ? -20.389 7.453 10.710 1.00 97.81 343 LEU A N 1
ATOM 2678 C CA . LEU A 1 343 ? -19.485 7.840 11.798 1.00 97.81 343 LEU A CA 1
ATOM 2679 C C . LEU A 1 343 ? -19.000 9.294 11.678 1.00 97.81 343 LEU A C 1
ATOM 2681 O O . LEU A 1 343 ? -18.894 9.981 12.690 1.00 97.81 343 LEU A O 1
ATOM 2685 N N . ARG A 1 344 ? -18.760 9.795 10.456 1.00 97.62 344 ARG A N 1
ATOM 2686 C CA . ARG A 1 344 ? -18.413 11.209 10.216 1.00 97.62 344 ARG A CA 1
ATOM 2687 C C . ARG A 1 344 ? -19.528 12.172 10.618 1.00 97.62 344 ARG A C 1
ATOM 2689 O O . ARG A 1 344 ? -19.218 13.276 11.050 1.00 97.62 344 ARG A O 1
ATOM 2696 N N . GLN A 1 345 ? -20.790 11.779 10.447 1.00 97.81 345 GLN A N 1
ATOM 2697 C CA . GLN A 1 345 ? -21.940 12.598 10.842 1.00 97.81 345 GLN A CA 1
ATOM 2698 C C . GLN A 1 345 ? -22.099 12.643 12.362 1.00 97.81 345 GLN A C 1
ATOM 2700 O O . GLN A 1 345 ? -22.363 13.706 12.911 1.00 97.81 345 GLN A O 1
ATOM 2705 N N . VAL A 1 346 ? -21.913 11.502 13.031 1.00 97.88 346 VAL A N 1
ATOM 2706 C CA . VAL A 1 346 ? -22.024 11.407 14.494 1.00 97.88 346 VAL A CA 1
ATOM 2707 C C . VAL A 1 346 ? -20.870 12.133 15.183 1.00 97.88 346 VAL A C 1
ATOM 2709 O O . VAL A 1 346 ? -21.082 12.842 16.162 1.00 97.88 346 VAL A O 1
ATOM 2712 N N . GLN A 1 347 ? -19.643 11.961 14.688 1.00 96.94 347 GLN A N 1
ATOM 2713 C CA . GLN A 1 347 ? -18.461 12.552 15.300 1.00 96.94 347 GLN A CA 1
ATOM 2714 C C . GLN A 1 347 ? -17.393 12.853 14.236 1.00 96.94 347 GLN A C 1
ATOM 2716 O O . GLN A 1 347 ? -16.575 11.980 13.915 1.00 96.94 347 GLN A O 1
ATOM 2721 N N . PRO A 1 348 ? -17.358 14.079 13.680 1.00 96.94 348 PRO A N 1
ATOM 2722 C CA . PRO A 1 348 ? -16.391 14.424 12.650 1.00 96.94 348 PRO A CA 1
ATOM 2723 C C . PRO A 1 348 ? -14.957 14.311 13.195 1.00 96.94 348 PRO A C 1
ATOM 2725 O O . PRO A 1 348 ? -14.703 14.634 14.360 1.00 96.94 348 PRO A O 1
ATOM 2728 N N . PRO A 1 349 ? -14.003 13.824 12.385 1.00 97.50 349 PRO A N 1
ATOM 2729 C CA . PRO A 1 349 ? -12.616 13.739 12.802 1.00 97.50 349 PRO A CA 1
ATOM 2730 C C . PRO A 1 349 ? -11.991 15.134 12.752 1.00 97.50 349 PRO A C 1
ATOM 2732 O O . PRO A 1 349 ? -12.245 15.917 11.832 1.00 97.50 349 PRO A O 1
ATOM 2735 N N . THR A 1 350 ? -11.144 15.443 13.725 1.00 97.88 350 THR A N 1
ATOM 2736 C CA . THR A 1 350 ? -10.360 16.677 13.704 1.00 97.88 350 THR A CA 1
ATOM 2737 C C . THR A 1 350 ? -9.312 16.620 12.580 1.00 97.88 350 THR A C 1
ATOM 2739 O O . THR A 1 350 ? -8.853 15.536 12.196 1.00 97.88 350 THR A O 1
ATOM 2742 N N . PRO A 1 351 ? -8.859 17.768 12.045 1.00 97.75 351 PRO A N 1
ATOM 2743 C CA . PRO A 1 351 ? -7.799 17.787 11.036 1.00 97.75 351 PRO A CA 1
ATOM 2744 C C . PRO A 1 351 ? -6.490 17.127 11.499 1.00 97.75 351 PRO A C 1
ATOM 2746 O O . PRO A 1 351 ? -5.769 16.559 10.679 1.00 97.75 351 PRO A O 1
ATOM 2749 N N . GLY A 1 352 ? -6.181 17.191 12.801 1.00 97.62 352 GLY A N 1
ATOM 2750 C CA . GLY A 1 352 ? -5.007 16.545 13.397 1.00 97.62 352 GLY A CA 1
ATOM 2751 C C . GLY A 1 352 ? -5.100 15.021 13.355 1.00 97.62 352 GLY A C 1
ATOM 2752 O O . GLY A 1 352 ? -4.171 14.366 12.893 1.00 97.62 352 GLY A O 1
ATOM 2753 N N . GLU A 1 353 ? -6.253 14.465 13.728 1.00 96.88 353 GLU A N 1
ATOM 2754 C CA . GLU A 1 353 ? -6.518 13.023 13.664 1.00 96.88 353 GLU A CA 1
ATOM 2755 C C . GLU A 1 353 ? -6.454 12.482 12.232 1.00 96.88 353 GLU A C 1
ATOM 2757 O O . GLU A 1 353 ? -5.870 11.427 11.992 1.00 96.88 353 GLU A O 1
ATOM 2762 N N . LEU A 1 354 ? -7.010 13.212 11.258 1.00 97.00 354 LEU A N 1
ATOM 2763 C CA . LEU A 1 354 ? -6.919 12.827 9.845 1.00 97.00 354 LEU A CA 1
ATOM 2764 C C . LEU A 1 354 ? -5.472 12.799 9.353 1.00 97.00 354 LEU A C 1
ATOM 2766 O O . LEU A 1 354 ? -5.093 11.895 8.606 1.00 97.00 354 LEU A O 1
ATOM 2770 N N . ARG A 1 355 ? -4.667 13.785 9.765 1.00 96.12 355 ARG A N 1
ATOM 2771 C CA . ARG A 1 355 ? -3.246 13.851 9.420 1.00 96.12 355 ARG A CA 1
ATOM 2772 C C . ARG A 1 355 ? -2.491 12.685 10.050 1.00 96.12 355 ARG A C 1
ATOM 2774 O O . ARG A 1 355 ? -1.828 11.958 9.328 1.00 96.12 355 ARG A O 1
ATOM 2781 N N . GLN A 1 356 ? -2.709 12.423 11.338 1.00 95.31 356 GLN A N 1
ATOM 2782 C CA . GLN A 1 356 ? -2.119 11.283 12.039 1.00 95.31 356 GLN A CA 1
ATOM 2783 C C . GLN A 1 356 ? -2.507 9.943 11.394 1.00 95.31 356 GLN A C 1
ATOM 2785 O O . GLN A 1 356 ? -1.646 9.092 11.193 1.00 95.31 356 GLN A O 1
ATOM 2790 N N . ALA A 1 357 ? -3.776 9.740 11.030 1.00 95.00 357 ALA A N 1
ATOM 2791 C CA . ALA A 1 357 ? -4.219 8.518 10.357 1.00 95.00 357 ALA A CA 1
ATOM 2792 C C . ALA A 1 357 ? -3.556 8.352 8.979 1.00 95.00 357 ALA A C 1
ATOM 2794 O O . ALA A 1 357 ? -3.123 7.256 8.619 1.00 95.00 357 ALA A O 1
ATOM 2795 N N . ARG A 1 358 ? -3.419 9.448 8.221 1.00 95.00 358 ARG A N 1
ATOM 2796 C CA . ARG A 1 358 ? -2.730 9.462 6.925 1.00 95.00 358 ARG A CA 1
ATOM 2797 C C . ARG A 1 358 ? -1.237 9.169 7.070 1.00 95.00 358 ARG A C 1
ATOM 2799 O O . ARG A 1 358 ? -0.711 8.328 6.345 1.00 95.00 358 ARG A O 1
ATOM 2806 N N . ASP A 1 359 ? -0.582 9.794 8.041 1.00 93.44 359 ASP A N 1
ATOM 2807 C CA . ASP A 1 359 ? 0.840 9.606 8.334 1.00 93.44 359 ASP A CA 1
ATOM 2808 C C . ASP A 1 359 ? 1.139 8.193 8.846 1.00 93.44 359 ASP A C 1
ATOM 2810 O O . ASP A 1 359 ? 2.269 7.738 8.734 1.00 93.44 359 ASP A O 1
ATOM 2814 N N . ASN A 1 360 ? 0.134 7.466 9.348 1.00 92.94 360 ASN A N 1
ATOM 2815 C CA . ASN A 1 360 ? 0.238 6.066 9.768 1.00 92.94 360 ASN A CA 1
ATOM 2816 C C . ASN A 1 360 ? -0.324 5.064 8.745 1.00 92.94 360 ASN A C 1
ATOM 2818 O O . ASN A 1 360 ? -0.299 3.854 8.974 1.00 92.94 360 ASN A O 1
ATOM 2822 N N . GLN A 1 361 ? -0.780 5.522 7.575 1.00 93.25 361 GLN A N 1
ATOM 2823 C CA . GLN A 1 361 ? -1.324 4.650 6.525 1.00 93.25 361 GLN A CA 1
ATOM 2824 C C . GLN A 1 361 ? -0.303 3.605 6.036 1.00 93.25 361 GLN A C 1
ATOM 2826 O O . GLN A 1 361 ? -0.671 2.509 5.603 1.00 93.25 361 GLN A O 1
ATOM 2831 N N . TRP A 1 362 ? 0.996 3.902 6.140 1.00 91.38 362 TRP A N 1
ATOM 2832 C CA . TRP A 1 362 ? 2.074 2.975 5.783 1.00 91.38 362 TRP A CA 1
ATOM 2833 C C . TRP A 1 362 ? 2.081 1.693 6.629 1.00 91.38 362 TRP A C 1
ATOM 2835 O O . TRP A 1 362 ? 2.606 0.680 6.162 1.00 91.38 362 TRP A O 1
ATOM 2845 N N . ILE A 1 363 ? 1.472 1.688 7.823 1.00 92.56 363 ILE A N 1
ATOM 2846 C CA . ILE A 1 363 ? 1.327 0.483 8.657 1.00 92.56 363 ILE A CA 1
ATOM 2847 C C . ILE A 1 363 ? 0.589 -0.611 7.871 1.00 92.56 363 ILE A C 1
ATOM 2849 O O . ILE A 1 363 ? 1.027 -1.760 7.842 1.00 92.56 363 ILE A O 1
ATOM 2853 N N . LEU A 1 364 ? -0.463 -0.238 7.136 1.00 91.12 364 LEU A N 1
ATOM 2854 C CA . LEU A 1 364 ? -1.307 -1.166 6.376 1.00 91.12 364 LEU A CA 1
ATOM 2855 C C . LEU A 1 364 ? -0.803 -1.436 4.948 1.00 91.12 364 LEU A C 1
ATOM 2857 O O . LEU A 1 364 ? -1.294 -2.344 4.276 1.00 91.12 364 LEU A O 1
ATOM 2861 N N . ARG A 1 365 ? 0.191 -0.682 4.456 1.00 89.12 365 ARG A N 1
ATOM 2862 C CA . ARG A 1 365 ? 0.627 -0.716 3.045 1.00 89.12 365 ARG A CA 1
ATOM 2863 C C . ARG A 1 365 ? 1.151 -2.083 2.593 1.00 89.12 365 ARG A C 1
ATOM 2865 O O . ARG A 1 365 ? 1.007 -2.385 1.410 1.00 89.12 365 ARG A O 1
ATOM 2872 N N . GLY A 1 366 ? 1.709 -2.886 3.499 1.00 84.12 366 GLY A N 1
ATOM 2873 C CA . GLY A 1 366 ? 2.242 -4.227 3.214 1.00 84.12 366 GLY A CA 1
ATOM 2874 C C . GLY A 1 366 ? 1.246 -5.378 3.397 1.00 84.12 366 GLY A C 1
ATOM 2875 O O . GLY A 1 366 ? 1.640 -6.539 3.330 1.00 84.12 366 GLY A O 1
ATOM 2876 N N . PHE A 1 367 ? -0.023 -5.085 3.685 1.00 87.19 367 PHE A N 1
ATOM 2877 C CA . PHE A 1 367 ? -1.004 -6.101 4.050 1.00 87.19 367 PHE A CA 1
ATOM 2878 C C . PHE A 1 367 ? -1.788 -6.524 2.808 1.00 87.19 367 PHE A C 1
ATOM 2880 O O . PHE A 1 367 ? -2.339 -5.683 2.097 1.00 87.19 367 PHE A O 1
ATOM 2887 N N . SER A 1 368 ? -1.883 -7.837 2.578 1.00 87.50 368 SER A N 1
ATOM 2888 C CA . SER A 1 368 ? -2.900 -8.403 1.681 1.00 87.50 368 SER A CA 1
ATOM 2889 C C . SER A 1 368 ? -4.290 -8.074 2.223 1.00 87.50 368 SER A C 1
ATOM 2891 O O . SER A 1 368 ? -4.459 -8.027 3.446 1.00 87.50 368 SER A O 1
ATOM 2893 N N . PHE A 1 369 ? -5.299 -7.954 1.362 1.00 89.94 369 PHE A N 1
ATOM 2894 C CA . PHE A 1 369 ? -6.665 -7.676 1.808 1.00 89.94 369 PHE A CA 1
ATOM 2895 C C . PHE A 1 369 ? -7.172 -8.706 2.823 1.00 89.94 369 PHE A C 1
ATOM 2897 O O . PHE A 1 369 ? -7.691 -8.323 3.866 1.00 89.94 369 PHE A O 1
ATOM 2904 N N . GLY A 1 370 ? -6.917 -10.000 2.600 1.00 88.69 370 GLY A N 1
ATOM 2905 C CA . GLY A 1 370 ? -7.292 -11.043 3.565 1.00 88.69 370 GLY A CA 1
ATOM 2906 C C . GLY A 1 370 ? -6.679 -10.829 4.960 1.00 88.69 370 GLY A C 1
ATOM 2907 O O . GLY A 1 370 ? -7.306 -11.106 5.985 1.00 88.69 370 GLY A O 1
ATOM 2908 N N . HIS A 1 371 ? -5.471 -10.255 5.021 1.00 87.62 371 HIS A N 1
ATOM 2909 C CA . HIS A 1 371 ? -4.811 -9.928 6.286 1.00 87.62 371 HIS A CA 1
ATOM 2910 C C . HIS A 1 371 ? -5.400 -8.669 6.927 1.00 87.62 371 HIS A C 1
ATOM 2912 O O . HIS A 1 371 ? -5.660 -8.689 8.125 1.00 87.62 371 HIS A O 1
ATOM 2918 N N . LEU A 1 372 ? -5.684 -7.625 6.135 1.00 91.12 372 LEU A N 1
ATOM 2919 C CA . LEU A 1 372 ? -6.413 -6.438 6.601 1.00 91.12 372 LEU A CA 1
ATOM 2920 C C . LEU A 1 372 ? -7.758 -6.822 7.212 1.00 91.12 372 LEU A C 1
ATOM 2922 O O . LEU A 1 372 ? -8.102 -6.359 8.295 1.00 91.12 372 LEU A O 1
ATOM 2926 N N . PHE A 1 373 ? -8.486 -7.711 6.541 1.00 92.62 373 PHE A N 1
ATOM 2927 C CA . PHE A 1 373 ? -9.762 -8.212 7.017 1.00 92.62 373 PHE A CA 1
ATOM 2928 C C . PHE A 1 373 ? -9.614 -9.007 8.322 1.00 92.62 373 PHE A C 1
ATOM 2930 O O . PHE A 1 373 ? -10.363 -8.771 9.264 1.00 92.62 373 PHE A O 1
ATOM 2937 N N . THR A 1 374 ? -8.611 -9.884 8.435 1.00 90.69 374 THR A N 1
ATOM 2938 C CA . THR A 1 374 ? -8.339 -10.582 9.706 1.00 90.69 3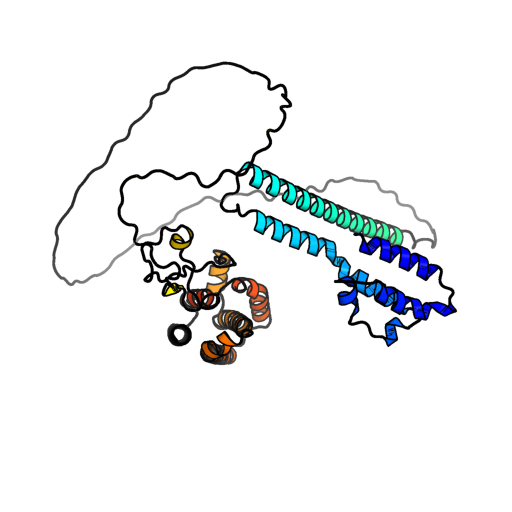74 THR A CA 1
ATOM 2939 C C . THR A 1 374 ? -8.023 -9.588 10.827 1.00 90.69 374 THR A C 1
ATOM 2941 O O . THR A 1 374 ? -8.553 -9.719 11.925 1.00 90.69 374 THR A O 1
ATOM 2944 N N . SER A 1 375 ? -7.219 -8.554 10.557 1.00 91.44 375 SER A N 1
ATOM 2945 C CA . SER A 1 375 ? -6.936 -7.496 11.533 1.00 91.44 375 SER A CA 1
ATOM 2946 C C . SER A 1 375 ? -8.199 -6.740 11.955 1.00 91.44 375 SER A C 1
ATOM 2948 O O . SER A 1 375 ? -8.410 -6.563 13.151 1.00 91.44 375 SER A O 1
ATOM 2950 N N . LEU A 1 376 ? -9.071 -6.380 11.006 1.00 94.75 376 LEU A N 1
ATOM 2951 C CA . LEU A 1 376 ? -10.355 -5.724 11.275 1.00 94.75 376 LEU A CA 1
ATOM 2952 C C . LEU A 1 376 ? -11.227 -6.534 12.247 1.00 94.75 376 LEU A C 1
ATOM 2954 O O . LEU A 1 376 ? -11.861 -5.963 13.133 1.00 94.75 376 LEU A O 1
ATOM 2958 N N . GLN A 1 377 ? -11.246 -7.865 12.117 1.00 95.12 377 GLN A N 1
ATOM 2959 C CA . GLN A 1 377 ? -12.024 -8.732 13.012 1.00 95.12 377 GLN A CA 1
ATOM 2960 C C . GLN A 1 377 ? -11.555 -8.638 14.474 1.00 95.12 377 GLN A C 1
ATOM 2962 O O . GLN A 1 377 ? -12.371 -8.758 15.392 1.00 95.12 377 GLN A O 1
ATOM 2967 N N . HIS A 1 378 ? -10.275 -8.342 14.704 1.00 94.31 378 HIS A N 1
ATOM 2968 C CA . HIS A 1 378 ? -9.694 -8.217 16.041 1.00 94.31 378 HIS A CA 1
ATOM 2969 C C . HIS A 1 378 ? -9.802 -6.812 16.653 1.00 94.31 378 HIS A C 1
ATOM 2971 O O . HIS A 1 378 ? -9.580 -6.674 17.849 1.00 94.31 378 HIS A O 1
ATOM 2977 N N . TRP A 1 379 ? -10.183 -5.781 15.891 1.00 94.94 379 TRP A N 1
ATOM 2978 C CA . TRP A 1 379 ? -10.270 -4.403 16.395 1.00 94.94 379 TRP A CA 1
ATOM 2979 C C . TRP A 1 379 ? -11.452 -4.213 17.361 1.00 94.94 379 TRP A C 1
ATOM 2981 O O . TRP A 1 379 ? -12.601 -4.302 16.917 1.00 94.94 379 TRP A O 1
ATOM 2991 N N . PRO A 1 380 ? -11.230 -3.985 18.670 1.00 96.75 380 PRO A N 1
ATOM 2992 C CA . PRO A 1 380 ? -12.304 -3.958 19.669 1.00 96.75 380 PRO A CA 1
ATOM 2993 C C . PRO A 1 380 ? -13.298 -2.807 19.464 1.00 96.75 380 PRO A C 1
ATOM 2995 O O . PRO A 1 380 ? -14.475 -2.952 19.774 1.00 96.75 380 PRO A O 1
ATOM 2998 N N . GLN A 1 381 ? -12.848 -1.692 18.890 1.00 95.88 381 GLN A N 1
ATOM 2999 C CA . GLN A 1 381 ? -13.659 -0.503 18.637 1.00 95.88 381 GLN A CA 1
ATOM 3000 C C . GLN A 1 381 ? -14.636 -0.647 17.462 1.00 95.88 381 GLN A C 1
ATOM 3002 O O . GLN A 1 381 ? -15.514 0.192 17.286 1.00 95.88 381 GLN A O 1
ATOM 3007 N N . VAL A 1 382 ? -14.481 -1.676 16.624 1.00 97.19 382 VAL A N 1
ATOM 3008 C CA . VAL A 1 382 ? -15.372 -1.910 15.483 1.00 97.19 382 VAL A CA 1
ATOM 3009 C C . VAL A 1 382 ? -16.547 -2.768 15.935 1.00 97.19 382 VAL A C 1
ATOM 3011 O O . VAL A 1 382 ? -16.361 -3.857 16.481 1.00 97.19 382 VAL A O 1
ATOM 3014 N N . SER A 1 383 ? -17.767 -2.299 15.671 1.00 97.19 383 SER A N 1
ATOM 3015 C CA . SER A 1 383 ? -18.980 -3.013 16.087 1.00 97.19 383 SER A CA 1
ATOM 3016 C C . SER A 1 383 ? -19.050 -4.445 15.530 1.00 97.19 383 SER A C 1
ATOM 3018 O O . SER A 1 383 ? -18.727 -4.700 14.367 1.00 97.19 383 SER A O 1
ATOM 3020 N N . ALA A 1 384 ? -19.504 -5.393 16.357 1.00 97.50 384 ALA A N 1
ATOM 3021 C CA . ALA A 1 384 ? -19.607 -6.806 15.981 1.00 97.50 384 ALA A CA 1
ATOM 3022 C C . ALA A 1 384 ? -20.554 -7.041 14.790 1.00 97.50 384 ALA A C 1
ATOM 3024 O O . ALA A 1 384 ? -20.281 -7.888 13.943 1.00 97.50 384 ALA A O 1
ATOM 3025 N N . THR A 1 385 ? -21.628 -6.253 14.694 1.00 97.88 385 THR A N 1
ATOM 3026 C CA . THR A 1 385 ? -22.587 -6.289 13.580 1.00 97.88 385 THR A CA 1
ATOM 3027 C C . THR A 1 385 ? -21.951 -5.859 12.260 1.00 97.88 385 THR A C 1
ATOM 3029 O O . THR A 1 385 ? -22.162 -6.497 11.234 1.00 97.88 385 THR A O 1
ATOM 3032 N N . PHE A 1 386 ? -21.115 -4.820 12.272 1.00 97.88 386 PHE A N 1
ATOM 3033 C CA . PHE A 1 386 ? -20.372 -4.415 11.081 1.00 97.88 386 PHE A CA 1
ATOM 3034 C C . PHE A 1 386 ? -19.317 -5.460 10.694 1.00 97.88 386 PHE A C 1
ATOM 3036 O O . PHE A 1 386 ? -19.167 -5.791 9.520 1.00 97.88 386 PHE A O 1
ATOM 3043 N N . LYS A 1 387 ? -18.613 -6.038 11.678 1.00 97.75 387 LYS A N 1
ATOM 3044 C CA . LYS A 1 387 ? -17.641 -7.116 11.432 1.00 97.75 387 LYS A CA 1
ATOM 3045 C C . LYS A 1 387 ? -18.273 -8.328 10.753 1.00 97.75 387 LYS A C 1
ATOM 3047 O O . LYS A 1 387 ? -17.648 -8.882 9.847 1.00 97.75 387 LYS A O 1
ATOM 3052 N N . SER A 1 388 ? -19.469 -8.743 11.178 1.00 97.56 388 SER A N 1
ATOM 3053 C CA . SER A 1 388 ? -20.180 -9.873 10.575 1.00 97.56 388 SER A CA 1
ATOM 3054 C C . SER A 1 388 ? -20.688 -9.549 9.170 1.00 97.56 388 SER A C 1
ATOM 3056 O O . SER A 1 388 ? -20.535 -10.378 8.277 1.00 97.56 388 SER A O 1
ATOM 3058 N N . GLU A 1 389 ? -21.198 -8.336 8.938 1.00 97.75 389 GLU A N 1
ATOM 3059 C CA . GLU A 1 389 ? -21.608 -7.877 7.605 1.00 97.75 389 GLU A CA 1
ATOM 3060 C C . GLU A 1 389 ? -20.431 -7.906 6.616 1.00 97.75 389 GLU A C 1
ATOM 3062 O O . GLU A 1 389 ? -20.519 -8.531 5.558 1.00 97.75 389 GLU A O 1
ATOM 3067 N N . VAL A 1 390 ? -19.291 -7.309 6.985 1.00 96.69 390 VAL A N 1
ATOM 3068 C CA . VAL A 1 390 ? -18.083 -7.328 6.144 1.00 96.69 390 VAL A CA 1
ATOM 3069 C C . VAL A 1 390 ? -17.593 -8.761 5.932 1.00 96.69 390 VAL A C 1
ATOM 3071 O O . VAL A 1 390 ? -17.205 -9.108 4.820 1.00 96.69 390 VAL A O 1
ATOM 3074 N N . LYS A 1 391 ? -17.649 -9.618 6.961 1.00 95.69 391 LYS A N 1
ATOM 3075 C CA . LYS A 1 391 ? -17.263 -11.032 6.846 1.00 95.69 391 LYS A CA 1
ATOM 3076 C C . LYS A 1 391 ? -18.074 -11.768 5.789 1.00 95.69 391 LYS A C 1
ATOM 3078 O O . LYS A 1 391 ? -17.485 -12.423 4.937 1.00 95.69 391 LYS A O 1
ATOM 3083 N N . LEU A 1 392 ? -19.397 -11.622 5.807 1.00 96.56 392 LEU A N 1
ATOM 3084 C CA . LEU A 1 392 ? -20.273 -12.267 4.830 1.00 96.56 392 LEU A CA 1
ATOM 3085 C C . LEU A 1 392 ? -19.952 -11.834 3.396 1.00 96.56 392 LEU A C 1
ATOM 3087 O O . LEU A 1 392 ? -19.944 -12.672 2.495 1.00 96.56 392 LEU A O 1
ATOM 3091 N N . LEU A 1 393 ? -19.646 -10.550 3.189 1.00 96.00 393 LEU A N 1
ATOM 3092 C CA . LEU A 1 393 ? -19.270 -10.024 1.877 1.00 96.00 393 LEU A CA 1
ATOM 3093 C C . LEU A 1 393 ? -17.910 -10.549 1.406 1.00 96.00 393 LEU A C 1
ATOM 3095 O O . LEU A 1 393 ? -17.785 -10.948 0.251 1.00 96.00 393 LEU A O 1
ATOM 3099 N N . VAL A 1 394 ? -16.911 -10.604 2.290 1.00 93.94 394 VAL A N 1
ATOM 3100 C CA . VAL A 1 394 ? -15.589 -11.164 1.964 1.00 93.94 394 VAL A CA 1
ATOM 3101 C C . VAL A 1 394 ? -15.684 -12.662 1.667 1.00 93.94 394 VAL A C 1
ATOM 3103 O O . VAL A 1 394 ? -15.133 -13.122 0.669 1.00 93.94 394 VAL A O 1
ATOM 3106 N N . ASP A 1 395 ? -16.441 -13.414 2.465 1.00 92.44 395 ASP A N 1
ATOM 3107 C CA . ASP A 1 395 ? -16.682 -14.838 2.221 1.00 92.44 395 ASP A CA 1
ATOM 3108 C C . ASP A 1 395 ? -17.447 -15.056 0.900 1.00 92.44 395 ASP A C 1
ATOM 3110 O O . ASP A 1 395 ? -17.192 -16.023 0.182 1.00 92.44 395 ASP A O 1
ATOM 3114 N N . SER A 1 396 ? -18.361 -14.149 0.538 1.00 94.44 396 SER A N 1
ATOM 3115 C CA . SER A 1 396 ? -19.048 -14.176 -0.759 1.00 94.44 396 SER A CA 1
ATOM 3116 C C . SER A 1 396 ? -18.103 -13.896 -1.928 1.00 94.44 396 SER A C 1
ATOM 3118 O O . SER A 1 396 ? -18.172 -14.597 -2.936 1.00 94.44 396 SER A O 1
ATOM 3120 N N . ALA A 1 397 ? -17.203 -12.921 -1.790 1.00 92.69 397 ALA A N 1
ATOM 3121 C CA . ALA A 1 397 ? -16.169 -12.629 -2.781 1.00 92.69 397 ALA A CA 1
ATOM 3122 C C . ALA A 1 397 ? -15.236 -13.834 -2.985 1.00 92.69 397 ALA A C 1
ATOM 3124 O O . ALA A 1 397 ? -14.932 -14.199 -4.116 1.00 92.69 397 ALA A O 1
ATOM 3125 N N . HIS A 1 398 ? -14.845 -14.515 -1.902 1.00 90.94 398 HIS A N 1
ATOM 3126 C CA . HIS A 1 398 ? -14.040 -15.735 -1.993 1.00 90.94 398 HIS A CA 1
ATOM 3127 C C . HIS A 1 398 ? -14.747 -16.835 -2.794 1.00 90.94 398 HIS A C 1
ATOM 3129 O O . HIS A 1 398 ? -14.129 -17.428 -3.675 1.00 90.94 398 HIS A O 1
ATOM 3135 N N . ARG A 1 399 ? -16.042 -17.073 -2.535 1.00 91.44 399 ARG A N 1
ATOM 3136 C CA . ARG A 1 399 ? -16.841 -18.052 -3.293 1.00 91.44 399 ARG A CA 1
ATOM 3137 C C . ARG A 1 399 ? -16.978 -17.676 -4.771 1.00 91.44 399 ARG A C 1
ATOM 3139 O O . ARG A 1 399 ? -16.881 -18.549 -5.623 1.00 91.44 399 ARG A O 1
ATOM 3146 N N . SER A 1 400 ? -17.173 -16.391 -5.080 1.00 91.81 400 SER A N 1
ATOM 3147 C CA . SER A 1 400 ? -17.222 -15.884 -6.464 1.00 91.81 400 SER A CA 1
ATOM 3148 C C . SER A 1 400 ? -15.933 -16.217 -7.222 1.00 91.81 400 SER A C 1
ATOM 3150 O O . SER A 1 400 ? -15.972 -16.829 -8.290 1.00 91.81 400 SER A O 1
ATOM 3152 N N . MET A 1 401 ? -14.780 -15.910 -6.622 1.00 88.00 401 MET A N 1
ATOM 3153 C CA . MET A 1 401 ? -13.473 -16.197 -7.218 1.00 88.00 401 MET A CA 1
ATOM 3154 C C . MET A 1 401 ? -13.187 -17.696 -7.359 1.00 88.00 401 MET A C 1
ATOM 3156 O O . MET A 1 401 ? -12.507 -18.106 -8.296 1.00 88.00 401 MET A O 1
ATOM 3160 N N . GLU A 1 402 ? -13.679 -18.521 -6.433 1.00 88.00 402 GLU A N 1
ATOM 3161 C CA . GLU A 1 402 ? -13.560 -19.978 -6.516 1.00 88.00 402 GLU A CA 1
ATOM 3162 C C . GLU A 1 402 ? -14.352 -20.537 -7.704 1.00 88.00 402 GLU A C 1
ATOM 3164 O O . GLU A 1 402 ? -13.810 -21.314 -8.488 1.00 88.00 402 GLU A O 1
ATOM 3169 N N . MET A 1 403 ? -15.587 -20.070 -7.908 1.00 90.19 403 MET A N 1
ATOM 3170 C CA . MET A 1 403 ? -16.412 -20.477 -9.052 1.00 90.19 403 MET A CA 1
ATOM 3171 C C . MET A 1 403 ? -15.792 -20.062 -10.393 1.00 90.19 403 MET A C 1
ATOM 3173 O O . MET A 1 403 ? -15.802 -20.848 -11.333 1.00 90.19 403 MET A O 1
ATOM 3177 N N . GLN A 1 404 ? -15.194 -18.867 -10.473 1.00 88.12 404 GLN A N 1
ATOM 3178 C CA . GLN A 1 404 ? -14.484 -18.397 -11.674 1.00 88.12 404 GLN A CA 1
ATOM 3179 C C . GLN A 1 404 ? -13.231 -19.212 -12.011 1.00 88.12 404 GLN A C 1
ATOM 3181 O O . GLN A 1 404 ? -12.728 -19.120 -13.123 1.00 88.12 404 GLN A O 1
ATOM 3186 N N . ARG A 1 405 ? -12.676 -19.951 -11.047 1.00 83.94 405 ARG A N 1
ATOM 3187 C CA . ARG A 1 405 ? -11.505 -20.800 -11.275 1.00 83.94 405 ARG A CA 1
ATOM 3188 C C . ARG A 1 405 ? -11.886 -22.177 -11.825 1.00 83.94 405 ARG A C 1
ATOM 3190 O O . ARG A 1 405 ? -11.052 -22.822 -12.452 1.00 83.94 405 ARG A O 1
ATOM 3197 N N . LEU A 1 406 ? -13.097 -22.640 -11.521 1.00 85.94 406 LEU A N 1
ATOM 3198 C CA . LEU A 1 406 ? -13.592 -23.961 -11.914 1.00 85.94 406 LEU A CA 1
ATOM 3199 C C . LEU A 1 406 ? -14.270 -23.973 -13.292 1.00 85.94 406 LEU A C 1
ATOM 3201 O O . LEU A 1 406 ? -14.418 -25.053 -13.861 1.00 85.94 406 LEU A O 1
ATOM 3205 N N . GLY A 1 407 ? -14.706 -22.814 -13.790 1.00 86.19 407 GLY A N 1
ATOM 3206 C CA . GLY A 1 407 ? -15.254 -22.637 -15.140 1.00 86.19 407 GLY A CA 1
ATOM 3207 C C . GLY A 1 407 ? -14.214 -22.080 -16.091 1.00 86.19 407 GLY A C 1
ATOM 3208 O O . GLY A 1 407 ? -14.224 -22.520 -17.261 1.00 86.19 407 GLY A O 1
#